Protein AF-A0A2N5SBE4-F1 (afdb_monomer)

Sequence (625 aa):
MDLDDKNGGGLEAMDVDGNSAMASTAGPAGKGDGSKAKDGKKKGKEKAIEKAPPKGKGIPVEDKYSKCVSALDICKGDITPSEKMLWSQNLALLTPGSTTRPTGKVALDVGAMMADMVGCVIQAYQGDQSYLKTLSDNDRLAPEYFPNGLLDAPHSEDFGNMLRTAPRLTQVSHPDMFWNHNNINFQPIHNASLICHTAVGMSQSWVSLLLGLSRTNSNLAYVPNGSLSLLLKYGISRINQALIDSIGQSSLAVKPKQLPSHPPSELKFCRDASEFLSFRINSLGPAVGGQGQRKETSTEGLHFLMKKIHQLLLALSLCYEAAWIARREKEIMERNSDLPTDQLTLLKANISKVNVYCSGTSGIKSAKWTVMKKEAFSSLVVFLLYGVAGWWTMFTNYRKMNYSDIYGMMTIAKMKAKAMLETEPGTDLESSHPLLSGAWSYLNSYIIKLILNTNYNSPSPDWENCLKSWTDDLSTTHVSRLLVADVLTELRTPGISMTPSGTPAPPVQPDTSTLDKTMTEVIKMIEDTLNPDIQKTTGEDKAAEEAQQKAIGGQKGHGDGEEDGGEDSNQEEGGDQEEVGEEEEDQEGVEWEEVDIRPQKPPKKVPRDVRRYLDLEARVDNSGS

Secondary structure (DSSP, 8-state):
---------------------------------------------------------PEEPPHHHHSPP-HHHHB-S---HHHHHHHHHHHHHHSTT-TT--TT-GGGSHHHHHHHHHHHHHHHTTTTHHHHHHHHT-GGG-GGG--HHHHHGGGBTTHHHHTTS-GGGTS-BSS-SSSSTTTB--HHHHHHHHHTTTEES--HHHHHHHHHT---SSSTTSS-TTHHHHHHHHHHHHHHHHHHHHHHHHHHHPPPPPPPSS-S-HHHHHHHHHHHHHHHHHHH-PPTT-TTB-S---S-SHHHHHHHHHHHHHHHHHHHHHHHHHHHHHHHHHHTTTS-HHHHHHHHHHHHHH-HHHH-STT--HHHHHHHHHHHHHHHHHHHHHHHHIIIIITTTTTT--HHHHHHHHHHHHHHHHHHHHSPTT-SSS-S-TTTSSTTHHHHHHHHHHHHTTTTTSSS--HHHHHHHHHHH--HHHHHHHHHHHHHHHHHSPPPBB-TTSSBPPPP--S-HHHHHHHHHHHHHHHHHH-THHHHHHHHHHHHHHHHHHHHTTS---------------------------------PPP------PPPPPPP---HHHHHHHHHHHHHHTT--

Foldseek 3Di:
DDDDDDDDDDDDDDDDDDDDDDDDDDDDDDDDDDDDDDDDDDDDDDDPPPPDPPDPPFDADPPVQLAAAFCVNKWDDDDDPVNVVLLVVLLLLQDPPRPPPDPQQLCNALLQSLLVLLVLLLVLLPPCVVVLVVLQVDLLLQLVLFDLLLLALLQFQLVLLLLLLFCLLQAAFPPFLQLFPNTTDLPVLVVCLVRVQRHDNGALLSLLNCRRFVADAQASLRHPDGPSSVLVSQLSLQLSLQLLVLLLLSLVPDDQDDDDPDDPDPVVVVVSVVVSVSSNDSSNYDDPDDPRGHPDHDPHYLVLVLVLLVLQVVSLVLSLLSNVLNVVLVVLCVVPVPDDPVVSVVVSVVSLCVGCNRPNDPPDDPVNRVLSNLSSLLSNLQCLQSNSSSSSRSCRCSVRHTSSNSSRSSNSSSSVSVSSVPDDPDPPDPDSDSNLSGLQNNVSSLSSVLVNQQVSVDPDGPVVSSVVCCVVVVDSNSSSSSSSVSSLVCSLPRGWHHHSNSDTRDRHDDPDPVSVVSSVVNSVSSVCSSCVVVVVVVVVVVVVVVVVVVVVVPDDDDDDDDDDDDDDDDDDDDDDDDDDDDDDDDDDDDDDDDDDDDDDDDDPDDDPVVVVVVVVVVVVVVPPD

Solvent-accessible surface area (backbone atoms only — not comparable to full-atom values): 36936 Å² total; per-residue (Å²): 137,88,82,86,85,90,88,85,87,81,89,87,87,84,89,82,89,87,86,84,89,82,91,87,88,86,87,84,90,81,91,88,85,88,88,84,88,82,92,80,95,73,93,71,86,82,71,83,76,77,75,73,76,82,78,72,84,53,47,73,42,60,76,76,45,43,38,48,43,32,31,90,76,31,48,60,62,96,71,50,72,67,52,56,51,52,53,53,51,50,42,54,44,40,34,90,87,43,87,78,53,70,83,93,46,53,58,79,34,68,41,23,68,38,31,68,44,52,42,50,35,57,56,42,59,61,79,48,55,71,60,35,50,65,44,57,70,63,69,77,50,40,63,90,66,56,55,71,69,66,51,40,42,64,56,33,52,62,39,70,53,54,59,43,52,21,43,24,58,42,24,42,37,41,77,38,80,48,69,27,77,79,42,31,48,34,66,64,47,35,59,47,62,78,41,58,82,49,42,39,66,60,16,50,35,45,51,21,53,43,49,29,22,49,32,80,45,35,52,72,60,38,47,73,91,46,73,66,30,51,44,45,51,52,17,54,38,26,50,48,29,22,45,48,49,17,38,26,49,35,42,73,67,61,73,80,79,86,76,68,97,68,75,94,45,76,68,51,58,54,48,58,47,50,53,53,49,48,54,47,50,42,28,64,50,79,76,91,84,52,90,73,48,51,90,75,78,46,94,48,25,44,69,49,54,56,49,42,53,54,25,26,57,52,27,50,55,37,14,52,51,23,39,50,49,29,50,51,56,48,54,49,51,67,78,43,68,87,54,58,70,70,58,56,50,51,55,51,54,53,54,45,60,74,38,51,80,67,46,37,60,88,95,48,54,62,71,60,39,53,51,50,53,50,51,10,43,45,38,32,40,37,35,71,62,50,23,65,24,18,61,45,30,38,47,73,55,58,90,71,44,45,63,23,19,42,52,19,42,36,44,37,26,33,52,42,21,48,53,56,66,70,52,73,94,81,58,99,50,103,48,79,49,71,54,50,54,45,37,37,31,32,49,35,27,43,53,50,49,62,55,57,66,38,41,72,81,45,99,75,47,57,63,67,58,33,53,50,50,52,64,73,68,65,41,70,48,60,56,19,35,32,49,43,35,20,53,53,53,24,62,63,57,52,56,44,20,21,19,37,69,56,42,76,30,61,68,58,51,83,96,44,80,64,56,55,49,57,48,52,53,49,38,48,52,53,50,59,49,69,41,62,70,65,54,50,55,58,49,52,51,51,54,50,51,56,48,48,53,58,60,66,74,68,71,87,79,91,81,90,83,82,89,76,92,81,90,81,87,82,86,84,80,89,82,91,76,84,89,82,87,84,90,80,87,90,83,83,85,83,83,79,83,82,78,83,88,70,89,76,78,82,82,77,80,80,60,76,69,61,59,59,51,56,62,46,54,61,53,57,68,72,67,74,127

InterPro domains:
  IPR053094 Zinc metalloprotease ZmpB [PTHR48193] (139-589)

Radius of gyration: 34.09 Å; Cα contacts (8 Å, |Δi|>4): 693; chains: 1; bounding box: 90×101×104 Å

Mean predicted aligned error: 15.95 Å

Nearest PDB structures (foldseek):
  2wit-assembly1_C  TM=1.126E-01  e=3.144E-01  Corynebacterium glutamicum
  4p19-assembly1_C  TM=1.506E-01  e=3.661E+00  Pyrococcus horikoshii OT3
  6dry-assembly1_A  TM=1.571E-01  e=8.182E+00  Homo sapiens

pLDDT: mean 72.47, std 23.92, range [24.58, 98.12]

Structure (mmCIF, N/CA/C/O backbone):
data_AF-A0A2N5SBE4-F1
#
_entry.id   AF-A0A2N5SBE4-F1
#
loop_
_atom_site.group_PDB
_atom_site.id
_atom_site.type_symbol
_atom_site.label_atom_id
_atom_site.label_alt_id
_atom_site.label_comp_id
_atom_site.label_asym_id
_atom_site.label_entity_id
_atom_site.label_seq_id
_atom_site.pdbx_PDB_ins_code
_atom_site.Cartn_x
_atom_site.Cartn_y
_atom_site.Cartn_z
_atom_site.occupancy
_atom_site.B_iso_or_equiv
_atom_site.auth_seq_id
_atom_site.auth_comp_id
_atom_site.auth_asym_id
_atom_site.auth_atom_id
_atom_site.pdbx_PDB_model_num
ATOM 1 N N . MET A 1 1 ? -22.219 11.942 -54.415 1.00 32.38 1 MET A N 1
ATOM 2 C CA . MET A 1 1 ? -23.070 13.060 -54.860 1.00 32.38 1 MET A CA 1
ATOM 3 C C . MET A 1 1 ? -22.431 14.292 -54.288 1.00 32.38 1 MET A C 1
ATOM 5 O O . MET A 1 1 ? -22.564 14.547 -53.099 1.00 32.38 1 MET A O 1
ATOM 9 N N . ASP A 1 2 ? -21.634 14.932 -55.122 1.00 32.66 2 ASP A N 1
ATOM 10 C CA . ASP A 1 2 ? -20.859 16.120 -54.796 1.00 32.66 2 ASP A CA 1
ATOM 11 C C . ASP A 1 2 ? -21.772 17.346 -54.753 1.00 32.66 2 ASP A C 1
ATOM 13 O O . ASP A 1 2 ? -22.833 17.334 -55.376 1.00 32.66 2 ASP A O 1
ATOM 17 N N . LEU A 1 3 ? -21.329 18.399 -54.066 1.00 32.78 3 LEU A N 1
ATOM 18 C CA . LEU A 1 3 ? -21.442 19.784 -54.529 1.00 32.78 3 LEU A CA 1
ATOM 19 C C . LEU A 1 3 ? -20.494 20.662 -53.692 1.00 32.78 3 LEU A C 1
ATOM 21 O O . LEU A 1 3 ? -20.751 20.927 -52.517 1.00 32.78 3 LEU A O 1
ATOM 25 N N . ASP A 1 4 ? -19.409 21.113 -54.318 1.00 37.12 4 ASP A N 1
ATOM 26 C CA . ASP A 1 4 ? -18.623 22.274 -53.887 1.00 37.12 4 ASP A CA 1
ATOM 27 C C . ASP A 1 4 ? -19.422 23.575 -54.150 1.00 37.12 4 ASP A C 1
ATOM 29 O O . ASP A 1 4 ? -20.210 23.610 -55.095 1.00 37.12 4 ASP A O 1
ATOM 33 N N . ASP A 1 5 ? -19.209 24.667 -53.394 1.00 35.44 5 ASP A N 1
ATOM 34 C CA . ASP A 1 5 ? -18.311 25.734 -53.883 1.00 35.44 5 ASP A CA 1
ATOM 35 C C . ASP A 1 5 ? -18.039 26.940 -52.942 1.00 35.44 5 ASP A C 1
ATOM 37 O O . ASP A 1 5 ? -18.895 27.454 -52.228 1.00 35.44 5 ASP A O 1
ATOM 41 N N . LYS A 1 6 ? -16.779 27.384 -53.041 1.00 36.41 6 LYS A N 1
ATOM 42 C CA . LYS A 1 6 ? -16.082 28.646 -52.690 1.00 36.41 6 LYS A CA 1
ATOM 43 C C . LYS A 1 6 ? -16.871 29.898 -52.233 1.00 36.41 6 LYS A C 1
ATOM 45 O O . LYS A 1 6 ? -17.757 30.379 -52.933 1.00 36.41 6 LYS A O 1
ATOM 50 N N . ASN A 1 7 ? -16.298 30.619 -51.252 1.00 31.83 7 ASN A N 1
ATOM 51 C CA . ASN A 1 7 ? -15.696 31.954 -51.493 1.00 31.83 7 ASN A CA 1
ATOM 52 C C . ASN A 1 7 ? -14.783 32.426 -50.335 1.00 31.83 7 ASN A C 1
ATOM 54 O O . ASN A 1 7 ? -14.898 31.924 -49.220 1.00 31.83 7 ASN A O 1
ATOM 58 N N . GLY A 1 8 ? -13.873 33.380 -50.589 1.00 27.67 8 GLY A N 1
ATOM 59 C CA . GLY A 1 8 ? -12.905 33.883 -49.596 1.00 27.67 8 GLY A CA 1
ATOM 60 C C . GLY A 1 8 ? -12.494 35.356 -49.774 1.00 27.67 8 GLY A C 1
ATOM 61 O O . GLY A 1 8 ? -13.013 36.043 -50.649 1.00 27.67 8 GLY A O 1
ATOM 62 N N . GLY A 1 9 ? -11.536 35.810 -48.950 1.00 25.98 9 GLY A N 1
ATOM 63 C CA . GLY A 1 9 ? -11.042 37.201 -48.856 1.00 25.98 9 GLY A CA 1
ATOM 64 C C . GLY A 1 9 ? -11.619 37.955 -47.640 1.00 25.98 9 GLY A C 1
ATOM 65 O O . GLY A 1 9 ? -12.775 37.748 -47.297 1.00 25.98 9 GLY A O 1
ATOM 66 N N . GLY A 1 10 ? -10.883 38.810 -46.919 1.00 26.28 10 GLY A N 1
ATOM 67 C CA . GLY A 1 10 ? -9.477 39.223 -47.038 1.00 26.28 10 GLY A CA 1
ATOM 68 C C . GLY A 1 10 ? -8.999 39.977 -45.778 1.00 26.28 10 GLY A C 1
ATOM 69 O O . GLY A 1 10 ? -9.786 40.221 -44.867 1.00 26.28 10 GLY A O 1
ATOM 70 N N . LEU A 1 11 ? -7.705 40.305 -45.716 1.00 33.28 11 LEU A N 1
ATOM 71 C CA . LEU A 1 11 ? -7.062 41.072 -44.633 1.00 33.28 11 LEU A CA 1
ATOM 72 C C . LEU A 1 11 ? -7.260 42.585 -44.817 1.00 33.28 11 LEU A C 1
ATOM 74 O O . LEU A 1 11 ? -7.171 43.042 -45.950 1.00 33.28 11 LEU A O 1
ATOM 78 N N . GLU A 1 12 ? -7.348 43.353 -43.723 1.00 30.12 12 GLU A N 1
ATOM 79 C CA . GLU A 1 12 ? -6.563 44.594 -43.567 1.00 30.12 12 GLU A CA 1
ATOM 80 C C . GLU A 1 12 ? -6.495 45.071 -42.102 1.00 30.12 12 GLU A C 1
ATOM 82 O O . GLU A 1 12 ? -7.278 44.641 -41.254 1.00 30.12 12 GLU A O 1
ATOM 87 N N . ALA A 1 13 ? -5.498 45.906 -41.801 1.00 30.08 13 ALA A N 1
ATOM 88 C CA . ALA A 1 13 ? -5.137 46.376 -40.459 1.00 30.08 13 ALA A CA 1
ATOM 89 C C . ALA A 1 13 ? -5.456 47.869 -40.269 1.00 30.08 13 ALA A C 1
ATOM 91 O O . ALA A 1 13 ? -5.663 48.575 -41.250 1.00 30.08 13 ALA A O 1
ATOM 92 N N . MET A 1 14 ? -5.403 48.369 -39.026 1.00 29.23 14 MET A N 1
ATOM 93 C CA . MET A 1 14 ? -5.132 49.790 -38.755 1.00 29.23 14 MET A CA 1
ATOM 94 C C . MET A 1 14 ? -4.612 50.018 -37.326 1.00 29.23 14 MET A C 1
ATOM 96 O O . MET A 1 14 ? -5.334 49.802 -36.353 1.00 29.23 14 MET A O 1
ATOM 100 N N . ASP A 1 15 ? -3.373 50.502 -37.224 1.00 29.16 15 ASP A N 1
ATOM 101 C CA . ASP A 1 15 ? -2.827 51.173 -36.039 1.00 29.16 15 ASP A CA 1
ATOM 102 C C . ASP A 1 15 ? -3.349 52.615 -35.951 1.00 29.16 15 ASP A C 1
ATOM 104 O O . ASP A 1 15 ? -3.438 53.284 -36.981 1.00 29.16 15 ASP A O 1
ATOM 108 N N . VAL A 1 16 ? -3.572 53.139 -34.736 1.00 32.69 16 VAL A N 1
ATOM 109 C CA . VAL A 1 16 ? -3.482 54.587 -34.444 1.00 32.69 16 VAL A CA 1
ATOM 110 C C . VAL A 1 16 ? -2.993 54.813 -33.002 1.00 32.69 16 VAL A C 1
ATOM 112 O O . VAL A 1 16 ? -3.689 54.481 -32.043 1.00 32.69 16 VAL A O 1
ATOM 115 N N . ASP A 1 17 ? -1.820 55.435 -32.856 1.00 27.62 17 ASP A N 1
ATOM 116 C CA . ASP A 1 17 ? -1.297 55.991 -31.596 1.00 27.62 17 ASP A CA 1
ATOM 117 C C . ASP A 1 17 ? -2.074 57.241 -31.128 1.00 27.62 17 ASP A C 1
ATOM 119 O O . ASP A 1 17 ? -2.544 58.039 -31.940 1.00 27.62 17 ASP A O 1
ATOM 123 N N . GLY A 1 18 ? -2.121 57.503 -29.814 1.00 26.19 18 GLY A N 1
ATOM 124 C CA . GLY A 1 18 ? -2.705 58.745 -29.280 1.00 26.19 18 GLY A CA 1
ATOM 125 C C . GLY A 1 18 ? -2.445 58.980 -27.788 1.00 26.19 18 GLY A C 1
ATOM 126 O O . GLY A 1 18 ? -3.094 58.384 -26.935 1.00 26.19 18 GLY A O 1
ATOM 127 N N . ASN A 1 19 ? -1.496 59.862 -27.464 1.00 26.94 19 ASN A N 1
ATOM 128 C CA . ASN A 1 19 ? -0.945 60.053 -26.114 1.00 26.94 19 ASN A CA 1
ATOM 129 C C . ASN A 1 19 ? -1.466 61.335 -25.399 1.00 26.94 19 ASN A C 1
ATOM 131 O O . ASN A 1 19 ? -1.972 62.246 -26.046 1.00 26.94 19 ASN A O 1
ATOM 135 N N . SER A 1 20 ? -1.182 61.448 -24.089 1.00 28.17 20 SER A N 1
ATOM 136 C CA . SER A 1 20 ? -1.037 62.691 -23.286 1.00 28.17 20 SER A CA 1
ATOM 137 C C . SER A 1 20 ? -2.228 63.324 -22.516 1.00 28.17 20 SER A C 1
ATOM 139 O O . SER A 1 20 ? -2.978 64.143 -23.032 1.00 28.17 20 SER A O 1
ATOM 141 N N . ALA A 1 21 ? -2.244 63.052 -21.199 1.00 28.52 21 ALA A N 1
ATOM 142 C CA . ALA A 1 21 ? -2.237 63.978 -20.036 1.00 28.52 21 ALA A CA 1
ATOM 143 C C . ALA A 1 21 ? -2.980 65.348 -20.014 1.00 28.52 21 ALA A C 1
ATOM 145 O O . ALA A 1 21 ? -2.713 66.208 -20.846 1.00 28.52 21 ALA A O 1
ATOM 146 N N . MET A 1 22 ? -3.679 65.651 -18.893 1.00 27.52 22 MET A N 1
ATOM 147 C CA . MET A 1 22 ? -3.240 66.627 -17.845 1.00 27.52 22 MET A CA 1
ATOM 148 C C . MET A 1 22 ? -4.305 66.975 -16.763 1.00 27.52 22 MET A C 1
ATOM 150 O O . MET A 1 22 ? -5.462 67.181 -17.099 1.00 27.52 22 MET A O 1
ATOM 154 N N . ALA A 1 23 ? -3.830 67.194 -15.516 1.00 29.00 23 ALA A N 1
ATOM 155 C CA . ALA A 1 23 ? -4.307 68.153 -14.478 1.00 29.00 23 ALA A CA 1
ATOM 156 C C . ALA A 1 23 ? -5.757 68.070 -13.900 1.00 29.00 23 ALA A C 1
ATOM 158 O O . ALA A 1 23 ? -6.651 67.523 -14.526 1.00 29.00 23 ALA A O 1
ATOM 159 N N . SER A 1 24 ? -6.140 68.670 -12.752 1.00 27.44 24 SER A N 1
ATOM 160 C CA . SER A 1 24 ? -5.513 69.030 -11.444 1.00 27.44 24 SER A CA 1
ATOM 161 C C . SER A 1 24 ? -6.566 69.748 -10.563 1.00 27.44 24 SER A C 1
ATOM 163 O O . SER A 1 24 ? -7.262 70.598 -11.105 1.00 27.44 24 SER A O 1
ATOM 165 N N . THR A 1 25 ? -6.604 69.558 -9.229 1.00 27.41 25 THR A N 1
ATOM 166 C CA . THR A 1 25 ? -7.059 70.580 -8.230 1.00 27.41 25 THR A CA 1
ATOM 167 C C . THR A 1 25 ? -6.684 70.211 -6.773 1.00 27.41 25 THR A C 1
ATOM 169 O O . THR A 1 25 ? -6.602 69.036 -6.429 1.00 27.41 25 THR A O 1
ATOM 172 N N . ALA A 1 26 ? -6.433 71.220 -5.917 1.00 29.84 26 ALA A N 1
ATOM 173 C CA . ALA A 1 26 ? -6.027 71.115 -4.491 1.00 29.84 26 ALA A CA 1
ATOM 174 C C . ALA A 1 26 ? -7.233 71.250 -3.516 1.00 29.84 26 ALA A C 1
ATOM 176 O O . ALA A 1 26 ? -8.282 71.712 -3.950 1.00 29.84 26 ALA A O 1
ATOM 177 N N . GLY A 1 27 ? -7.216 70.821 -2.237 1.00 24.58 27 GLY A N 1
ATOM 178 C CA . GLY A 1 27 ? -6.487 71.347 -1.043 1.00 24.58 27 GLY A CA 1
ATOM 179 C C . GLY A 1 27 ? -7.516 71.841 0.026 1.00 24.58 27 GLY A C 1
ATOM 180 O O . GLY A 1 27 ? -8.695 71.845 -0.329 1.00 24.58 27 GLY A O 1
ATOM 181 N N . PRO A 1 28 ? -7.190 72.310 1.269 1.00 45.00 28 PRO A N 1
ATOM 182 C CA . PRO A 1 28 ? -5.899 72.390 1.998 1.00 45.00 28 PRO A CA 1
ATOM 183 C C . PRO A 1 28 ? -5.918 72.086 3.552 1.00 45.00 28 PRO A C 1
ATOM 185 O O . PRO A 1 28 ? -6.973 71.913 4.147 1.00 45.00 28 PRO A O 1
ATOM 188 N N . ALA A 1 29 ? -4.733 72.182 4.206 1.00 28.62 29 ALA A N 1
ATOM 189 C CA . ALA A 1 29 ? -4.426 72.484 5.645 1.00 28.62 29 ALA A CA 1
ATOM 190 C C . ALA A 1 29 ? -4.828 71.507 6.803 1.00 28.62 29 ALA A C 1
ATOM 192 O O . ALA A 1 29 ? -5.894 70.915 6.776 1.00 28.62 29 ALA A O 1
ATOM 193 N N . GLY A 1 30 ? -4.063 71.338 7.910 1.00 25.56 30 GLY A N 1
ATOM 194 C CA . GLY A 1 30 ? -2.700 71.799 8.285 1.00 25.56 30 GLY A CA 1
ATOM 195 C C . GLY A 1 30 ? -2.327 71.575 9.788 1.00 25.56 30 GLY A C 1
ATOM 196 O O . GLY A 1 30 ? -3.234 71.482 10.608 1.00 25.56 30 GLY A O 1
ATOM 197 N N . LYS A 1 31 ? -1.013 71.586 10.142 1.00 27.44 31 LYS A N 1
ATOM 198 C CA . LYS A 1 31 ? -0.373 71.357 11.493 1.00 27.44 31 LYS A CA 1
ATOM 199 C C . LYS A 1 31 ? -0.583 69.929 12.070 1.00 27.44 31 LYS A C 1
ATOM 201 O O . LYS A 1 31 ? -1.636 69.360 11.849 1.00 27.44 31 LYS A O 1
ATOM 206 N N . GLY A 1 32 ? 0.289 69.248 12.826 1.00 25.28 32 GLY A N 1
ATOM 207 C CA . GLY A 1 32 ? 1.640 69.414 13.420 1.00 25.28 32 GLY A CA 1
ATOM 208 C C . GLY A 1 32 ? 1.820 68.263 14.460 1.00 25.28 32 GLY A C 1
ATOM 209 O O . GLY A 1 32 ? 0.829 67.605 14.764 1.00 25.28 32 GLY A O 1
ATOM 210 N N . ASP A 1 33 ? 2.959 67.913 15.073 1.00 26.27 33 ASP A N 1
ATOM 211 C CA . ASP A 1 33 ? 4.382 68.312 15.001 1.00 26.27 33 ASP A CA 1
ATOM 212 C C . ASP A 1 33 ? 5.229 67.240 15.780 1.00 26.27 33 ASP A C 1
ATOM 214 O O . ASP A 1 33 ? 4.633 66.377 16.428 1.00 26.27 33 ASP A O 1
ATOM 218 N N . GLY A 1 34 ? 6.577 67.285 15.793 1.00 26.02 34 GLY A N 1
ATOM 219 C CA . GLY A 1 34 ? 7.419 66.566 16.784 1.00 26.02 34 GLY A CA 1
ATOM 220 C C . GLY A 1 34 ? 8.441 65.519 16.282 1.00 26.02 34 GLY A C 1
ATOM 221 O O . GLY A 1 34 ? 8.122 64.357 16.044 1.00 26.02 34 GLY A O 1
ATOM 222 N N . SER A 1 35 ? 9.722 65.903 16.236 1.00 26.41 35 SER A N 1
ATOM 223 C CA . SER A 1 35 ? 10.869 65.067 15.822 1.00 26.41 35 SER A CA 1
ATOM 224 C C . SER A 1 35 ? 11.434 64.134 16.908 1.00 26.41 35 SER A C 1
ATOM 226 O O . SER A 1 35 ? 11.546 64.541 18.065 1.00 26.41 35 SER A O 1
ATOM 228 N N . LYS A 1 36 ? 12.029 62.995 16.500 1.00 28.09 36 LYS A N 1
ATOM 229 C CA . LYS A 1 36 ? 13.449 62.672 16.806 1.00 28.09 36 LYS A CA 1
ATOM 230 C C . LYS A 1 36 ? 13.984 61.448 16.051 1.00 28.09 36 LYS A C 1
ATOM 232 O O . LYS A 1 36 ? 13.473 60.344 16.191 1.00 28.09 36 LYS A O 1
ATOM 237 N N . ALA A 1 37 ? 15.082 61.650 15.325 1.00 26.84 37 ALA A N 1
ATOM 238 C CA . ALA A 1 37 ? 15.899 60.587 14.748 1.00 26.84 37 ALA A CA 1
ATOM 239 C C . ALA A 1 37 ? 17.005 60.133 15.719 1.00 26.84 37 ALA A C 1
ATOM 241 O O . ALA A 1 37 ? 17.460 60.912 16.562 1.00 26.84 37 ALA A O 1
ATOM 242 N N . LYS A 1 38 ? 17.501 58.907 15.528 1.00 27.98 38 LYS A N 1
ATOM 243 C CA . LYS A 1 38 ? 18.894 58.537 15.815 1.00 27.98 38 LYS A CA 1
ATOM 244 C C . LYS A 1 38 ? 19.389 57.555 14.756 1.00 27.98 38 LYS A C 1
ATOM 246 O O . LYS A 1 38 ? 18.850 56.460 14.628 1.00 27.98 38 LYS A O 1
ATOM 251 N N . ASP A 1 39 ? 20.421 57.963 14.028 1.00 27.00 39 ASP A N 1
ATOM 252 C CA . ASP A 1 39 ? 21.114 57.130 13.049 1.00 27.00 39 ASP A CA 1
ATOM 253 C C . ASP A 1 39 ? 21.866 55.959 13.696 1.00 27.00 39 ASP A C 1
ATOM 255 O O . ASP A 1 39 ? 22.452 56.081 14.772 1.00 27.00 39 ASP A O 1
ATOM 259 N N . GLY A 1 40 ? 21.899 54.832 12.981 1.00 26.81 40 GLY A N 1
ATOM 260 C CA . GLY A 1 40 ? 22.587 53.598 13.367 1.00 26.81 40 GLY A CA 1
ATOM 261 C C . GLY A 1 40 ? 23.113 52.859 12.137 1.00 26.81 40 GLY A C 1
ATOM 262 O O . GLY A 1 40 ? 22.635 51.787 11.781 1.00 26.81 40 GLY A O 1
ATOM 263 N N . LYS A 1 41 ? 24.067 53.474 11.434 1.00 27.55 41 LYS A N 1
ATOM 264 C CA . LYS A 1 41 ? 24.555 53.048 10.113 1.00 27.55 41 LYS A CA 1
ATOM 265 C C . LYS A 1 41 ? 25.363 51.738 10.184 1.00 27.55 41 LYS A C 1
ATOM 267 O O . LYS A 1 41 ? 26.546 51.766 10.510 1.00 27.55 41 LYS A O 1
ATOM 272 N N . LYS A 1 42 ? 24.773 50.603 9.787 1.00 28.66 42 LYS A N 1
ATOM 273 C CA . LYS A 1 42 ? 25.512 49.385 9.388 1.00 28.66 42 LYS A CA 1
ATOM 274 C C . LYS A 1 42 ? 25.166 49.002 7.948 1.00 28.66 42 LYS A C 1
ATOM 276 O O . LYS A 1 42 ? 24.003 48.817 7.613 1.00 28.66 42 LYS A O 1
ATOM 281 N N . LYS A 1 43 ? 26.196 48.903 7.100 1.00 31.56 43 LYS A N 1
ATOM 282 C CA . LYS A 1 43 ? 26.082 48.457 5.703 1.00 31.56 43 LYS A CA 1
ATOM 283 C C . LYS A 1 43 ? 25.656 46.984 5.671 1.00 31.56 43 LYS A C 1
ATOM 285 O O . LYS A 1 43 ? 26.392 46.142 6.176 1.00 31.56 43 LYS A O 1
ATOM 290 N N . GLY A 1 44 ? 24.527 46.680 5.038 1.00 27.17 44 GLY A N 1
ATOM 291 C CA . GLY A 1 44 ? 24.155 45.326 4.625 1.00 27.17 44 GLY A CA 1
ATOM 292 C C . GLY A 1 44 ? 24.101 45.257 3.101 1.00 27.17 44 GLY A C 1
ATOM 293 O O . GLY A 1 44 ? 23.566 46.170 2.478 1.00 27.17 44 GLY A O 1
ATOM 294 N N . LYS A 1 45 ? 24.666 44.204 2.495 1.00 28.28 45 LYS A N 1
ATOM 295 C CA . LYS A 1 45 ? 24.456 43.913 1.068 1.00 28.28 45 LYS A CA 1
ATOM 296 C C . LYS A 1 45 ? 22.975 43.583 0.864 1.00 28.28 45 LYS A C 1
ATOM 298 O O . LYS A 1 45 ? 22.493 42.611 1.445 1.00 28.28 45 LYS A O 1
ATOM 303 N N . GLU A 1 46 ? 22.276 44.340 0.025 1.00 24.80 46 GLU A N 1
ATOM 304 C CA . GLU A 1 46 ? 20.953 43.942 -0.453 1.00 24.80 46 GLU A CA 1
ATOM 305 C C . GLU A 1 46 ? 21.098 42.688 -1.324 1.00 24.80 46 GLU A C 1
ATOM 307 O O . GLU A 1 46 ? 21.510 42.756 -2.481 1.00 24.80 46 GLU A O 1
ATOM 312 N N . LYS A 1 47 ? 20.755 41.516 -0.775 1.00 29.45 47 LYS A N 1
ATOM 313 C CA . LYS A 1 47 ? 20.298 40.413 -1.622 1.00 29.45 47 LYS A CA 1
ATOM 314 C C . LYS A 1 47 ? 18.904 40.795 -2.103 1.00 29.45 47 LYS A C 1
ATOM 316 O O . LYS A 1 47 ? 18.005 40.958 -1.278 1.00 29.45 47 LYS A O 1
ATOM 321 N N . ALA A 1 48 ? 18.730 40.921 -3.415 1.00 27.84 48 ALA A N 1
ATOM 322 C CA . ALA A 1 48 ? 17.412 41.048 -4.012 1.00 27.84 48 ALA A CA 1
ATOM 323 C C . ALA A 1 48 ? 16.593 39.800 -3.649 1.00 27.84 48 ALA A C 1
ATOM 325 O O . ALA A 1 48 ? 16.808 38.719 -4.194 1.00 27.84 48 ALA A O 1
ATOM 326 N N . ILE A 1 49 ? 15.675 39.940 -2.690 1.00 30.59 49 ILE A N 1
ATOM 327 C CA . ILE A 1 49 ? 14.647 38.933 -2.450 1.00 30.59 49 ILE A CA 1
ATOM 328 C C . ILE A 1 49 ? 13.662 39.082 -3.600 1.00 30.59 49 ILE A C 1
ATOM 330 O O . ILE A 1 49 ? 12.765 39.928 -3.561 1.00 30.59 49 ILE A O 1
ATOM 334 N N . GLU A 1 50 ? 13.857 38.264 -4.629 1.00 27.91 50 GLU A N 1
ATOM 335 C CA . GLU A 1 50 ? 12.848 38.021 -5.646 1.00 27.91 50 GLU A CA 1
ATOM 336 C C . GLU A 1 50 ? 11.578 37.559 -4.924 1.00 27.91 50 GLU A C 1
ATOM 338 O O . GLU A 1 50 ? 11.507 36.470 -4.344 1.00 27.91 50 GLU A O 1
ATOM 343 N N . LYS A 1 51 ? 10.582 38.449 -4.853 1.00 30.16 51 LYS A N 1
ATOM 344 C CA . LYS A 1 51 ? 9.303 38.127 -4.229 1.00 30.16 51 LYS A CA 1
ATOM 345 C C . LYS A 1 51 ? 8.642 37.067 -5.092 1.00 30.16 51 LYS A C 1
ATOM 347 O O . LYS A 1 51 ? 8.125 37.390 -6.159 1.00 30.16 51 LYS A O 1
ATOM 352 N N . ALA A 1 52 ? 8.628 35.831 -4.593 1.00 31.95 52 ALA A N 1
ATOM 353 C CA . ALA A 1 52 ? 7.838 34.756 -5.171 1.00 31.95 52 ALA A CA 1
ATOM 354 C C . ALA A 1 52 ? 6.426 35.280 -5.501 1.00 31.95 52 ALA A C 1
ATOM 356 O O . ALA A 1 52 ? 5.838 35.983 -4.664 1.00 31.95 52 ALA A O 1
ATOM 357 N N . PRO A 1 53 ? 5.889 34.980 -6.699 1.00 30.23 53 PRO A N 1
ATOM 358 C CA . PRO A 1 53 ? 4.625 35.544 -7.145 1.00 30.23 53 PRO A CA 1
ATOM 359 C C . PRO A 1 53 ? 3.520 35.238 -6.127 1.00 30.23 53 PRO A C 1
ATOM 361 O O . PRO A 1 53 ? 3.545 34.179 -5.484 1.00 30.23 53 PRO A O 1
ATOM 364 N N . PRO A 1 54 ? 2.553 36.155 -5.937 1.00 31.97 54 PRO A N 1
ATOM 365 C CA . PRO A 1 54 ? 1.514 35.978 -4.938 1.00 31.97 54 PRO A CA 1
ATOM 366 C C . PRO A 1 54 ? 0.783 34.664 -5.202 1.00 31.97 54 PRO A C 1
ATOM 368 O O . PRO A 1 54 ? 0.193 34.477 -6.265 1.00 31.97 54 PRO A O 1
ATOM 371 N N . LYS A 1 55 ? 0.812 33.751 -4.221 1.00 42.94 55 LYS A N 1
ATOM 372 C CA . LYS A 1 55 ? 0.019 32.520 -4.267 1.00 42.94 55 LYS A CA 1
ATOM 373 C C . LYS A 1 55 ? -1.440 32.918 -4.455 1.00 42.94 55 LYS A C 1
ATOM 375 O O . LYS A 1 55 ? -2.057 33.430 -3.518 1.00 42.94 55 LYS A O 1
ATOM 380 N N . GLY A 1 56 ? -1.970 32.688 -5.656 1.00 41.94 56 GLY A N 1
ATOM 381 C CA . GLY A 1 56 ? -3.390 32.847 -5.929 1.00 41.94 56 GLY A CA 1
ATOM 382 C C . GLY A 1 56 ? -4.169 32.080 -4.868 1.00 41.94 56 GLY A C 1
ATOM 383 O O . GLY A 1 56 ? -3.858 30.920 -4.584 1.00 41.94 56 GLY A O 1
ATOM 384 N N . LYS A 1 57 ? -5.133 32.742 -4.223 1.00 49.69 57 LYS A N 1
ATOM 385 C CA . LYS A 1 57 ? -6.011 32.080 -3.257 1.00 49.69 57 LYS A CA 1
ATOM 386 C C . LYS A 1 57 ? -6.877 31.096 -4.040 1.00 49.69 57 LYS A C 1
ATOM 388 O O . LYS A 1 57 ? -7.869 31.503 -4.635 1.00 49.69 57 LYS A O 1
ATOM 393 N N . GLY A 1 58 ? -6.451 29.834 -4.082 1.00 57.34 58 GLY A N 1
ATOM 394 C CA . GLY A 1 58 ? -7.221 28.759 -4.697 1.00 57.34 58 GLY A CA 1
ATOM 395 C C . GLY A 1 58 ? -8.599 28.643 -4.050 1.00 57.34 58 GLY A C 1
ATOM 396 O O . GLY A 1 58 ? -8.808 29.074 -2.911 1.00 57.34 58 GLY A O 1
ATOM 397 N N . ILE A 1 59 ? -9.547 28.101 -4.804 1.00 62.62 59 ILE A N 1
ATOM 398 C CA . ILE A 1 59 ? -10.956 28.095 -4.419 1.00 62.62 59 ILE A CA 1
ATOM 399 C C . ILE A 1 59 ? -11.117 27.137 -3.225 1.00 62.62 59 ILE A C 1
ATOM 401 O O . ILE A 1 59 ? -10.620 26.009 -3.295 1.00 62.62 59 ILE A O 1
ATOM 405 N N . PRO A 1 60 ? -11.765 27.541 -2.115 1.00 67.88 60 PRO A N 1
ATOM 406 C CA . PRO A 1 60 ? -12.095 26.616 -1.038 1.00 67.88 60 PRO A CA 1
ATOM 407 C C . PRO A 1 60 ? -12.913 25.451 -1.593 1.00 67.88 60 PRO A C 1
ATOM 409 O O . PRO A 1 60 ? -13.896 25.665 -2.301 1.00 67.88 60 PRO A O 1
ATOM 412 N N . VAL A 1 61 ? -12.489 24.221 -1.310 1.00 76.56 61 VAL A N 1
ATOM 413 C CA . VAL A 1 61 ? -13.203 23.040 -1.798 1.00 76.56 61 VAL A CA 1
ATOM 414 C C . VAL A 1 61 ? -14.587 22.932 -1.143 1.00 76.56 61 VAL A C 1
ATOM 416 O O . VAL A 1 61 ? -14.749 23.313 0.016 1.00 76.56 61 VAL A O 1
ATOM 419 N N . GLU A 1 62 ? -15.577 22.384 -1.854 1.00 76.81 62 GLU A N 1
ATOM 420 C CA . GLU A 1 62 ? -16.886 22.080 -1.261 1.00 76.81 62 GLU A CA 1
ATOM 421 C C . GLU A 1 62 ? -16.747 21.193 -0.008 1.00 76.81 62 GLU A C 1
ATOM 423 O O . GLU A 1 62 ? -15.963 20.240 0.004 1.00 76.81 62 GLU A O 1
ATOM 428 N N . ASP A 1 63 ? -17.578 21.440 1.010 1.00 74.44 63 ASP A N 1
ATOM 429 C CA . ASP A 1 63 ? -17.556 20.778 2.329 1.00 74.44 63 ASP A CA 1
ATOM 430 C C . ASP A 1 63 ? -17.538 19.238 2.313 1.00 74.44 63 ASP A C 1
ATOM 432 O O . ASP A 1 63 ? -17.114 18.605 3.282 1.00 74.44 63 ASP A O 1
ATOM 436 N N . LYS A 1 64 ? -18.014 18.608 1.233 1.00 81.81 64 LYS A N 1
ATOM 437 C CA . LYS A 1 64 ? -17.989 17.145 1.066 1.00 81.81 64 LYS A CA 1
ATOM 438 C C . LYS A 1 64 ? -16.597 16.595 0.723 1.00 81.81 64 LYS A C 1
ATOM 440 O O . LYS A 1 64 ? -16.299 15.451 1.044 1.00 81.81 64 LYS A O 1
ATOM 445 N N . TYR A 1 65 ? -15.733 17.412 0.119 1.00 87.19 65 TYR A N 1
ATOM 446 C CA . TYR A 1 65 ? -14.371 17.030 -0.265 1.00 87.19 65 TYR A CA 1
ATOM 447 C C . TYR A 1 65 ? -13.297 17.514 0.725 1.00 87.19 65 TYR A C 1
ATOM 449 O O . TYR A 1 65 ? -12.166 17.027 0.692 1.00 87.19 65 TYR A O 1
ATOM 457 N N . SER A 1 66 ? -13.625 18.453 1.622 1.00 87.31 66 SER A N 1
ATOM 458 C CA . SER A 1 66 ? -12.776 18.783 2.781 1.00 87.31 66 SER A CA 1
ATOM 459 C C . SER A 1 66 ? -12.869 17.721 3.886 1.00 87.31 66 SER A C 1
ATOM 461 O O . SER A 1 66 ? -11.930 17.541 4.664 1.00 87.31 66 SER A O 1
ATOM 463 N N . LYS A 1 67 ? -13.972 16.963 3.913 1.00 90.25 67 LYS A N 1
ATOM 464 C CA . LYS A 1 67 ? -14.145 15.735 4.700 1.00 90.25 67 LYS A CA 1
ATOM 465 C C . LYS A 1 67 ? -13.468 14.545 4.014 1.00 90.25 67 LYS A C 1
ATOM 467 O O . LYS A 1 67 ? -13.175 14.573 2.820 1.00 90.25 67 LYS A O 1
ATOM 472 N N . CYS A 1 68 ? -13.163 13.509 4.786 1.00 92.88 68 CYS A N 1
ATOM 473 C CA . CYS A 1 68 ? -12.585 12.265 4.277 1.00 92.88 68 CYS A CA 1
ATOM 474 C C . CYS A 1 68 ? -13.573 11.492 3.392 1.00 92.88 68 CYS A C 1
ATOM 476 O O . CYS A 1 68 ? -14.765 11.487 3.691 1.00 92.88 68 CYS A O 1
ATOM 478 N N . VAL A 1 69 ? -13.070 10.797 2.368 1.00 95.44 69 VAL A N 1
ATOM 479 C CA . VAL A 1 69 ? -13.871 9.838 1.588 1.00 95.44 69 VAL A CA 1
ATOM 480 C C . VAL A 1 69 ? -13.988 8.506 2.329 1.00 95.44 69 VAL A C 1
ATOM 482 O O . VAL A 1 69 ? -13.032 8.034 2.950 1.00 95.44 69 VAL A O 1
ATOM 485 N N . SER A 1 70 ? -15.166 7.896 2.257 1.00 96.69 70 SER A N 1
ATOM 486 C CA . SER A 1 70 ? -15.498 6.616 2.875 1.00 96.69 70 SER A CA 1
ATOM 487 C C . SER A 1 70 ? -16.334 5.737 1.942 1.00 96.69 70 SER A C 1
ATOM 489 O O . SER A 1 70 ? -16.787 6.167 0.879 1.00 96.69 70 SER A O 1
ATOM 491 N N . ALA A 1 71 ? -16.599 4.496 2.354 1.00 97.38 71 ALA A N 1
ATOM 492 C CA . ALA A 1 71 ? -17.514 3.615 1.635 1.00 97.38 71 ALA A CA 1
ATOM 493 C C . ALA A 1 71 ? -18.938 4.189 1.527 1.00 97.38 71 ALA A C 1
ATOM 495 O O . ALA A 1 71 ? -19.634 3.892 0.562 1.00 97.38 71 ALA A O 1
ATOM 496 N N . LEU A 1 72 ? -19.355 5.042 2.471 1.00 96.06 72 LEU A N 1
ATOM 497 C CA . LEU A 1 72 ? -20.671 5.690 2.455 1.00 96.06 72 LEU A CA 1
ATOM 498 C C . LEU A 1 72 ? -20.825 6.691 1.297 1.00 96.06 72 LEU A C 1
ATOM 500 O O . LEU A 1 72 ? -21.949 6.977 0.893 1.00 96.06 72 LEU A O 1
ATOM 504 N N . ASP A 1 73 ? -19.711 7.210 0.773 1.00 94.75 73 ASP A N 1
ATOM 505 C CA . ASP A 1 73 ? -19.690 8.224 -0.283 1.00 94.75 73 ASP A CA 1
ATOM 506 C C . ASP A 1 73 ? -19.627 7.609 -1.690 1.00 94.75 73 ASP A C 1
ATOM 508 O O . ASP A 1 73 ? -20.192 8.167 -2.634 1.00 94.75 73 ASP A O 1
ATOM 512 N N . ILE A 1 74 ? -18.920 6.477 -1.844 1.00 96.38 74 ILE A N 1
ATOM 513 C CA . ILE A 1 74 ? -18.570 5.919 -3.165 1.00 96.38 74 ILE A CA 1
ATOM 514 C C . ILE A 1 74 ? -18.901 4.436 -3.385 1.00 96.38 74 ILE A C 1
ATOM 516 O O . ILE A 1 74 ? -18.851 4.005 -4.532 1.00 96.38 74 ILE A O 1
ATOM 520 N N . CYS A 1 75 ? -19.224 3.629 -2.368 1.00 96.75 75 CYS A N 1
ATOM 521 C CA . CYS A 1 75 ? -19.530 2.204 -2.580 1.00 96.75 75 CYS A CA 1
ATOM 522 C C . CYS A 1 75 ? -21.029 1.983 -2.842 1.00 96.75 75 CYS A C 1
ATOM 524 O O . CYS A 1 75 ? -21.879 2.602 -2.205 1.00 96.75 75 CYS A O 1
ATOM 526 N N . LYS A 1 76 ? -21.354 1.078 -3.772 1.00 90.44 76 LYS A N 1
ATOM 527 C CA . LYS A 1 76 ? -22.734 0.717 -4.151 1.00 90.44 76 LYS A CA 1
ATOM 528 C C . LYS A 1 76 ? -23.282 -0.524 -3.442 1.00 90.44 76 LYS A C 1
ATOM 530 O O . LYS A 1 76 ? -24.497 -0.687 -3.401 1.00 90.44 76 LYS A O 1
ATOM 535 N N . GLY A 1 77 ? -22.409 -1.390 -2.924 1.00 76.38 77 GLY A N 1
ATOM 536 C CA . GLY A 1 77 ? -22.802 -2.659 -2.305 1.00 76.38 77 GLY A CA 1
ATOM 537 C C . GLY A 1 77 ? -23.592 -2.505 -1.001 1.00 76.38 77 GLY A C 1
ATOM 538 O O . GLY A 1 77 ? -23.611 -1.439 -0.379 1.00 76.38 77 GLY A O 1
ATOM 539 N N . ASP A 1 78 ? -24.210 -3.602 -0.558 1.00 81.62 78 ASP A N 1
ATOM 540 C CA . ASP A 1 78 ? -25.047 -3.633 0.643 1.00 81.62 78 ASP A CA 1
ATOM 541 C C . ASP A 1 78 ? -24.237 -3.396 1.925 1.00 81.62 78 ASP A C 1
ATOM 543 O O . ASP A 1 78 ? -23.688 -4.324 2.526 1.00 81.62 78 ASP A O 1
ATOM 547 N N . ILE A 1 79 ? -24.188 -2.135 2.353 1.00 92.06 79 ILE A N 1
ATOM 548 C CA . ILE A 1 79 ? -23.772 -1.719 3.695 1.00 92.06 79 ILE A CA 1
ATOM 549 C C . ILE A 1 79 ? -25.028 -1.717 4.573 1.00 92.06 79 ILE A C 1
ATOM 551 O O . ILE A 1 79 ? -25.990 -0.990 4.285 1.00 92.06 79 ILE A O 1
ATOM 555 N N . THR A 1 80 ? -25.035 -2.508 5.647 1.00 92.88 80 THR A N 1
ATOM 556 C CA . THR A 1 80 ? -26.217 -2.637 6.515 1.00 92.88 80 THR A CA 1
ATOM 557 C C . THR A 1 80 ? -26.557 -1.311 7.217 1.00 92.88 80 THR A C 1
ATOM 559 O O . THR A 1 80 ? -25.665 -0.489 7.446 1.00 92.88 80 THR A O 1
ATOM 562 N N . PRO A 1 81 ? -27.822 -1.063 7.618 1.00 94.12 81 PRO A N 1
ATOM 563 C CA . PRO A 1 81 ? -28.184 0.150 8.362 1.00 94.12 81 PRO A CA 1
ATOM 564 C C . PRO A 1 81 ? -27.347 0.349 9.636 1.00 94.12 81 PRO A C 1
ATOM 566 O O . PRO A 1 81 ? -26.941 1.471 9.942 1.00 94.12 81 PRO A O 1
ATOM 569 N N . SER A 1 82 ? -27.029 -0.747 10.331 1.00 94.12 82 SER A N 1
ATOM 570 C CA . SER A 1 82 ? -26.172 -0.771 11.520 1.00 94.12 82 SER A CA 1
ATOM 571 C C . SER A 1 82 ? -24.739 -0.324 11.216 1.00 94.12 82 SER A C 1
ATOM 573 O O . SER A 1 82 ? -24.185 0.499 11.942 1.00 94.12 82 SER A O 1
ATOM 575 N N . GLU A 1 83 ? -24.145 -0.807 10.119 1.00 94.25 83 GLU A N 1
ATOM 576 C CA . GLU A 1 83 ? -22.820 -0.364 9.668 1.00 94.25 83 GLU A CA 1
ATOM 577 C C . GLU A 1 83 ? -22.829 1.097 9.219 1.00 94.25 83 GLU A C 1
ATOM 579 O O . GLU A 1 83 ? -21.955 1.855 9.632 1.00 94.25 83 GLU A O 1
ATOM 584 N N . LYS A 1 84 ? -23.843 1.533 8.454 1.00 95.06 84 LYS A N 1
ATOM 585 C CA . LYS A 1 84 ? -23.993 2.942 8.047 1.00 95.06 84 LYS A CA 1
ATOM 586 C C . LYS A 1 84 ? -24.020 3.870 9.262 1.00 95.06 84 LYS A C 1
ATOM 588 O O . LYS A 1 84 ? -23.332 4.892 9.269 1.00 95.06 84 LYS A O 1
ATOM 593 N N . MET A 1 85 ? -24.769 3.498 10.301 1.00 95.81 85 MET A N 1
ATOM 594 C CA . MET A 1 85 ? -24.841 4.238 11.562 1.00 95.81 85 MET A CA 1
ATOM 595 C C . MET A 1 85 ? -23.493 4.252 12.297 1.00 95.81 85 MET A C 1
ATOM 597 O O . MET A 1 85 ? -23.003 5.328 12.643 1.00 95.81 85 MET A O 1
ATOM 601 N N . LEU A 1 86 ? -22.867 3.085 12.487 1.00 95.19 86 LEU A N 1
ATOM 602 C CA . LEU A 1 86 ? -21.586 2.943 13.186 1.00 95.19 86 LEU A CA 1
ATOM 603 C C . LEU A 1 86 ? -20.452 3.711 12.490 1.00 95.19 86 LEU A C 1
ATOM 605 O O . LEU A 1 86 ? -19.711 4.450 13.137 1.00 95.19 86 LEU A O 1
ATOM 609 N N . TRP A 1 87 ? -20.325 3.576 11.168 1.00 95.88 87 TRP A N 1
ATOM 610 C CA . TRP A 1 87 ? -19.269 4.239 10.402 1.00 95.88 87 TRP A CA 1
ATOM 611 C C . TRP A 1 87 ? -19.461 5.755 10.401 1.00 95.88 87 TRP A C 1
ATOM 613 O O . TRP A 1 87 ? -18.495 6.480 10.624 1.00 95.88 87 TRP A O 1
ATOM 623 N N . SER A 1 88 ? -20.699 6.242 10.258 1.00 94.75 88 SER A N 1
ATOM 624 C CA . SER A 1 88 ? -21.007 7.679 10.348 1.00 94.75 88 SER A CA 1
ATOM 625 C C . SER A 1 88 ? -20.633 8.266 11.715 1.00 94.75 88 SER A C 1
ATOM 627 O O . SER A 1 88 ? -20.045 9.345 11.787 1.00 94.75 88 SER A O 1
ATOM 629 N N . GLN A 1 89 ? -20.927 7.547 12.806 1.00 93.38 89 GLN A N 1
ATOM 630 C CA . GLN A 1 89 ? -20.556 7.961 14.164 1.00 93.38 89 GLN A CA 1
ATOM 631 C C . GLN A 1 89 ? -19.035 7.989 14.359 1.00 93.38 89 GLN A C 1
ATOM 633 O O . GLN A 1 89 ? -18.497 8.981 14.851 1.00 93.38 89 GLN A O 1
ATOM 638 N N . ASN A 1 90 ? -18.329 6.945 13.920 1.00 94.12 90 ASN A N 1
ATOM 639 C CA . ASN A 1 90 ? -16.871 6.865 14.028 1.00 94.12 90 ASN A CA 1
ATOM 640 C C . ASN A 1 90 ? -16.173 7.949 13.189 1.00 94.12 90 ASN A C 1
ATOM 642 O O . ASN A 1 90 ? -15.255 8.606 13.678 1.00 94.12 90 ASN A O 1
ATOM 646 N N . LEU A 1 91 ? -16.648 8.224 11.970 1.00 93.31 91 LEU A N 1
ATOM 647 C CA . LEU A 1 91 ? -16.147 9.323 11.136 1.00 93.31 91 LEU A CA 1
ATOM 648 C C . LEU A 1 91 ? -16.336 10.689 11.820 1.00 93.31 91 LEU A C 1
ATOM 650 O O . LEU A 1 91 ? -15.401 11.493 11.855 1.00 93.31 91 LEU A O 1
ATOM 654 N N . ALA A 1 92 ? -17.498 10.940 12.433 1.00 90.75 92 ALA A N 1
ATOM 655 C CA . ALA A 1 92 ? -17.760 12.172 13.183 1.00 90.75 92 ALA A CA 1
ATOM 656 C C . ALA A 1 92 ? -16.885 12.312 14.450 1.00 90.75 92 ALA A C 1
ATOM 658 O O . ALA A 1 92 ? -16.432 13.412 14.774 1.00 90.75 92 ALA A O 1
ATOM 659 N N . LEU A 1 93 ? -16.594 11.208 15.147 1.00 90.94 93 LEU A N 1
ATOM 660 C CA . LEU A 1 93 ? -15.688 11.174 16.306 1.00 90.94 93 LEU A CA 1
ATOM 661 C C . LEU A 1 93 ? -14.219 11.420 15.923 1.00 90.94 93 LEU A C 1
ATOM 663 O O . LEU A 1 93 ? -13.486 12.077 16.663 1.00 90.94 93 LEU A O 1
ATOM 667 N N . LEU A 1 94 ? -13.781 10.896 14.774 1.00 91.31 94 LEU A N 1
ATOM 668 C CA . LEU A 1 94 ? -12.393 10.983 14.303 1.00 91.31 94 LEU A CA 1
ATOM 669 C C . LEU A 1 94 ? -12.091 12.249 13.480 1.00 91.31 94 LEU A C 1
ATOM 671 O O . LEU A 1 94 ? -10.926 12.503 13.160 1.00 91.31 94 LEU A O 1
ATOM 675 N N . THR A 1 95 ? -13.112 13.041 13.139 1.00 88.81 95 THR A N 1
ATOM 676 C CA . THR A 1 95 ? -12.966 14.304 12.400 1.00 88.81 95 THR A CA 1
ATOM 677 C C . THR A 1 95 ? -12.170 15.333 13.226 1.00 88.81 95 THR A C 1
ATOM 679 O O . THR A 1 95 ? -12.466 15.534 14.409 1.00 88.81 95 THR A O 1
ATOM 682 N N . PRO A 1 96 ? -11.162 16.019 12.645 1.00 83.62 96 PRO A N 1
ATOM 683 C CA . PRO A 1 96 ? -10.408 17.062 13.341 1.00 83.62 96 PRO A CA 1
ATOM 684 C C . PRO A 1 96 ? -11.311 18.161 13.920 1.00 83.62 96 PRO A C 1
ATOM 686 O O . PRO A 1 96 ? -12.200 18.665 13.242 1.00 83.62 96 PRO A O 1
ATOM 689 N N . GLY A 1 97 ? -11.069 18.544 15.177 1.00 78.44 97 GLY A N 1
ATOM 690 C CA . GLY A 1 97 ? -11.873 19.551 15.885 1.00 78.44 97 GLY A CA 1
ATOM 691 C C . GLY A 1 97 ? -13.163 19.024 16.529 1.00 78.44 97 GLY A C 1
ATOM 692 O O . GLY A 1 97 ? -13.874 19.804 17.157 1.00 78.44 97 GLY A O 1
ATOM 693 N N . SER A 1 98 ? -13.459 17.723 16.426 1.00 74.94 98 SER A N 1
ATOM 694 C CA . SER A 1 98 ? -14.620 17.112 17.082 1.00 74.94 98 SER A CA 1
ATOM 695 C C . SER A 1 98 ? -14.550 17.229 18.612 1.00 74.94 98 SER A C 1
ATOM 697 O O . SER A 1 98 ? -13.603 16.760 19.247 1.00 74.94 98 SER A O 1
ATOM 699 N N . THR A 1 99 ? -15.573 17.841 19.215 1.00 63.03 99 THR A N 1
ATOM 700 C CA . THR A 1 99 ? -15.706 18.024 20.673 1.00 63.03 99 THR A CA 1
ATOM 701 C C . THR A 1 99 ? -16.202 16.773 21.397 1.00 63.03 99 THR A C 1
ATOM 703 O O . THR A 1 99 ? -16.167 16.722 22.624 1.00 63.03 99 THR A O 1
ATOM 706 N N . THR A 1 100 ? -16.665 15.758 20.663 1.00 59.25 100 THR A N 1
ATOM 707 C CA . THR A 1 100 ? -17.288 14.553 21.226 1.00 59.25 100 THR A CA 1
ATOM 708 C C . THR A 1 100 ? -16.303 13.420 21.502 1.00 59.25 100 THR A C 1
ATOM 710 O O . THR A 1 100 ? -16.709 12.415 22.080 1.00 59.25 100 THR A O 1
ATOM 713 N N . ARG A 1 101 ? -15.021 13.558 21.124 1.00 60.31 101 ARG A N 1
ATOM 714 C CA . ARG A 1 101 ? -14.002 12.506 21.270 1.00 60.31 101 ARG A CA 1
ATOM 715 C C . ARG A 1 101 ? -13.671 12.238 22.750 1.00 60.31 101 ARG A C 1
ATOM 717 O O . ARG A 1 101 ? -13.000 13.067 23.368 1.00 60.31 101 ARG A O 1
ATOM 724 N N . PRO A 1 102 ? -14.049 11.081 23.331 1.00 56.28 102 PRO A N 1
ATOM 725 C CA . PRO A 1 102 ? -13.788 10.814 24.741 1.00 56.28 102 PRO A CA 1
ATOM 726 C C . PRO A 1 102 ? -12.320 10.438 24.934 1.00 56.28 102 PRO A C 1
ATOM 728 O O . PRO A 1 102 ? -11.838 9.453 24.374 1.00 56.28 102 PRO A O 1
ATOM 731 N N . THR A 1 103 ? -11.597 11.218 25.729 1.00 60.28 103 THR A N 1
ATOM 732 C CA . THR A 1 103 ? -10.192 10.950 26.041 1.00 60.28 103 THR A CA 1
ATOM 733 C C . THR A 1 103 ? -10.048 9.682 26.887 1.00 60.28 103 THR A C 1
ATOM 735 O O . THR A 1 103 ? -10.785 9.467 27.847 1.00 60.28 103 THR A O 1
ATOM 738 N N . GLY A 1 104 ? -9.079 8.831 26.535 1.00 64.62 104 GLY A N 1
ATOM 739 C CA . GLY A 1 104 ? -8.695 7.669 27.347 1.00 64.62 104 GLY A CA 1
ATOM 740 C C . GLY A 1 104 ? -9.597 6.430 27.255 1.00 64.62 104 GLY A C 1
ATOM 741 O O . GLY A 1 104 ? -9.517 5.594 28.147 1.00 64.62 104 GLY A O 1
ATOM 742 N N . LYS A 1 105 ? -10.434 6.285 26.216 1.00 77.62 105 LYS A N 1
ATOM 743 C CA . LYS A 1 105 ? -11.162 5.033 25.919 1.00 77.62 105 LYS A CA 1
ATOM 744 C C . LYS A 1 105 ? -10.592 4.373 24.663 1.00 77.62 105 LYS A C 1
ATOM 746 O O . LYS A 1 105 ? -10.832 4.872 23.566 1.00 77.62 105 LYS A O 1
ATOM 751 N N . VAL A 1 106 ? -9.895 3.243 24.800 1.00 78.81 106 VAL A N 1
ATOM 752 C CA . VAL A 1 106 ? -9.208 2.593 23.661 1.00 78.81 106 VAL A CA 1
ATOM 753 C C . VAL A 1 106 ? -10.198 2.066 22.621 1.00 78.81 106 VAL A C 1
ATOM 755 O O . VAL A 1 106 ? -9.943 2.171 21.425 1.00 78.81 106 VAL A O 1
ATOM 758 N N . ALA A 1 107 ? -11.381 1.622 23.057 1.00 79.56 107 ALA A N 1
ATOM 759 C CA . ALA A 1 107 ? -12.488 1.235 22.176 1.00 79.56 107 ALA A CA 1
ATOM 760 C C . ALA A 1 107 ? -12.958 2.344 21.205 1.00 79.56 107 ALA A C 1
ATOM 762 O O . ALA A 1 107 ? -13.662 2.049 20.243 1.00 79.56 107 ALA A O 1
ATOM 763 N N . LEU A 1 108 ? -12.597 3.611 21.456 1.00 84.94 108 LEU A N 1
ATOM 764 C CA . LEU A 1 108 ? -12.947 4.766 20.622 1.00 84.94 108 LEU A CA 1
ATOM 765 C C . LEU A 1 108 ? -11.741 5.368 19.879 1.00 84.94 108 LEU A C 1
ATOM 767 O O . LEU A 1 108 ? -11.855 6.441 19.283 1.00 84.94 108 LEU A O 1
ATOM 771 N N . ASP A 1 109 ? -10.592 4.691 19.897 1.00 90.25 109 ASP A N 1
ATOM 772 C CA . ASP A 1 109 ? -9.470 5.014 19.023 1.00 90.25 109 ASP A CA 1
ATOM 773 C C . ASP A 1 109 ? -9.506 4.178 17.735 1.00 90.25 109 ASP A C 1
ATOM 775 O O . ASP A 1 109 ? -9.981 3.041 17.697 1.00 90.25 109 ASP A O 1
ATOM 779 N N . VAL A 1 110 ? -8.922 4.739 16.671 1.00 92.56 110 VAL A N 1
ATOM 780 C CA . VAL A 1 110 ? -8.945 4.174 15.311 1.00 92.56 110 VAL A CA 1
ATOM 781 C C . VAL A 1 110 ? -8.473 2.714 15.237 1.00 92.56 110 VAL A C 1
ATOM 783 O O . VAL A 1 110 ? -8.983 1.955 14.425 1.00 92.56 110 VAL A O 1
ATOM 786 N N . GLY A 1 111 ? -7.524 2.307 16.090 1.00 93.81 111 GLY A N 1
ATOM 787 C CA . GLY A 1 111 ? -6.959 0.953 16.067 1.00 93.81 111 GLY A CA 1
ATOM 788 C C . GLY A 1 111 ? -7.996 -0.108 16.434 1.00 93.81 111 GLY A C 1
ATOM 789 O O . GLY A 1 111 ? -8.149 -1.086 15.712 1.00 93.81 111 GLY A O 1
ATOM 790 N N . ALA A 1 112 ? -8.761 0.128 17.505 1.00 93.94 112 ALA A N 1
ATOM 791 C CA . ALA A 1 112 ? -9.848 -0.759 17.908 1.00 93.94 112 ALA A CA 1
ATOM 792 C C . ALA A 1 112 ? -11.028 -0.667 16.928 1.00 93.94 112 ALA A C 1
ATOM 794 O O . ALA A 1 112 ? -11.560 -1.690 16.514 1.00 93.94 112 ALA A O 1
ATOM 795 N N . MET A 1 113 ? -11.389 0.549 16.492 1.00 95.44 113 MET A N 1
ATOM 796 C CA . MET A 1 113 ? -12.488 0.769 15.539 1.00 95.44 113 MET A CA 1
ATOM 797 C C . MET A 1 113 ? -12.280 0.081 14.175 1.00 95.44 113 MET A C 1
ATOM 799 O O . MET A 1 113 ? -13.257 -0.177 13.471 1.00 95.44 113 MET A O 1
ATOM 803 N N . MET A 1 114 ? -11.030 -0.169 13.769 1.00 96.06 114 MET A N 1
ATOM 804 C CA . MET A 1 114 ? -10.694 -0.817 12.496 1.00 96.06 114 MET A CA 1
ATOM 805 C C . MET A 1 114 ? -10.389 -2.314 12.606 1.00 96.06 114 MET A C 1
ATOM 807 O O . MET A 1 114 ? -10.357 -2.965 11.566 1.00 96.06 114 MET A O 1
ATOM 811 N N . ALA A 1 115 ? -10.159 -2.865 13.801 1.00 96.19 115 ALA A N 1
ATOM 812 C CA . ALA A 1 115 ? -9.624 -4.221 13.963 1.00 96.19 115 ALA A CA 1
ATOM 813 C C . ALA A 1 115 ? -10.472 -5.302 13.266 1.00 96.19 115 ALA A C 1
ATOM 815 O O . ALA A 1 115 ? -9.944 -6.083 12.477 1.00 96.19 115 ALA A O 1
ATOM 816 N N . ASP A 1 116 ? -11.796 -5.273 13.444 1.00 95.44 116 ASP A N 1
ATOM 817 C CA . ASP A 1 116 ? -12.715 -6.201 12.768 1.00 95.44 116 ASP A CA 1
ATOM 818 C C . ASP A 1 116 ? -12.692 -6.027 11.239 1.00 95.44 116 ASP A C 1
ATOM 820 O O . ASP A 1 116 ? -12.782 -6.998 10.488 1.00 95.44 116 ASP A O 1
ATOM 824 N N . MET A 1 117 ? -12.537 -4.789 10.751 1.00 97.44 117 MET A N 1
ATOM 825 C CA . MET A 1 117 ? -12.430 -4.513 9.313 1.00 97.44 117 MET A CA 1
ATOM 826 C C . MET A 1 117 ? -11.113 -5.044 8.742 1.00 97.44 117 MET A C 1
ATOM 828 O O . MET A 1 117 ? -11.111 -5.579 7.638 1.00 97.44 117 MET A O 1
ATOM 832 N N . VAL A 1 118 ? -10.010 -4.932 9.489 1.00 97.50 118 VAL A N 1
ATOM 833 C CA . VAL A 1 118 ? -8.715 -5.530 9.130 1.00 97.50 118 VAL A CA 1
ATOM 834 C C . VAL A 1 118 ? -8.851 -7.052 9.074 1.00 97.50 118 VAL A C 1
ATOM 836 O O . VAL A 1 118 ? -8.442 -7.651 8.084 1.00 97.50 118 VAL A O 1
ATOM 839 N N . GLY A 1 119 ? -9.519 -7.663 10.057 1.00 96.06 119 GLY A N 1
ATOM 840 C CA . GLY A 1 119 ? -9.801 -9.099 10.061 1.00 96.06 119 GLY A CA 1
ATOM 841 C C . GLY A 1 119 ? -10.608 -9.575 8.848 1.00 96.06 119 GLY A C 1
ATOM 842 O O . GLY A 1 119 ? -10.249 -10.581 8.235 1.00 96.06 119 GLY A O 1
ATOM 843 N N . CYS A 1 120 ? -11.627 -8.811 8.428 1.00 94.94 120 CYS A N 1
ATOM 844 C CA . CYS A 1 120 ? -12.388 -9.079 7.198 1.00 94.94 120 CYS A CA 1
ATOM 845 C C . CYS A 1 120 ? -11.497 -9.053 5.942 1.00 94.94 120 CYS A C 1
ATOM 847 O O . CYS A 1 120 ? -11.640 -9.906 5.070 1.00 94.94 120 CYS A O 1
ATOM 849 N N . VAL A 1 121 ? -10.567 -8.094 5.840 1.00 94.62 121 VAL A N 1
ATOM 850 C CA . VAL A 1 121 ? -9.643 -8.019 4.694 1.00 94.62 121 VAL A CA 1
ATOM 851 C C . VAL A 1 121 ? -8.659 -9.188 4.696 1.00 94.62 121 VAL A C 1
ATOM 853 O O . VAL A 1 121 ? -8.450 -9.810 3.660 1.00 94.62 121 VAL A O 1
ATOM 856 N N . ILE A 1 122 ? -8.112 -9.547 5.860 1.00 94.06 122 ILE A N 1
ATOM 857 C CA . ILE A 1 122 ? -7.198 -10.691 5.995 1.00 94.06 122 ILE A CA 1
ATOM 858 C C . ILE A 1 122 ? -7.905 -12.011 5.661 1.00 94.06 122 ILE A C 1
ATOM 860 O O . ILE A 1 122 ? -7.295 -12.886 5.053 1.00 94.06 122 ILE A O 1
ATOM 864 N N . GLN A 1 123 ? -9.192 -12.148 5.994 1.00 92.31 123 GLN A N 1
ATOM 865 C CA . GLN A 1 123 ? -10.001 -13.302 5.593 1.00 92.31 123 GLN A CA 1
ATOM 866 C C . GLN A 1 123 ? -10.138 -13.397 4.065 1.00 92.31 123 GLN A C 1
ATOM 868 O O . GLN A 1 123 ? -9.974 -14.481 3.512 1.00 92.31 123 GLN A O 1
ATOM 873 N N . ALA A 1 124 ? -10.371 -12.277 3.374 1.00 89.81 124 ALA A N 1
ATOM 874 C CA . ALA A 1 124 ? -10.466 -12.253 1.912 1.00 89.81 124 ALA A CA 1
ATOM 875 C C . ALA A 1 124 ? -9.162 -12.680 1.208 1.00 89.81 124 ALA A C 1
ATOM 877 O O . ALA A 1 124 ? -9.212 -13.213 0.107 1.00 89.81 124 ALA A O 1
ATOM 878 N N . TYR A 1 125 ? -8.004 -12.508 1.853 1.00 89.19 125 TYR A N 1
ATOM 879 C CA . TYR A 1 125 ? -6.703 -12.936 1.320 1.00 89.19 125 TYR A CA 1
ATOM 880 C C . TYR A 1 125 ? -6.453 -14.453 1.432 1.00 89.19 125 TYR A C 1
ATOM 882 O O . TYR A 1 125 ? -5.488 -14.961 0.865 1.00 89.19 125 TYR A O 1
ATOM 890 N N . GLN A 1 126 ? -7.287 -15.203 2.165 1.00 83.88 126 GLN A N 1
ATOM 891 C CA . GLN A 1 126 ? -7.079 -16.642 2.381 1.00 83.88 126 GLN A CA 1
ATOM 892 C C . GLN A 1 126 ? -7.392 -17.503 1.146 1.00 83.88 126 GLN A C 1
ATOM 894 O O . GLN A 1 126 ? -6.904 -18.630 1.074 1.00 83.88 126 GLN A O 1
ATOM 899 N N . GLY A 1 127 ? -8.172 -16.993 0.183 1.00 72.69 127 GLY A N 1
ATOM 900 C CA . GLY A 1 127 ? -8.572 -17.740 -1.017 1.00 72.69 127 GLY A CA 1
ATOM 901 C C . GLY A 1 127 ? -7.412 -18.081 -1.960 1.00 72.69 127 GLY A C 1
ATOM 902 O O . GLY A 1 127 ? -7.385 -19.167 -2.533 1.00 72.69 127 GLY A O 1
ATOM 903 N N . ASP A 1 128 ? -6.414 -17.199 -2.065 1.00 70.75 128 ASP A N 1
ATOM 904 C CA . ASP A 1 128 ? -5.385 -17.253 -3.114 1.00 70.75 128 ASP A CA 1
ATOM 905 C C . ASP A 1 128 ? -4.056 -17.900 -2.670 1.00 70.75 128 ASP A C 1
ATOM 907 O O . ASP A 1 128 ? -3.037 -17.760 -3.342 1.00 70.75 128 ASP A O 1
ATOM 911 N N . GLN A 1 129 ? -4.026 -18.621 -1.542 1.00 75.44 129 GLN A N 1
ATOM 912 C CA . GLN A 1 129 ? -2.801 -19.178 -0.927 1.00 75.44 129 GLN A CA 1
ATOM 913 C C . GLN A 1 129 ? -1.900 -19.985 -1.883 1.00 75.44 129 GLN A C 1
ATOM 915 O O . GLN A 1 129 ? -0.672 -19.900 -1.805 1.00 75.44 129 GLN A O 1
ATOM 920 N N . SER A 1 130 ? -2.483 -20.760 -2.801 1.00 74.69 130 SER A N 1
ATOM 921 C CA . SER A 1 130 ? -1.732 -21.502 -3.823 1.00 74.69 130 SER A CA 1
ATOM 922 C C . SER A 1 130 ? -1.040 -20.567 -4.819 1.00 74.69 130 SER A C 1
ATOM 924 O O . SER A 1 130 ? 0.149 -20.729 -5.089 1.00 74.69 130 SER A O 1
ATOM 926 N N . TYR A 1 131 ? -1.761 -19.563 -5.318 1.00 76.06 131 TYR A N 1
ATOM 927 C CA . TYR A 1 131 ? -1.267 -18.579 -6.278 1.00 76.06 131 TYR A CA 1
ATOM 928 C C . TYR A 1 131 ? -0.222 -17.640 -5.649 1.00 76.06 131 TYR A C 1
ATOM 930 O O . TYR A 1 131 ? 0.869 -17.468 -6.199 1.00 76.06 131 TYR A O 1
ATOM 938 N N . LEU A 1 132 ? -0.484 -17.151 -4.430 1.00 78.75 132 LEU A N 1
ATOM 939 C CA . LEU A 1 132 ? 0.456 -16.375 -3.611 1.00 78.75 132 LEU A CA 1
ATOM 940 C C . LEU A 1 132 ? 1.812 -17.083 -3.466 1.00 78.75 132 LEU A C 1
ATOM 942 O O . LEU A 1 132 ? 2.858 -16.444 -3.585 1.00 78.75 132 LEU A O 1
ATOM 946 N N . LYS A 1 133 ? 1.804 -18.407 -3.254 1.00 76.06 133 LYS A N 1
ATOM 947 C CA . LYS A 1 133 ? 3.030 -19.210 -3.183 1.00 76.06 133 LYS A CA 1
ATOM 948 C C . LYS A 1 133 ? 3.763 -19.277 -4.526 1.00 76.06 133 LYS A C 1
ATOM 950 O O . LYS A 1 133 ? 4.980 -19.145 -4.546 1.00 76.06 133 LYS A O 1
ATOM 955 N N . THR A 1 134 ? 3.053 -19.448 -5.646 1.00 76.62 134 THR A N 1
ATOM 956 C CA . THR A 1 134 ? 3.706 -19.484 -6.971 1.00 76.62 134 THR A CA 1
ATOM 957 C C . THR A 1 134 ? 4.402 -18.172 -7.330 1.00 76.62 134 THR A C 1
ATOM 959 O O . THR A 1 134 ? 5.446 -18.202 -7.978 1.00 76.62 134 THR A O 1
ATOM 962 N N . LEU A 1 135 ? 3.875 -17.033 -6.867 1.00 72.00 135 LEU A N 1
ATOM 963 C CA . LEU A 1 135 ? 4.506 -15.729 -7.059 1.00 72.00 135 LEU A CA 1
ATOM 964 C C . LEU A 1 135 ? 5.657 -15.482 -6.069 1.00 72.00 135 LEU A C 1
ATOM 966 O O . LEU A 1 135 ? 6.689 -14.961 -6.481 1.00 72.00 135 LEU A O 1
ATOM 970 N N . SER A 1 136 ? 5.546 -15.884 -4.794 1.00 64.75 136 SER A N 1
ATOM 971 C CA . SER A 1 136 ? 6.601 -15.604 -3.798 1.00 64.75 136 SER A CA 1
ATOM 972 C C . SER A 1 136 ? 7.947 -16.286 -4.067 1.00 64.75 136 SER A C 1
ATOM 974 O O . SER A 1 136 ? 8.958 -15.871 -3.504 1.00 64.75 136 SER A O 1
ATOM 976 N N . ASP A 1 137 ? 7.958 -17.323 -4.903 1.00 63.44 137 ASP A N 1
ATOM 977 C CA . ASP A 1 137 ? 9.092 -18.235 -5.072 1.00 63.44 137 ASP A CA 1
ATOM 978 C C . ASP A 1 137 ? 9.865 -17.980 -6.400 1.00 63.44 137 ASP A C 1
ATOM 980 O O . ASP A 1 137 ? 10.699 -18.790 -6.806 1.00 63.44 137 ASP A O 1
ATOM 984 N N . ASN A 1 138 ? 9.589 -16.876 -7.117 1.00 56.94 138 ASN A N 1
ATOM 985 C CA . ASN A 1 138 ? 10.059 -16.662 -8.495 1.00 56.94 138 ASN A CA 1
ATOM 986 C C . ASN A 1 138 ? 11.380 -15.859 -8.616 1.00 56.94 138 ASN A C 1
ATOM 988 O O . ASN A 1 138 ? 11.375 -14.658 -8.878 1.00 56.94 138 ASN A O 1
ATOM 992 N N . ASP A 1 139 ? 12.531 -16.536 -8.526 1.00 57.31 139 ASP A N 1
ATOM 993 C CA . ASP A 1 139 ? 13.880 -15.948 -8.716 1.00 57.31 139 ASP A CA 1
ATOM 994 C C . ASP A 1 139 ? 14.232 -15.569 -10.187 1.00 57.31 139 ASP A C 1
ATOM 996 O O . ASP A 1 139 ? 15.354 -15.143 -10.470 1.00 57.31 139 ASP A O 1
ATOM 1000 N N . ARG A 1 140 ? 13.313 -15.707 -11.159 1.00 57.66 140 ARG A N 1
ATOM 1001 C CA . ARG A 1 140 ? 13.615 -15.589 -12.610 1.00 57.66 140 ARG A CA 1
ATOM 1002 C C . ARG A 1 140 ? 14.011 -14.192 -13.115 1.00 57.66 140 ARG A C 1
ATOM 1004 O O . ARG A 1 140 ? 14.506 -14.089 -14.231 1.00 57.66 140 ARG A O 1
ATOM 1011 N N . LEU A 1 141 ? 13.809 -13.138 -12.323 1.00 64.88 141 LEU A N 1
ATOM 1012 C CA . LEU A 1 141 ? 14.244 -11.761 -12.621 1.00 64.88 141 LEU A CA 1
ATOM 1013 C C . LEU A 1 141 ? 15.261 -11.247 -11.587 1.00 64.88 141 LEU A C 1
ATOM 1015 O O . LEU A 1 141 ? 15.256 -10.076 -11.208 1.00 64.88 141 LEU A O 1
ATOM 1019 N N . ALA A 1 142 ? 16.141 -12.125 -11.104 1.00 74.31 142 ALA A N 1
ATOM 1020 C CA . ALA A 1 142 ? 17.248 -11.718 -10.248 1.00 74.31 142 ALA A CA 1
ATOM 1021 C C . ALA A 1 142 ? 18.327 -10.947 -11.053 1.00 74.31 142 ALA A C 1
ATOM 1023 O O . ALA A 1 142 ? 18.746 -11.429 -12.109 1.00 74.31 142 ALA A O 1
ATOM 1024 N N . PRO A 1 143 ? 18.845 -9.805 -10.548 1.00 76.06 143 PRO A N 1
ATOM 1025 C CA . PRO A 1 143 ? 19.860 -9.003 -11.244 1.00 76.06 143 PRO A CA 1
ATOM 1026 C C . PRO A 1 143 ? 21.147 -9.737 -11.638 1.00 76.06 143 PRO A C 1
ATOM 1028 O O . PRO A 1 143 ? 21.833 -9.303 -12.554 1.00 76.06 143 PRO A O 1
ATOM 1031 N N . GLU A 1 144 ? 21.461 -10.868 -11.002 1.00 76.44 144 GLU A N 1
ATOM 1032 C CA . GLU A 1 144 ? 22.582 -11.753 -11.358 1.00 76.44 144 GLU A CA 1
ATOM 1033 C C . GLU A 1 144 ? 22.548 -12.327 -12.787 1.00 76.44 144 GLU A C 1
ATOM 1035 O O . GLU A 1 144 ? 23.569 -12.832 -13.254 1.00 76.44 144 GLU A O 1
ATOM 1040 N N . TYR A 1 145 ? 21.412 -12.226 -13.487 1.00 78.31 145 TYR A N 1
ATOM 1041 C CA . TYR A 1 145 ? 21.257 -12.641 -14.886 1.00 78.31 145 TYR A CA 1
ATOM 1042 C C . TYR A 1 145 ? 21.230 -11.470 -15.881 1.00 78.31 145 TYR A C 1
ATOM 1044 O O . TYR A 1 145 ? 21.091 -11.699 -17.081 1.00 78.31 145 TYR A O 1
ATOM 1052 N N . PHE A 1 146 ? 21.324 -10.219 -15.417 1.00 84.12 146 PHE A N 1
ATOM 1053 C CA . PHE A 1 146 ? 21.090 -9.053 -16.272 1.00 84.12 146 PHE A CA 1
ATOM 1054 C C . PHE A 1 146 ? 22.343 -8.663 -17.070 1.00 84.12 146 PHE A C 1
ATOM 1056 O O . PHE A 1 146 ? 23.446 -8.639 -16.516 1.00 84.12 146 PHE A O 1
ATOM 1063 N N . PRO A 1 147 ? 22.202 -8.282 -18.355 1.00 84.38 147 PRO A N 1
ATOM 1064 C CA . PRO A 1 147 ? 23.292 -7.664 -19.098 1.00 84.38 147 PRO A CA 1
ATOM 1065 C C . PRO A 1 147 ? 23.621 -6.278 -18.524 1.00 84.38 147 PRO A C 1
ATOM 1067 O O . PRO A 1 147 ? 22.744 -5.579 -18.017 1.00 84.38 147 PRO A O 1
ATOM 1070 N N . ASN A 1 148 ? 24.873 -5.834 -18.681 1.00 82.38 148 ASN A N 1
ATOM 1071 C CA . ASN A 1 148 ? 25.349 -4.537 -18.171 1.00 82.38 148 ASN A CA 1
ATOM 1072 C C . ASN A 1 148 ? 24.459 -3.345 -18.574 1.00 82.38 148 ASN A C 1
ATOM 1074 O O . ASN A 1 148 ? 24.226 -2.464 -17.753 1.00 82.38 148 ASN A O 1
ATOM 1078 N N . GLY A 1 149 ? 23.907 -3.338 -19.794 1.00 84.19 149 GLY A N 1
ATOM 1079 C CA . GLY A 1 149 ? 22.993 -2.280 -20.243 1.00 84.19 149 GLY A CA 1
ATOM 1080 C C . GLY A 1 149 ? 21.665 -2.230 -19.474 1.00 84.19 149 GLY A C 1
ATOM 1081 O O . GLY A 1 149 ? 21.115 -1.152 -19.286 1.00 84.19 149 GLY A O 1
ATOM 1082 N N . LEU A 1 150 ? 21.165 -3.367 -18.977 1.00 85.44 150 LEU A N 1
ATOM 1083 C CA . LEU A 1 150 ? 19.947 -3.425 -18.158 1.00 85.44 150 LEU A CA 1
ATOM 1084 C C . LEU A 1 150 ? 20.218 -3.036 -16.695 1.00 85.44 150 LEU A C 1
ATOM 1086 O O . LEU A 1 150 ? 19.324 -2.520 -16.029 1.00 85.44 150 LEU A O 1
ATOM 1090 N N . LEU A 1 151 ? 21.448 -3.251 -16.213 1.00 85.44 151 LEU A N 1
ATOM 1091 C CA . LEU A 1 151 ? 21.907 -2.777 -14.903 1.00 85.44 151 LEU A CA 1
ATOM 1092 C C . LEU A 1 151 ? 22.079 -1.249 -14.882 1.00 85.44 151 LEU A C 1
ATOM 1094 O O . LEU A 1 151 ? 21.662 -0.612 -13.921 1.00 85.44 151 LEU A O 1
ATOM 1098 N N . ASP A 1 152 ? 22.637 -0.664 -15.948 1.00 84.06 152 ASP A N 1
ATOM 1099 C CA . ASP A 1 152 ? 22.878 0.785 -16.055 1.00 84.06 152 ASP A CA 1
ATOM 1100 C C . ASP A 1 152 ? 21.618 1.593 -16.425 1.00 84.06 152 ASP A C 1
ATOM 1102 O O . ASP A 1 152 ? 21.451 2.725 -15.968 1.00 84.06 152 ASP A O 1
ATOM 1106 N N . ALA A 1 153 ? 20.677 1.018 -17.190 1.00 86.62 153 ALA A N 1
ATOM 1107 C CA . ALA A 1 153 ? 19.504 1.738 -17.704 1.00 86.62 153 ALA A CA 1
ATOM 1108 C C . ALA A 1 153 ? 18.750 2.614 -16.668 1.00 86.62 153 ALA A C 1
ATOM 1110 O O . ALA A 1 153 ? 18.457 3.766 -17.007 1.00 86.62 153 ALA A O 1
ATOM 1111 N N . PRO A 1 154 ? 18.481 2.176 -15.416 1.00 88.25 154 PRO A N 1
ATOM 1112 C CA . PRO A 1 154 ? 17.803 2.991 -14.397 1.00 88.25 154 PRO A CA 1
ATOM 1113 C C . PRO A 1 154 ? 18.506 4.303 -14.010 1.00 88.25 154 PRO A C 1
ATOM 1115 O O . PRO A 1 154 ? 17.849 5.231 -13.524 1.00 88.25 154 PRO A O 1
ATOM 1118 N N . HIS A 1 155 ? 19.819 4.401 -14.237 1.00 83.75 155 HIS A N 1
ATOM 1119 C CA . HIS A 1 155 ? 20.633 5.584 -13.942 1.00 83.75 155 HIS A CA 1
ATOM 1120 C C . HIS A 1 155 ? 20.481 6.696 -15.000 1.00 83.75 155 HIS A C 1
ATOM 1122 O O . HIS A 1 155 ? 20.728 7.872 -14.707 1.00 83.75 155 HIS A O 1
ATOM 1128 N N . SER A 1 156 ? 20.006 6.353 -16.203 1.00 81.56 156 SER A N 1
ATOM 1129 C CA . SER A 1 156 ? 19.765 7.307 -17.293 1.00 81.56 156 SER A CA 1
ATOM 1130 C C . SER A 1 156 ? 18.606 8.280 -17.009 1.00 81.56 156 SER A C 1
ATOM 1132 O O . SER A 1 156 ? 17.658 7.981 -16.276 1.00 81.56 156 SER A O 1
ATOM 1134 N N . GLU A 1 157 ? 18.653 9.470 -17.621 1.00 75.94 157 GLU A N 1
ATOM 1135 C CA . GLU A 1 157 ? 17.569 10.462 -17.515 1.00 75.94 157 GLU A CA 1
ATOM 1136 C C . GLU A 1 157 ? 16.256 9.956 -18.158 1.00 75.94 157 GLU A C 1
ATOM 1138 O O . GLU A 1 157 ? 15.177 10.137 -17.584 1.00 75.94 157 GLU A O 1
ATOM 1143 N N . ASP A 1 158 ? 16.345 9.244 -19.288 1.00 82.00 158 ASP A N 1
ATOM 1144 C CA . ASP A 1 158 ? 15.188 8.740 -20.043 1.00 82.00 158 ASP A CA 1
ATOM 1145 C C . ASP A 1 158 ? 14.440 7.594 -19.348 1.00 82.00 158 ASP A C 1
ATOM 1147 O O . ASP A 1 158 ? 13.218 7.488 -19.491 1.00 82.00 158 ASP A O 1
ATOM 1151 N N . PHE A 1 159 ? 15.103 6.779 -18.520 1.00 84.44 159 PHE A N 1
ATOM 1152 C CA . PHE A 1 159 ? 14.426 5.702 -17.786 1.00 84.44 159 PHE A CA 1
ATOM 1153 C C . PHE A 1 159 ? 13.348 6.235 -16.822 1.00 84.44 159 PHE A C 1
ATOM 1155 O O . PHE A 1 159 ? 12.294 5.625 -16.631 1.00 84.44 159 PHE A O 1
ATOM 1162 N N . GLY A 1 160 ? 13.541 7.445 -16.285 1.00 82.31 160 GLY A N 1
ATOM 1163 C CA . GLY A 1 160 ? 12.523 8.145 -15.495 1.00 82.31 160 GLY A CA 1
ATOM 1164 C C . GLY A 1 160 ? 11.266 8.544 -16.287 1.00 82.31 160 GLY A C 1
ATOM 1165 O O . GLY A 1 160 ? 10.217 8.783 -15.680 1.00 82.31 160 GLY A O 1
ATOM 1166 N N . ASN A 1 161 ? 11.355 8.609 -17.620 1.00 84.56 161 ASN A N 1
ATOM 1167 C CA . ASN A 1 161 ? 10.221 8.78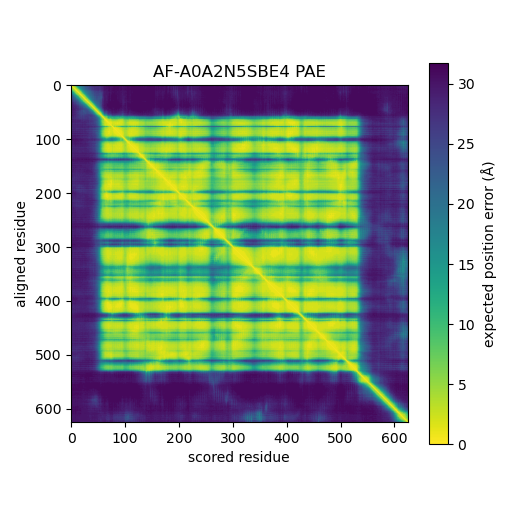7 -18.529 1.00 84.56 161 ASN A CA 1
ATOM 1168 C C . ASN A 1 161 ? 9.642 7.434 -18.973 1.00 84.56 161 ASN A C 1
ATOM 1170 O O . ASN A 1 161 ? 8.421 7.297 -19.003 1.00 84.56 161 ASN A O 1
ATOM 1174 N N . MET A 1 162 ? 10.485 6.420 -19.201 1.00 88.12 162 MET A N 1
ATOM 1175 C CA . MET A 1 162 ? 10.065 5.034 -19.462 1.00 88.12 162 MET A CA 1
ATOM 1176 C C . MET A 1 162 ? 9.177 4.478 -18.335 1.00 88.12 162 MET A C 1
ATOM 1178 O O . MET A 1 162 ? 8.114 3.933 -18.602 1.00 88.12 162 MET A O 1
ATOM 1182 N N . LEU A 1 163 ? 9.504 4.721 -17.060 1.00 90.94 163 LEU A N 1
ATOM 1183 C CA . LEU A 1 163 ? 8.628 4.352 -15.931 1.00 90.94 163 LEU A CA 1
ATOM 1184 C C . LEU A 1 163 ? 7.218 4.969 -16.001 1.00 90.94 163 LEU A C 1
ATOM 1186 O O . LEU A 1 163 ? 6.299 4.482 -15.342 1.00 90.94 163 LEU A O 1
ATOM 1190 N N . ARG A 1 164 ? 7.018 6.034 -16.787 1.00 89.88 164 ARG A N 1
ATOM 1191 C CA . ARG A 1 164 ? 5.707 6.667 -16.982 1.00 89.88 164 ARG A CA 1
ATOM 1192 C C . ARG A 1 164 ? 4.898 6.068 -18.121 1.00 89.88 164 ARG A C 1
ATOM 1194 O O . ARG A 1 164 ? 3.742 6.441 -18.279 1.00 89.88 164 ARG A O 1
ATOM 1201 N N . THR A 1 165 ? 5.457 5.152 -18.908 1.00 90.00 165 THR A N 1
ATOM 1202 C CA . THR A 1 165 ? 4.665 4.360 -19.859 1.00 90.00 165 THR A CA 1
ATOM 1203 C C . THR A 1 165 ? 3.973 3.178 -19.175 1.00 90.00 165 THR A C 1
ATOM 1205 O O . THR A 1 165 ? 3.057 2.602 -19.752 1.00 90.00 165 THR A O 1
ATOM 1208 N N . ALA A 1 166 ? 4.352 2.881 -17.924 1.00 92.19 166 ALA A N 1
ATOM 1209 C CA . ALA A 1 166 ? 3.840 1.829 -17.048 1.00 92.19 166 ALA A CA 1
ATOM 1210 C C . ALA A 1 166 ? 2.945 2.394 -15.914 1.00 92.19 166 ALA A C 1
ATOM 1212 O O . ALA A 1 166 ? 3.349 2.446 -14.746 1.00 92.19 166 ALA A O 1
ATOM 1213 N N . PRO A 1 167 ? 1.707 2.849 -16.201 1.00 92.06 167 PRO A N 1
ATOM 1214 C CA . PRO A 1 167 ? 0.913 3.613 -15.240 1.00 92.06 167 PRO A CA 1
ATOM 1215 C C . PRO A 1 167 ? 0.497 2.815 -13.998 1.00 92.06 167 PRO A C 1
ATOM 1217 O O . PRO A 1 167 ? 0.416 3.398 -12.910 1.00 92.06 167 PRO A O 1
ATOM 1220 N N . ARG A 1 168 ? 0.304 1.490 -14.112 1.00 92.50 168 ARG A N 1
ATOM 1221 C CA . ARG A 1 168 ? -0.077 0.607 -12.990 1.00 92.50 168 ARG A CA 1
ATOM 1222 C C . ARG A 1 168 ? 0.977 0.539 -11.876 1.00 92.50 168 ARG A C 1
ATOM 1224 O O . ARG A 1 168 ? 0.630 0.204 -10.747 1.00 92.50 168 ARG A O 1
ATOM 1231 N N . LEU A 1 169 ? 2.226 0.955 -12.126 1.00 94.00 169 LEU A N 1
ATOM 1232 C CA . LEU A 1 169 ? 3.224 1.149 -11.062 1.00 94.00 169 LEU A CA 1
ATOM 1233 C C . LEU A 1 169 ? 2.764 2.168 -10.002 1.00 94.00 169 LEU A C 1
ATOM 1235 O O . LEU A 1 169 ? 3.212 2.127 -8.857 1.00 94.00 169 LEU A O 1
ATOM 1239 N N . THR A 1 170 ? 1.862 3.082 -10.376 1.00 91.50 170 THR A N 1
ATOM 1240 C CA . THR A 1 170 ? 1.475 4.263 -9.586 1.00 91.50 170 THR A CA 1
ATOM 1241 C C . THR A 1 170 ? -0.032 4.502 -9.479 1.00 91.50 170 THR A C 1
ATOM 1243 O O . THR A 1 170 ? -0.442 5.487 -8.860 1.00 91.50 170 THR A O 1
ATOM 1246 N N . GLN A 1 171 ? -0.852 3.645 -10.090 1.00 91.75 171 GLN A N 1
ATOM 1247 C CA . GLN A 1 171 ? -2.295 3.829 -10.273 1.00 91.75 171 GLN A CA 1
ATOM 1248 C C . GLN A 1 171 ? -3.049 2.504 -10.161 1.00 91.75 171 GLN A C 1
ATOM 1250 O O . GLN A 1 171 ? -2.455 1.433 -10.246 1.00 91.75 171 GLN A O 1
ATOM 1255 N N . VAL A 1 172 ? -4.370 2.583 -10.001 1.00 92.19 172 VAL A N 1
ATOM 1256 C CA . VAL A 1 172 ? -5.253 1.412 -10.017 1.00 92.19 172 VAL A CA 1
ATOM 1257 C C . VAL A 1 172 ? -5.300 0.816 -11.430 1.00 92.19 172 VAL A C 1
ATOM 1259 O O . VAL A 1 172 ? -5.482 1.545 -12.412 1.00 92.19 172 VAL A O 1
ATOM 1262 N N . SER A 1 173 ? -5.137 -0.506 -11.520 1.00 90.56 173 SER A N 1
ATOM 1263 C CA . SER A 1 173 ? -5.262 -1.296 -12.750 1.00 90.56 173 SER A CA 1
ATOM 1264 C C . SER A 1 173 ? -6.650 -1.177 -13.382 1.00 90.56 173 SER A C 1
ATOM 1266 O O . SER A 1 173 ? -7.647 -0.994 -12.690 1.00 90.56 173 SER A O 1
ATOM 1268 N N . HIS A 1 174 ? -6.737 -1.373 -14.695 1.00 88.62 174 HIS A N 1
ATOM 1269 C CA . HIS A 1 174 ? -7.983 -1.717 -15.368 1.00 88.62 174 HIS A CA 1
ATOM 1270 C C . HIS A 1 174 ? -7.774 -2.980 -16.228 1.00 88.62 174 HIS A C 1
ATOM 1272 O O . HIS A 1 174 ? -6.828 -3.000 -17.018 1.00 88.62 174 HIS A O 1
ATOM 1278 N N . PRO A 1 175 ? -8.643 -4.007 -16.131 1.00 87.19 175 PRO A N 1
ATOM 1279 C CA . PRO A 1 175 ? -9.783 -4.126 -15.214 1.00 87.19 175 PRO A CA 1
ATOM 1280 C C . PRO A 1 175 ? -9.362 -4.314 -13.741 1.00 87.19 175 PRO A C 1
ATOM 1282 O O . PRO A 1 175 ? -8.217 -4.647 -13.446 1.00 87.19 175 PRO A O 1
ATOM 1285 N N . ASP A 1 176 ? -10.306 -4.106 -12.820 1.00 87.44 176 ASP A N 1
ATOM 1286 C CA . ASP A 1 176 ? -10.171 -4.403 -11.387 1.00 87.44 176 ASP A CA 1
ATOM 1287 C C . ASP A 1 176 ? -11.526 -4.899 -10.842 1.00 87.44 176 ASP A C 1
ATOM 1289 O O . ASP A 1 176 ? -12.596 -4.369 -11.172 1.00 87.44 176 ASP A O 1
ATOM 1293 N N . MET A 1 177 ? -11.488 -5.951 -10.024 1.00 84.94 177 MET A N 1
ATOM 1294 C CA . MET A 1 177 ? -12.678 -6.637 -9.509 1.00 84.94 177 MET A CA 1
ATOM 1295 C C . MET A 1 177 ? -13.469 -5.811 -8.478 1.00 84.94 177 MET A C 1
ATOM 1297 O O . MET A 1 177 ? -14.676 -5.998 -8.322 1.00 84.94 177 MET A O 1
ATOM 1301 N N . PHE A 1 178 ? -12.832 -4.851 -7.807 1.00 90.88 178 PHE A N 1
ATOM 1302 C CA . PHE A 1 178 ? -13.495 -3.916 -6.902 1.00 90.88 178 PHE A CA 1
ATOM 1303 C C . PHE A 1 178 ? -13.698 -2.534 -7.524 1.00 90.88 178 PHE A C 1
ATOM 1305 O O . PHE A 1 178 ? -14.778 -1.963 -7.399 1.00 90.88 178 PHE A O 1
ATOM 1312 N N . TRP A 1 179 ? -12.702 -1.990 -8.220 1.00 91.69 179 TRP A N 1
ATOM 1313 C CA . TRP A 1 179 ? -12.792 -0.669 -8.844 1.00 91.69 179 TRP A CA 1
ATOM 1314 C C . TRP A 1 179 ? -13.552 -0.731 -10.179 1.00 91.69 179 TRP A C 1
ATOM 1316 O O . TRP A 1 179 ? -13.021 -0.482 -11.252 1.00 91.69 179 TRP A O 1
ATOM 1326 N N . ASN A 1 180 ? -14.841 -1.059 -10.126 1.00 91.38 180 ASN A N 1
ATOM 1327 C CA . ASN A 1 180 ? -15.710 -1.102 -11.301 1.00 91.38 180 ASN A CA 1
ATOM 1328 C C . ASN A 1 180 ? -17.116 -0.574 -10.999 1.00 91.38 180 ASN A C 1
ATOM 1330 O O . ASN A 1 180 ? -17.483 -0.300 -9.858 1.00 91.38 180 ASN A O 1
ATOM 1334 N N . HIS A 1 181 ? -17.908 -0.410 -12.056 1.00 93.44 181 HIS A N 1
ATOM 1335 C CA . HIS A 1 181 ? -19.216 0.233 -11.998 1.00 93.44 181 HIS A CA 1
ATOM 1336 C C . HIS A 1 181 ? -20.271 -0.527 -11.179 1.00 93.44 181 HIS A C 1
ATOM 1338 O O . HIS A 1 181 ? -21.276 0.088 -10.818 1.00 93.44 181 HIS A O 1
ATOM 1344 N N . ASN A 1 182 ? -20.062 -1.805 -10.853 1.00 91.44 182 ASN A N 1
ATOM 1345 C CA . ASN A 1 182 ? -20.976 -2.569 -9.999 1.00 91.44 182 ASN A CA 1
ATOM 1346 C C . ASN A 1 182 ? -20.753 -2.206 -8.526 1.00 91.44 182 ASN A C 1
ATOM 1348 O O . ASN A 1 182 ? -21.704 -1.931 -7.798 1.00 91.44 182 ASN A O 1
ATOM 1352 N N . ASN A 1 183 ? -19.486 -2.117 -8.120 1.00 93.31 183 ASN A N 1
ATOM 1353 C CA . ASN A 1 183 ? -19.075 -1.893 -6.735 1.00 93.31 183 ASN A CA 1
ATOM 1354 C C . ASN A 1 183 ? -18.924 -0.406 -6.369 1.00 93.31 183 ASN A C 1
ATOM 1356 O O . ASN A 1 183 ? -19.172 -0.029 -5.221 1.00 93.31 183 ASN A O 1
ATOM 1360 N N . ILE A 1 184 ? -18.568 0.450 -7.334 1.00 96.12 184 ILE A N 1
ATOM 1361 C CA . ILE A 1 184 ? -18.232 1.864 -7.123 1.00 96.12 184 ILE A CA 1
ATOM 1362 C C . ILE A 1 184 ? -19.176 2.804 -7.887 1.00 96.12 184 ILE A C 1
ATOM 1364 O O . ILE A 1 184 ? -19.543 2.609 -9.049 1.00 96.12 184 ILE A O 1
ATOM 1368 N N . ASN A 1 185 ? -19.560 3.883 -7.211 1.00 96.38 185 ASN A N 1
ATOM 1369 C CA . ASN A 1 185 ? -20.117 5.088 -7.796 1.00 96.38 185 ASN A CA 1
ATOM 1370 C C . ASN A 1 185 ? -18.970 6.047 -8.141 1.00 96.38 185 ASN A C 1
ATOM 1372 O O . ASN A 1 185 ? -18.433 6.720 -7.265 1.00 96.38 185 ASN A O 1
ATOM 1376 N N . PHE A 1 186 ? -18.606 6.119 -9.421 1.00 96.44 186 PHE A N 1
ATOM 1377 C CA . PHE A 1 186 ? -17.543 7.009 -9.893 1.00 96.44 186 PHE A CA 1
ATOM 1378 C C . PHE A 1 186 ? -17.973 8.479 -10.013 1.00 96.44 186 PHE A C 1
ATOM 1380 O O . PHE A 1 186 ? -17.110 9.345 -10.111 1.00 96.44 186 PHE A O 1
ATOM 1387 N N . GLN A 1 187 ? -19.269 8.816 -9.944 1.00 95.62 187 GLN A N 1
ATOM 1388 C CA . GLN A 1 187 ? -19.720 10.203 -10.133 1.00 95.62 187 GLN A CA 1
ATOM 1389 C C . GLN A 1 187 ? -19.101 11.201 -9.127 1.00 95.62 187 GLN A C 1
ATOM 1391 O O . GLN A 1 187 ? -18.656 12.264 -9.566 1.00 95.62 187 GLN A O 1
ATOM 1396 N N . PRO A 1 188 ? -19.003 10.913 -7.809 1.00 94.56 188 PRO A N 1
ATOM 1397 C CA . PRO A 1 188 ? -18.308 11.787 -6.862 1.00 94.56 188 PRO A CA 1
ATOM 1398 C C . PRO A 1 188 ? -16.803 11.901 -7.145 1.00 94.56 188 PRO A C 1
ATOM 1400 O O . PRO A 1 188 ? -16.232 12.969 -6.948 1.00 94.56 188 PRO A O 1
ATOM 1403 N N . ILE A 1 189 ? -16.174 10.828 -7.641 1.00 95.50 189 ILE A N 1
ATOM 1404 C CA . ILE A 1 189 ? -14.738 10.765 -7.957 1.00 95.50 189 ILE A CA 1
ATOM 1405 C C . ILE A 1 189 ? -14.431 11.627 -9.185 1.00 95.50 189 ILE A C 1
ATOM 1407 O O . ILE A 1 189 ? -13.574 12.509 -9.129 1.00 95.50 189 ILE A O 1
ATOM 1411 N N . HIS A 1 190 ? -15.199 11.448 -10.260 1.00 93.75 190 HIS A N 1
ATOM 1412 C CA . HIS A 1 190 ? -15.156 12.300 -11.442 1.00 93.75 190 HIS A CA 1
ATOM 1413 C C . HIS A 1 190 ? -15.375 13.772 -11.067 1.00 93.75 190 HIS A C 1
ATOM 1415 O O . HIS A 1 190 ? -14.541 14.618 -11.388 1.00 93.75 190 HIS A O 1
ATOM 1421 N N . ASN A 1 191 ? -16.423 14.086 -10.298 1.00 91.81 191 ASN A N 1
ATOM 1422 C CA . ASN A 1 191 ? -16.693 15.458 -9.865 1.00 91.81 191 ASN A CA 1
ATOM 1423 C C . ASN A 1 191 ? -15.558 16.057 -9.006 1.00 91.81 191 ASN A C 1
ATOM 1425 O O . ASN A 1 191 ? -15.278 17.248 -9.125 1.00 91.81 191 ASN A O 1
ATOM 1429 N N . ALA A 1 192 ? -14.886 15.258 -8.169 1.00 91.31 192 ALA A N 1
ATOM 1430 C CA . ALA A 1 192 ? -13.713 15.694 -7.409 1.00 91.31 192 ALA A CA 1
ATOM 1431 C C . ALA A 1 192 ? -12.498 15.970 -8.319 1.00 91.31 192 ALA A C 1
ATOM 1433 O O . ALA A 1 192 ? -11.778 16.945 -8.097 1.00 91.31 192 ALA A O 1
ATOM 1434 N N . SER A 1 193 ? -12.295 15.157 -9.365 1.00 90.38 193 SER A N 1
ATOM 1435 C CA . SER A 1 193 ? -11.197 15.319 -10.335 1.00 90.38 193 SER A CA 1
ATOM 1436 C C . SER A 1 193 ? -11.282 16.625 -11.135 1.00 90.38 193 SER A C 1
ATOM 1438 O O . SER A 1 193 ? -10.264 17.271 -11.367 1.00 90.38 193 SER A O 1
ATOM 1440 N N . LEU A 1 194 ? -12.494 17.089 -11.463 1.00 87.44 194 LEU A N 1
ATOM 1441 C CA . LEU A 1 194 ? -12.696 18.351 -12.189 1.00 87.44 194 LEU A CA 1
ATOM 1442 C C . LEU A 1 194 ? -12.246 19.592 -11.397 1.00 87.44 194 LEU A C 1
ATOM 1444 O O . LEU A 1 194 ? -11.915 20.613 -11.996 1.00 87.44 194 LEU A O 1
ATOM 1448 N N . ILE A 1 195 ? -12.222 19.517 -10.060 1.00 85.44 195 ILE A N 1
ATOM 1449 C CA . ILE A 1 195 ? -11.889 20.652 -9.183 1.00 85.44 195 ILE A CA 1
ATOM 1450 C C . ILE A 1 195 ? -10.552 20.495 -8.446 1.00 85.44 195 ILE A C 1
ATOM 1452 O O . ILE A 1 195 ? -10.047 21.469 -7.890 1.00 85.44 195 ILE A O 1
ATOM 1456 N N . CYS A 1 196 ? -9.936 19.307 -8.423 1.00 81.81 196 CYS A N 1
ATOM 1457 C CA . CYS A 1 196 ? -8.752 19.047 -7.590 1.00 81.81 196 CYS A CA 1
ATOM 1458 C C . CYS A 1 196 ? -7.521 19.894 -7.953 1.00 81.81 196 CYS A C 1
ATOM 1460 O O . CYS A 1 196 ? -6.634 20.077 -7.123 1.00 81.81 196 CYS A O 1
ATOM 1462 N N . HIS A 1 197 ? -7.470 20.430 -9.174 1.00 73.19 197 HIS A N 1
ATOM 1463 C CA . HIS A 1 197 ? -6.396 21.306 -9.646 1.00 73.19 197 HIS A CA 1
ATOM 1464 C C . HIS A 1 197 ? -6.505 22.754 -9.132 1.00 73.19 197 HIS A C 1
ATOM 1466 O O . HIS A 1 197 ? -5.503 23.467 -9.119 1.00 73.19 197 HIS A O 1
ATOM 1472 N N . THR A 1 198 ? -7.691 23.192 -8.694 1.00 69.88 198 THR A N 1
ATOM 1473 C CA . THR A 1 198 ? -7.963 24.565 -8.216 1.00 69.88 198 THR A CA 1
ATOM 1474 C C . THR A 1 198 ? -8.380 24.625 -6.743 1.00 69.88 198 THR A C 1
ATOM 1476 O O . THR A 1 198 ? -8.302 25.689 -6.121 1.00 69.88 198 THR A O 1
ATOM 1479 N N . ALA A 1 199 ? -8.799 23.487 -6.185 1.00 64.00 199 ALA A N 1
ATOM 1480 C CA . ALA A 1 199 ? -9.307 23.330 -4.832 1.00 64.00 199 ALA A CA 1
ATOM 1481 C C . ALA A 1 199 ? -8.223 23.404 -3.742 1.00 64.00 199 ALA A C 1
ATOM 1483 O O . ALA A 1 199 ? -7.218 22.692 -3.773 1.00 64.00 199 ALA A O 1
ATOM 1484 N N . VAL A 1 200 ? -8.486 24.186 -2.693 1.00 78.19 200 VAL A N 1
ATOM 1485 C CA . VAL A 1 200 ? -7.696 24.209 -1.452 1.00 78.19 200 VAL A CA 1
ATOM 1486 C C . VAL A 1 200 ? -8.492 23.553 -0.325 1.00 78.19 200 VAL A C 1
ATOM 1488 O O . VAL A 1 200 ? -9.681 23.813 -0.157 1.00 78.19 200 VAL A O 1
ATOM 1491 N N . GLY A 1 201 ? -7.820 22.725 0.480 1.00 83.25 201 GLY A N 1
ATOM 1492 C CA . GLY A 1 201 ? -8.410 22.100 1.671 1.00 83.25 201 GLY A CA 1
ATOM 1493 C C . GLY A 1 201 ? -9.042 20.722 1.455 1.00 83.25 201 GLY A C 1
ATOM 1494 O O . GLY A 1 201 ? -9.673 20.216 2.375 1.00 83.25 201 GLY A O 1
ATOM 1495 N N . MET A 1 202 ? -8.854 20.099 0.285 1.00 88.81 202 MET A N 1
ATOM 1496 C CA . MET A 1 202 ? -9.268 18.712 0.041 1.00 88.81 202 MET A CA 1
ATOM 1497 C C . MET A 1 202 ? -8.608 17.746 1.043 1.00 88.81 202 MET A C 1
ATOM 1499 O O . MET A 1 202 ? -7.411 17.860 1.343 1.00 88.81 202 MET A O 1
ATOM 1503 N N . SER A 1 203 ? -9.391 16.802 1.569 1.00 90.69 203 SER A N 1
ATOM 1504 C CA . SER A 1 203 ? -8.906 15.799 2.521 1.00 90.69 203 SER A CA 1
ATOM 1505 C C . SER A 1 203 ? -7.874 14.873 1.878 1.00 90.69 203 SER A C 1
ATOM 1507 O O . SER A 1 203 ? -7.812 14.719 0.656 1.00 90.69 203 SER A O 1
ATOM 1509 N N . GLN A 1 204 ? -7.008 14.267 2.693 1.00 90.69 204 GLN A N 1
ATOM 1510 C CA . GLN A 1 204 ? -5.919 13.469 2.128 1.00 90.69 204 GLN A CA 1
ATOM 1511 C C . GLN A 1 204 ? -6.406 12.142 1.564 1.00 90.69 204 GLN A C 1
ATOM 1513 O O . GLN A 1 204 ? -5.829 11.681 0.593 1.00 90.69 204 GLN A O 1
ATOM 1518 N N . SER A 1 205 ? -7.493 11.579 2.089 1.00 93.56 205 SER A N 1
ATOM 1519 C CA . SER A 1 205 ? -8.139 10.401 1.501 1.00 93.56 205 SER A CA 1
ATOM 1520 C C . SER A 1 205 ? -8.703 10.678 0.095 1.00 93.56 205 SER A C 1
ATOM 1522 O O . SER A 1 205 ? -8.499 9.855 -0.796 1.00 93.56 205 SER A O 1
ATOM 1524 N N . TRP A 1 206 ? -9.307 11.852 -0.160 1.00 93.69 206 TRP A N 1
ATOM 1525 C CA . TRP A 1 206 ? -9.694 12.259 -1.525 1.00 93.69 206 TRP A CA 1
ATOM 1526 C C . TRP A 1 206 ? -8.478 12.452 -2.441 1.00 93.69 206 TRP A C 1
ATOM 1528 O O . TRP A 1 206 ? -8.489 11.968 -3.570 1.00 93.69 206 TRP A O 1
ATOM 1538 N N . VAL A 1 207 ? -7.408 13.102 -1.963 1.00 92.12 207 VAL A N 1
ATOM 1539 C CA . VAL A 1 207 ? -6.163 13.261 -2.743 1.00 92.12 207 VAL A CA 1
ATOM 1540 C C . VAL A 1 207 ? -5.535 11.900 -3.076 1.00 92.12 207 VAL A C 1
ATOM 1542 O O . VAL A 1 207 ? -5.129 11.687 -4.215 1.00 92.12 207 VAL A O 1
ATOM 1545 N N . SER A 1 208 ? -5.497 10.963 -2.123 1.00 92.69 208 SER A N 1
ATOM 1546 C CA . SER A 1 208 ? -5.023 9.590 -2.331 1.00 92.69 208 SER A CA 1
ATOM 1547 C C . SER A 1 208 ? -5.835 8.864 -3.407 1.00 92.69 208 SER A C 1
ATOM 1549 O O . SER A 1 208 ? -5.249 8.314 -4.336 1.00 92.69 208 SER A O 1
ATOM 1551 N N . LEU A 1 209 ? -7.169 8.911 -3.320 1.00 94.31 209 LEU A N 1
ATOM 1552 C CA . LEU A 1 209 ? -8.072 8.297 -4.298 1.00 94.31 209 LEU A CA 1
ATOM 1553 C C . LEU A 1 209 ? -7.883 8.879 -5.705 1.00 94.31 209 LEU A C 1
ATOM 1555 O O . LEU A 1 209 ? -7.758 8.135 -6.677 1.00 94.31 209 LEU A O 1
ATOM 1559 N N . LEU A 1 210 ? -7.808 10.208 -5.816 1.00 92.75 210 LEU A N 1
ATOM 1560 C CA . LEU A 1 210 ? -7.603 10.877 -7.098 1.00 92.75 210 LEU A CA 1
ATOM 1561 C C . LEU A 1 210 ? -6.229 10.585 -7.700 1.00 92.75 210 LEU A C 1
ATOM 1563 O O . LEU A 1 210 ? -6.140 10.432 -8.910 1.00 92.75 210 LEU A O 1
ATOM 1567 N N . LEU A 1 211 ? -5.167 10.453 -6.899 1.00 91.62 211 LEU A N 1
ATOM 1568 C CA . LEU A 1 211 ? -3.854 10.049 -7.414 1.00 91.62 211 LEU A CA 1
ATOM 1569 C C . LEU A 1 211 ? -3.896 8.634 -8.009 1.00 91.62 211 LEU A C 1
ATOM 1571 O O . LEU A 1 211 ? -3.352 8.435 -9.095 1.00 91.62 211 LEU A O 1
ATOM 1575 N N . GLY A 1 212 ? -4.612 7.698 -7.377 1.00 91.75 212 GLY A N 1
ATOM 1576 C CA . GLY A 1 212 ? -4.806 6.339 -7.895 1.00 91.75 212 GLY A CA 1
ATOM 1577 C C . GLY A 1 212 ? -5.638 6.243 -9.180 1.00 91.75 212 GLY A C 1
ATOM 1578 O O . GLY A 1 212 ? -5.436 5.309 -9.951 1.00 91.75 212 GLY A O 1
ATOM 1579 N N . LEU A 1 213 ? -6.522 7.214 -9.435 1.00 92.31 213 LEU A N 1
ATOM 1580 C CA . LEU A 1 213 ? -7.461 7.248 -10.568 1.00 92.31 213 LEU A CA 1
ATOM 1581 C C . LEU A 1 213 ? -7.251 8.481 -11.469 1.00 92.31 213 LEU A C 1
ATOM 1583 O O . LEU A 1 213 ? -8.200 9.006 -12.041 1.00 92.31 213 LEU A O 1
ATOM 1587 N N . SER A 1 214 ? -6.029 9.014 -11.553 1.00 85.19 214 SER A N 1
ATOM 1588 C CA . SER A 1 214 ? -5.804 10.372 -12.081 1.00 85.19 214 SER A CA 1
ATOM 1589 C C . SER A 1 214 ? -5.778 10.495 -13.609 1.00 85.19 214 SER A C 1
ATOM 1591 O O . SER A 1 214 ? -5.894 11.611 -14.111 1.00 85.19 214 SER A O 1
ATOM 1593 N N . ARG A 1 215 ? -5.610 9.412 -14.382 1.00 89.50 215 ARG A N 1
ATOM 1594 C CA . ARG A 1 215 ? -5.369 9.539 -15.833 1.00 89.50 215 ARG A CA 1
ATOM 1595 C C . ARG A 1 215 ? -6.627 9.878 -16.631 1.00 89.50 215 ARG A C 1
ATOM 1597 O O . ARG A 1 215 ? -7.656 9.221 -16.521 1.00 89.50 215 ARG A O 1
ATOM 1604 N N . THR A 1 216 ? -6.498 10.872 -17.508 1.00 82.12 216 THR A N 1
ATOM 1605 C CA . THR A 1 216 ? -7.562 11.322 -18.427 1.00 82.12 216 THR A CA 1
ATOM 1606 C C . THR A 1 216 ? -7.101 11.448 -19.883 1.00 82.12 216 THR A C 1
ATOM 1608 O O . THR A 1 216 ? -7.904 11.757 -20.756 1.00 82.12 216 THR A O 1
ATOM 1611 N N . ASN A 1 217 ? -5.810 11.239 -20.159 1.00 83.69 217 ASN A N 1
ATOM 1612 C CA . ASN A 1 217 ? -5.164 11.516 -21.444 1.00 83.69 217 ASN A CA 1
ATOM 1613 C C . ASN A 1 217 ? -3.888 10.662 -21.626 1.00 83.69 217 ASN A C 1
ATOM 1615 O O . ASN A 1 217 ? -3.421 10.010 -20.685 1.00 83.69 217 ASN A O 1
ATOM 1619 N N . SER A 1 218 ? -3.323 10.671 -22.835 1.00 86.75 218 SER A N 1
ATOM 1620 C CA . SER A 1 218 ? -2.153 9.863 -23.224 1.00 86.75 218 SER A CA 1
ATOM 1621 C C . SER A 1 218 ? -0.790 10.428 -22.797 1.00 86.75 218 SER A C 1
ATOM 1623 O O . SER A 1 218 ? 0.223 9.785 -23.047 1.00 86.75 218 SER A O 1
ATOM 1625 N N . ASN A 1 219 ? -0.727 11.606 -22.166 1.00 85.94 219 ASN A N 1
ATOM 1626 C CA . ASN A 1 219 ? 0.540 12.289 -21.893 1.00 85.94 219 ASN A CA 1
ATOM 1627 C C . ASN A 1 219 ? 1.300 11.688 -20.689 1.00 85.94 219 ASN A C 1
ATOM 1629 O O . ASN A 1 219 ? 0.697 11.296 -19.686 1.00 85.94 219 ASN A O 1
ATOM 1633 N N . LEU A 1 220 ? 2.638 11.714 -20.754 1.00 83.81 220 LEU A N 1
ATOM 1634 C CA . LEU A 1 220 ? 3.579 11.271 -19.708 1.00 83.81 220 LEU A CA 1
ATOM 1635 C C . LEU A 1 220 ? 3.437 12.001 -18.350 1.00 83.81 220 LEU A C 1
ATOM 1637 O O . LEU A 1 220 ? 3.993 11.561 -17.341 1.00 83.81 220 LEU A O 1
ATOM 1641 N N . ALA A 1 221 ? 2.734 13.135 -18.282 1.00 82.06 221 ALA A N 1
ATOM 1642 C CA . ALA A 1 221 ? 2.411 13.825 -17.030 1.00 82.06 221 ALA A CA 1
ATOM 1643 C C . ALA A 1 221 ? 1.151 13.280 -16.326 1.00 82.06 221 ALA A C 1
ATOM 1645 O O . ALA A 1 221 ? 0.912 13.633 -15.169 1.00 82.06 221 ALA A O 1
ATOM 1646 N N . TYR A 1 222 ? 0.354 12.444 -17.010 1.00 85.44 222 TYR A N 1
ATOM 1647 C CA . TYR A 1 222 ? -0.965 11.897 -16.631 1.00 85.44 222 TYR A CA 1
ATOM 1648 C C . TYR A 1 222 ? -2.088 12.926 -16.430 1.00 85.44 222 TYR A C 1
ATOM 1650 O O . TYR A 1 222 ? -3.229 12.678 -16.825 1.00 85.44 222 TYR A O 1
ATOM 1658 N N . VAL A 1 223 ? -1.776 14.073 -15.830 1.00 82.25 223 VAL A N 1
ATOM 1659 C CA . VAL A 1 223 ? -2.694 15.165 -15.492 1.00 82.25 223 VAL A CA 1
ATOM 1660 C C . VAL A 1 223 ? -2.066 16.527 -15.799 1.00 82.25 223 VAL A C 1
ATOM 1662 O O . VAL A 1 223 ? -0.839 16.633 -15.855 1.00 82.25 223 VAL A O 1
ATOM 1665 N N . PRO A 1 224 ? -2.877 17.594 -15.941 1.00 80.50 224 PRO A N 1
ATOM 1666 C CA . PRO A 1 224 ? -2.372 18.957 -16.057 1.00 80.50 224 PRO A CA 1
ATOM 1667 C C . PRO A 1 224 ? -1.430 19.352 -14.911 1.00 80.50 224 PRO A C 1
ATOM 1669 O O . PRO A 1 224 ? -1.567 18.893 -13.771 1.00 80.50 224 PRO A O 1
ATOM 1672 N N . ASN A 1 225 ? -0.498 20.257 -15.217 1.00 76.38 225 ASN A N 1
ATOM 1673 C CA . ASN A 1 225 ? 0.493 20.753 -14.265 1.00 76.38 225 ASN A CA 1
ATOM 1674 C C . ASN A 1 225 ? -0.157 21.322 -12.994 1.00 76.38 225 ASN A C 1
ATOM 1676 O O . ASN A 1 225 ? -1.001 22.214 -13.052 1.00 76.38 225 ASN A O 1
ATOM 1680 N N . GLY A 1 226 ? 0.264 20.822 -11.832 1.00 77.69 226 GLY A N 1
ATOM 1681 C CA . GLY A 1 226 ? -0.251 21.254 -10.537 1.00 77.69 226 GLY A CA 1
ATOM 1682 C C . GLY A 1 226 ? 0.255 20.373 -9.398 1.00 77.69 226 GLY A C 1
ATOM 1683 O O . GLY A 1 226 ? 1.226 19.632 -9.543 1.00 77.69 226 GLY A O 1
ATOM 1684 N N . SER A 1 227 ? -0.411 20.423 -8.242 1.00 80.31 227 SER A N 1
ATOM 1685 C CA . SER A 1 227 ? 0.016 19.622 -7.087 1.00 80.31 227 SER A CA 1
ATOM 1686 C C . SER A 1 227 ? -0.060 18.113 -7.341 1.00 80.31 227 SER A C 1
ATOM 1688 O O . SER A 1 227 ? 0.832 17.403 -6.894 1.00 80.31 227 SER A O 1
ATOM 1690 N N . LEU A 1 228 ? -1.059 17.613 -8.081 1.00 82.19 228 LEU A N 1
ATOM 1691 C CA . LEU A 1 228 ? -1.158 16.177 -8.376 1.00 82.19 228 LEU A CA 1
ATOM 1692 C C . LEU A 1 228 ? -0.028 15.694 -9.304 1.00 82.19 228 LEU A C 1
ATOM 1694 O O . LEU A 1 228 ? 0.591 14.680 -8.990 1.00 82.19 228 LEU A O 1
ATOM 1698 N N . SER A 1 229 ? 0.309 16.426 -10.378 1.00 84.69 229 SER A N 1
ATOM 1699 C CA . SER A 1 229 ? 1.414 16.030 -11.272 1.00 84.69 229 SER A CA 1
ATOM 1700 C C . SER A 1 229 ? 2.763 16.010 -10.543 1.00 84.69 229 SER A C 1
ATOM 1702 O O . SER A 1 229 ? 3.570 15.105 -10.753 1.00 84.69 229 SER A O 1
ATOM 1704 N N . LEU A 1 230 ? 2.986 16.949 -9.616 1.00 85.19 230 LEU A N 1
ATOM 1705 C CA . LEU A 1 230 ? 4.182 16.974 -8.773 1.00 85.19 230 LEU A CA 1
ATOM 1706 C C . LEU A 1 230 ? 4.262 15.754 -7.836 1.00 85.19 230 LEU A C 1
ATOM 1708 O O . LEU A 1 230 ? 5.325 15.154 -7.692 1.00 85.19 230 LEU A O 1
ATOM 1712 N N . LEU A 1 231 ? 3.140 15.360 -7.226 1.00 86.88 231 LEU A N 1
ATOM 1713 C CA . LEU A 1 231 ? 3.071 14.183 -6.353 1.00 86.88 231 LEU A CA 1
ATOM 1714 C C . LEU A 1 231 ? 3.289 12.869 -7.121 1.00 86.88 231 LEU A C 1
ATOM 1716 O O . LEU A 1 231 ? 3.979 11.983 -6.617 1.00 86.88 231 LEU A O 1
ATOM 1720 N N . LEU A 1 232 ? 2.776 12.769 -8.352 1.00 87.19 232 LEU A N 1
ATOM 1721 C CA . LEU A 1 232 ? 3.063 11.657 -9.264 1.00 87.19 232 LEU A CA 1
ATOM 1722 C C . LEU A 1 232 ? 4.555 11.615 -9.635 1.00 87.19 232 LEU A C 1
ATOM 1724 O O . LEU A 1 232 ? 5.183 10.567 -9.486 1.00 87.19 232 LEU A O 1
ATOM 1728 N N . LYS A 1 233 ? 5.152 12.757 -10.017 1.00 87.12 233 LYS A N 1
ATOM 1729 C CA . LYS A 1 233 ? 6.594 12.871 -10.315 1.00 87.12 233 LYS A CA 1
ATOM 1730 C C . LYS A 1 233 ? 7.456 12.400 -9.137 1.00 87.12 233 LYS A C 1
ATOM 1732 O O . LYS A 1 233 ? 8.416 11.664 -9.346 1.00 87.12 233 LYS A O 1
ATOM 1737 N N . TYR A 1 234 ? 7.108 12.772 -7.902 1.00 87.62 234 TYR A N 1
ATOM 1738 C CA . TYR A 1 234 ? 7.814 12.290 -6.709 1.00 87.62 234 TYR A CA 1
ATOM 1739 C C . TYR A 1 234 ? 7.651 10.781 -6.483 1.00 87.62 234 TYR A C 1
ATOM 1741 O O . TYR A 1 234 ? 8.625 10.129 -6.116 1.00 87.62 234 TYR A O 1
ATOM 1749 N N . GLY A 1 235 ? 6.469 10.209 -6.731 1.00 89.62 235 GLY A N 1
ATOM 1750 C CA . GLY A 1 235 ? 6.259 8.759 -6.652 1.00 89.62 235 GLY A CA 1
ATOM 1751 C C . GLY A 1 235 ? 7.119 7.985 -7.654 1.00 89.62 235 GLY A C 1
ATOM 1752 O O . GLY A 1 235 ? 7.849 7.084 -7.253 1.00 89.62 235 GLY A O 1
ATOM 1753 N N . ILE A 1 236 ? 7.112 8.398 -8.926 1.00 90.62 236 ILE A N 1
ATOM 1754 C CA . ILE A 1 236 ? 7.944 7.814 -9.996 1.00 90.62 236 ILE A CA 1
ATOM 1755 C C . ILE A 1 236 ? 9.438 7.962 -9.672 1.00 90.62 236 ILE A C 1
ATOM 1757 O O . ILE A 1 236 ? 10.202 7.008 -9.796 1.00 90.62 236 ILE A O 1
ATOM 1761 N N . SER A 1 237 ? 9.853 9.137 -9.184 1.00 89.44 237 SER A N 1
ATOM 1762 C CA . SER A 1 237 ? 11.232 9.393 -8.751 1.00 89.44 237 SER A CA 1
ATOM 1763 C C . SER A 1 237 ? 11.694 8.421 -7.660 1.00 89.44 237 SER A C 1
ATOM 1765 O O . SER A 1 237 ? 12.829 7.937 -7.710 1.00 89.44 237 SER A O 1
ATOM 1767 N N . ARG A 1 238 ? 10.798 8.117 -6.709 1.00 91.19 238 ARG A N 1
ATOM 1768 C CA . ARG A 1 238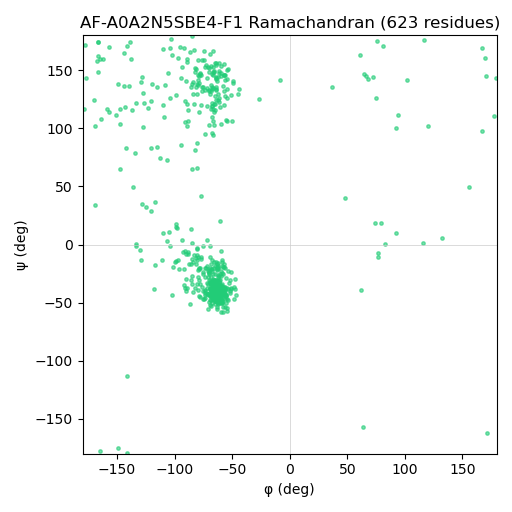 ? 11.032 7.178 -5.608 1.00 91.19 238 ARG A CA 1
ATOM 1769 C C . ARG A 1 238 ? 11.060 5.720 -6.078 1.00 91.19 238 ARG A C 1
ATOM 1771 O O . ARG A 1 238 ? 11.884 4.964 -5.580 1.00 91.19 238 ARG A O 1
ATOM 1778 N N . ILE A 1 239 ? 10.216 5.344 -7.045 1.00 94.00 239 ILE A N 1
ATOM 1779 C CA . ILE A 1 239 ? 10.250 4.016 -7.685 1.00 94.00 239 ILE A CA 1
ATOM 1780 C C . ILE A 1 239 ? 11.586 3.810 -8.401 1.00 94.00 239 ILE A C 1
ATOM 1782 O O . ILE A 1 239 ? 12.226 2.790 -8.171 1.00 94.00 239 ILE A O 1
ATOM 1786 N N . ASN A 1 240 ? 12.048 4.784 -9.199 1.00 92.50 240 ASN A N 1
ATOM 1787 C CA . ASN A 1 240 ? 13.330 4.644 -9.895 1.00 92.50 240 ASN A CA 1
ATOM 1788 C C . ASN A 1 240 ? 14.499 4.505 -8.908 1.00 92.50 240 ASN A C 1
ATOM 1790 O O . ASN A 1 240 ? 15.351 3.639 -9.070 1.00 92.50 240 ASN A O 1
ATOM 1794 N N . GLN A 1 241 ? 14.507 5.305 -7.834 1.00 91.88 241 GLN A N 1
ATOM 1795 C CA . GLN A 1 241 ? 15.519 5.149 -6.789 1.00 91.88 241 GLN A CA 1
ATOM 1796 C C . GLN A 1 241 ? 15.434 3.774 -6.118 1.00 91.88 241 GLN A C 1
ATOM 1798 O O . GLN A 1 241 ? 16.453 3.128 -5.917 1.00 91.88 241 GLN A O 1
ATOM 1803 N N . ALA A 1 242 ? 14.229 3.296 -5.800 1.00 93.81 242 ALA A N 1
ATOM 1804 C CA . ALA A 1 242 ? 14.057 1.981 -5.201 1.00 93.81 242 ALA A CA 1
ATOM 1805 C C . ALA A 1 242 ? 14.506 0.843 -6.131 1.00 93.81 242 ALA A C 1
ATOM 1807 O O . ALA A 1 242 ? 14.991 -0.165 -5.625 1.00 93.81 242 ALA A O 1
ATOM 1808 N N . LEU A 1 243 ? 14.398 1.005 -7.456 1.00 93.25 243 LEU A N 1
ATOM 1809 C CA . LEU A 1 243 ? 14.945 0.067 -8.439 1.00 93.25 243 LEU A CA 1
ATOM 1810 C C . LEU A 1 243 ? 16.479 0.066 -8.427 1.00 93.25 243 LEU A C 1
ATOM 1812 O O . LEU A 1 243 ? 17.064 -1.004 -8.282 1.00 93.25 243 LEU A O 1
ATOM 1816 N N . ILE A 1 244 ? 17.112 1.243 -8.493 1.00 90.88 244 ILE A N 1
ATOM 1817 C CA . ILE A 1 244 ? 18.575 1.408 -8.385 1.00 90.88 244 ILE A CA 1
ATOM 1818 C C . ILE A 1 244 ? 19.095 0.763 -7.092 1.00 90.88 244 ILE A C 1
ATOM 1820 O O . ILE A 1 244 ? 19.940 -0.132 -7.131 1.00 90.88 244 ILE A O 1
ATOM 1824 N N . ASP A 1 245 ? 18.526 1.151 -5.946 1.00 91.88 245 ASP A N 1
ATOM 1825 C CA . ASP A 1 245 ? 18.881 0.608 -4.631 1.00 91.88 245 ASP A CA 1
ATOM 1826 C C . ASP A 1 245 ? 18.728 -0.928 -4.590 1.00 91.88 245 ASP A C 1
ATOM 1828 O O . ASP A 1 245 ? 19.523 -1.620 -3.954 1.00 91.88 245 ASP A O 1
ATOM 1832 N N . SER A 1 246 ? 17.706 -1.471 -5.267 1.00 92.12 246 SER A N 1
ATOM 1833 C CA . SER A 1 246 ? 17.409 -2.910 -5.305 1.00 92.12 246 SER A CA 1
ATOM 1834 C C . SER A 1 246 ? 18.349 -3.696 -6.216 1.00 92.12 246 SER A C 1
ATOM 1836 O O . SER A 1 246 ? 18.713 -4.823 -5.873 1.00 92.12 246 SER A O 1
ATOM 1838 N N . ILE A 1 247 ? 18.773 -3.126 -7.347 1.00 90.56 247 ILE A N 1
ATOM 1839 C CA . ILE A 1 247 ? 19.802 -3.715 -8.216 1.00 90.56 247 ILE A CA 1
ATOM 1840 C C . ILE A 1 247 ? 21.132 -3.754 -7.462 1.00 90.56 247 ILE A C 1
ATOM 1842 O O . ILE A 1 247 ? 21.719 -4.831 -7.329 1.00 90.56 247 ILE A O 1
ATOM 1846 N N . GLY A 1 248 ? 21.532 -2.636 -6.847 1.00 89.25 248 GLY A N 1
ATOM 1847 C CA . GLY A 1 248 ? 22.710 -2.559 -5.984 1.00 89.25 248 GLY A CA 1
ATOM 1848 C C . GLY A 1 248 ? 22.670 -3.603 -4.864 1.00 89.25 248 GLY A C 1
ATOM 1849 O O . GLY A 1 248 ? 23.536 -4.476 -4.803 1.00 89.25 248 GLY A O 1
ATOM 1850 N N . GLN A 1 249 ? 21.624 -3.598 -4.032 1.00 89.06 249 GLN A N 1
ATOM 1851 C CA . GLN A 1 249 ? 21.460 -4.541 -2.918 1.00 89.06 249 GLN A CA 1
ATOM 1852 C C . GLN A 1 249 ? 21.439 -6.013 -3.364 1.00 89.06 249 GLN A C 1
ATOM 1854 O O . GLN A 1 249 ? 22.027 -6.867 -2.695 1.00 89.06 249 GLN A O 1
ATOM 1859 N N . SER A 1 250 ? 20.777 -6.327 -4.480 1.00 84.88 250 SER A N 1
ATOM 1860 C CA . SER A 1 250 ? 20.727 -7.697 -5.005 1.00 84.88 250 SER A CA 1
ATOM 1861 C C . SER A 1 250 ? 22.092 -8.132 -5.527 1.00 84.88 250 SER A C 1
ATOM 1863 O O . SER A 1 250 ? 22.549 -9.217 -5.175 1.00 84.88 250 SER A O 1
ATOM 1865 N N . SER A 1 251 ? 22.782 -7.269 -6.284 1.00 84.44 251 SER A N 1
ATOM 1866 C CA . SER A 1 251 ? 24.135 -7.536 -6.780 1.00 84.44 251 SER A CA 1
ATOM 1867 C C . SER A 1 251 ? 25.102 -7.823 -5.630 1.00 84.44 251 SER A C 1
ATOM 1869 O O . SER A 1 251 ? 25.886 -8.769 -5.708 1.00 84.44 251 SER A O 1
ATOM 1871 N N . LEU A 1 252 ? 24.984 -7.090 -4.511 1.00 85.38 252 LEU A N 1
ATOM 1872 C CA . LEU A 1 252 ? 25.823 -7.270 -3.326 1.00 85.38 252 LEU A CA 1
ATOM 1873 C C . LEU A 1 252 ? 25.684 -8.661 -2.687 1.00 85.38 252 LEU A C 1
ATOM 1875 O O . LEU A 1 252 ? 26.655 -9.151 -2.101 1.00 85.38 252 LEU A O 1
ATOM 1879 N N . ALA A 1 253 ? 24.538 -9.328 -2.855 1.00 84.38 253 ALA A N 1
ATOM 1880 C CA . ALA A 1 253 ? 24.294 -10.685 -2.365 1.00 84.38 253 ALA A CA 1
ATOM 1881 C C . ALA A 1 253 ? 24.807 -11.803 -3.300 1.00 84.38 253 ALA A C 1
ATOM 1883 O O . ALA A 1 253 ? 24.928 -12.951 -2.862 1.00 84.38 253 ALA A O 1
ATOM 1884 N N . VAL A 1 254 ? 25.137 -11.495 -4.561 1.00 82.31 254 VAL A N 1
ATOM 1885 C CA . VAL A 1 254 ? 25.581 -12.486 -5.558 1.00 82.31 254 VAL A CA 1
ATOM 1886 C C . VAL A 1 254 ? 26.944 -13.052 -5.176 1.00 82.31 254 VAL A C 1
ATOM 1888 O O . VAL A 1 254 ? 27.930 -12.315 -5.092 1.00 82.31 254 VAL A O 1
ATOM 1891 N N . LYS A 1 255 ? 27.023 -14.367 -4.960 1.00 80.62 255 LYS A N 1
ATOM 1892 C CA . LYS A 1 255 ? 28.289 -15.061 -4.687 1.00 80.62 255 LYS A CA 1
ATOM 1893 C C . LYS A 1 255 ? 29.056 -15.304 -5.996 1.00 80.62 255 LYS A C 1
ATOM 1895 O O . LYS A 1 255 ? 28.416 -15.560 -7.016 1.00 80.62 255 LYS A O 1
ATOM 1900 N N . PRO A 1 256 ? 30.401 -15.266 -5.991 1.00 74.12 256 PRO A N 1
ATOM 1901 C CA . PRO A 1 256 ? 31.182 -15.649 -7.164 1.00 74.12 256 PRO A CA 1
ATOM 1902 C C . PRO A 1 256 ? 30.889 -17.105 -7.560 1.00 74.12 256 PRO A C 1
ATOM 1904 O O . PRO A 1 256 ? 30.614 -17.951 -6.702 1.00 74.12 256 PRO A O 1
ATOM 1907 N N . LYS A 1 257 ? 30.958 -17.397 -8.866 1.00 71.50 257 LYS A N 1
ATOM 1908 C CA . LYS A 1 257 ? 30.803 -18.757 -9.408 1.00 71.50 257 LYS A CA 1
ATOM 1909 C C . LYS A 1 257 ? 31.826 -19.692 -8.745 1.00 71.50 257 LYS A C 1
ATOM 1911 O O . LYS A 1 257 ? 32.967 -19.294 -8.512 1.00 71.50 257 LYS A O 1
ATOM 1916 N N . GLN A 1 258 ? 31.434 -20.933 -8.443 1.00 69.44 258 GLN A N 1
ATOM 1917 C CA . GLN A 1 258 ? 32.370 -21.913 -7.883 1.00 69.44 258 GLN A CA 1
ATOM 1918 C C . GLN A 1 258 ? 33.501 -22.185 -8.881 1.00 69.44 258 GLN A C 1
ATOM 1920 O O . GLN A 1 258 ? 33.253 -22.547 -10.032 1.00 69.44 258 GLN A O 1
ATOM 1925 N N . LEU A 1 259 ? 34.741 -22.001 -8.428 1.00 65.50 259 LEU A N 1
ATOM 1926 C CA . LEU A 1 259 ? 35.929 -22.225 -9.242 1.00 65.50 259 LEU A CA 1
ATOM 1927 C C . LEU A 1 259 ? 36.099 -23.735 -9.502 1.00 65.50 259 LEU A C 1
ATOM 1929 O O . LEU A 1 259 ? 36.014 -24.519 -8.553 1.00 65.50 259 LEU A O 1
ATOM 1933 N N . PRO A 1 260 ? 36.347 -24.171 -10.752 1.00 65.75 260 PRO A N 1
ATOM 1934 C CA . PRO A 1 260 ? 36.659 -25.568 -11.036 1.00 65.75 260 PRO A CA 1
ATOM 1935 C C . PRO A 1 260 ? 37.951 -25.995 -10.327 1.00 65.75 260 PRO A C 1
ATOM 1937 O O . PRO A 1 260 ? 38.908 -25.226 -10.243 1.00 65.75 260 PRO A O 1
ATOM 1940 N N . SER A 1 261 ? 38.002 -27.248 -9.866 1.00 65.44 261 SER A N 1
ATOM 1941 C CA . SER A 1 261 ? 39.142 -27.813 -9.122 1.00 65.44 261 SER A CA 1
ATOM 1942 C C . SER A 1 261 ? 40.457 -27.855 -9.911 1.00 65.44 261 SER A C 1
ATOM 1944 O O . SER A 1 261 ? 41.527 -27.954 -9.313 1.00 65.44 261 SER A O 1
ATOM 1946 N N . HIS A 1 262 ? 40.383 -27.763 -11.241 1.00 65.12 262 HIS A N 1
ATOM 1947 C CA . HIS A 1 262 ? 41.529 -27.646 -12.136 1.00 65.12 262 HIS A CA 1
ATOM 1948 C C . HIS A 1 262 ? 41.346 -26.421 -13.052 1.00 65.12 262 HIS A C 1
ATOM 1950 O O . HIS A 1 262 ? 40.342 -26.355 -13.771 1.00 65.12 262 HIS A O 1
ATOM 1956 N N . PRO A 1 263 ? 42.276 -25.445 -13.044 1.00 59.09 263 PRO A N 1
ATOM 1957 C CA . PRO A 1 263 ? 42.182 -24.256 -13.889 1.00 59.09 263 PRO A CA 1
ATOM 1958 C C . PRO A 1 263 ? 42.413 -24.604 -15.369 1.00 59.09 263 PRO A C 1
ATOM 1960 O O . PRO A 1 263 ? 43.409 -25.258 -15.675 1.00 59.09 263 PRO A O 1
ATOM 1963 N N . PRO A 1 264 ? 41.579 -24.120 -16.310 1.00 66.12 264 PRO A N 1
ATOM 1964 C CA . PRO A 1 264 ? 41.880 -24.214 -17.742 1.00 66.12 264 PRO A CA 1
ATOM 1965 C C . PRO A 1 264 ? 43.068 -23.330 -18.161 1.00 66.12 264 PRO A C 1
ATOM 1967 O O . PRO A 1 264 ? 43.803 -23.679 -19.079 1.00 66.12 264 PRO A O 1
ATOM 1970 N N . SER A 1 265 ? 43.245 -22.181 -17.499 1.00 75.38 265 SER A N 1
ATOM 1971 C CA . SER A 1 265 ? 44.423 -21.308 -17.580 1.00 75.38 265 SER A CA 1
ATOM 1972 C C . SER A 1 265 ? 44.389 -20.271 -16.449 1.00 75.38 265 SER A C 1
ATOM 1974 O O . SER A 1 265 ? 43.318 -19.951 -15.931 1.00 75.38 265 SER A O 1
ATOM 1976 N N . GLU A 1 266 ? 45.545 -19.711 -16.087 1.00 69.44 266 GLU A N 1
ATOM 1977 C CA . GLU A 1 266 ? 45.668 -18.649 -15.072 1.00 69.44 266 GLU A CA 1
ATOM 1978 C C . GLU A 1 266 ? 44.866 -17.389 -15.450 1.00 69.44 266 GLU A C 1
ATOM 1980 O O . GLU A 1 266 ? 44.102 -16.851 -14.647 1.00 69.44 266 GLU A O 1
ATOM 1985 N N . LEU A 1 267 ? 44.937 -16.987 -16.724 1.00 82.88 267 LEU A N 1
ATOM 1986 C CA . LEU A 1 267 ? 44.184 -15.849 -17.260 1.00 82.88 267 LEU A CA 1
ATOM 1987 C C . LEU A 1 267 ? 42.662 -16.040 -17.209 1.00 82.88 267 LEU A C 1
ATOM 1989 O O . LEU A 1 267 ? 41.942 -15.043 -17.233 1.00 82.88 267 LEU A O 1
ATOM 1993 N N . LYS A 1 268 ? 42.147 -17.279 -17.129 1.00 80.44 268 LYS A N 1
ATOM 1994 C CA . LYS A 1 268 ? 40.702 -17.495 -16.994 1.00 80.44 268 LYS A CA 1
ATOM 1995 C C . LYS A 1 268 ? 40.186 -16.932 -15.670 1.00 80.44 268 LYS A C 1
ATOM 1997 O O . LYS A 1 268 ? 39.212 -16.195 -15.684 1.00 80.44 268 LYS A O 1
ATOM 2002 N N . PHE A 1 269 ? 40.855 -17.211 -14.553 1.00 78.44 269 PHE A N 1
ATOM 2003 C CA . PHE A 1 269 ? 40.412 -16.711 -13.247 1.00 78.44 269 PHE A CA 1
ATOM 2004 C C . PHE A 1 269 ? 40.521 -15.191 -13.130 1.00 78.44 269 PHE A C 1
ATOM 2006 O O . PHE A 1 269 ? 39.666 -14.572 -12.504 1.00 78.44 269 PHE A O 1
ATOM 2013 N N . CYS A 1 270 ? 41.523 -14.585 -13.775 1.00 83.38 270 CYS A N 1
ATOM 2014 C CA . CYS A 1 270 ? 41.608 -13.131 -13.897 1.00 83.38 270 CYS A CA 1
ATOM 2015 C C . CYS A 1 270 ? 40.366 -12.567 -14.615 1.00 83.38 270 CYS A C 1
ATOM 2017 O O . CYS A 1 270 ? 39.711 -11.674 -14.087 1.00 83.38 270 CYS A O 1
ATOM 2019 N N . ARG A 1 271 ? 39.969 -13.159 -15.753 1.00 85.31 271 ARG A N 1
ATOM 2020 C CA . ARG A 1 271 ? 38.760 -12.768 -16.503 1.00 85.31 271 ARG A CA 1
ATOM 2021 C C . ARG A 1 271 ? 37.471 -13.004 -15.715 1.00 85.31 271 ARG A C 1
ATOM 2023 O O . ARG A 1 271 ? 36.681 -12.076 -15.596 1.00 85.31 271 ARG A O 1
ATOM 2030 N N . ASP A 1 272 ? 37.296 -14.186 -15.117 1.00 83.00 272 ASP A N 1
ATOM 2031 C CA . ASP A 1 272 ? 36.133 -14.519 -14.279 1.00 83.00 272 ASP A CA 1
ATOM 2032 C C . ASP A 1 272 ? 35.989 -13.510 -13.108 1.00 83.00 272 ASP A C 1
ATOM 2034 O O . ASP A 1 272 ? 34.880 -13.100 -12.756 1.00 83.00 272 ASP A O 1
ATOM 2038 N N . ALA A 1 273 ? 37.111 -13.063 -12.523 1.00 85.31 273 ALA A N 1
ATOM 2039 C CA . ALA A 1 273 ? 37.135 -12.028 -11.489 1.00 85.31 273 ALA A CA 1
ATOM 2040 C C . ALA A 1 273 ? 36.833 -10.623 -12.042 1.00 85.31 273 ALA A C 1
ATOM 2042 O O . ALA A 1 273 ? 36.064 -9.888 -11.422 1.00 85.31 273 ALA A O 1
ATOM 2043 N N . SER A 1 274 ? 37.382 -10.246 -13.202 1.00 87.31 274 SER A N 1
ATOM 2044 C CA . SER A 1 274 ? 37.068 -8.977 -13.873 1.00 87.31 274 SER A CA 1
ATOM 2045 C C . SER A 1 274 ? 35.593 -8.877 -14.271 1.00 87.31 274 SER A C 1
ATOM 2047 O O . SER A 1 274 ? 34.992 -7.827 -14.065 1.00 87.31 274 SER A O 1
ATOM 2049 N N . GLU A 1 275 ? 34.986 -9.955 -14.776 1.00 85.88 275 GLU A N 1
ATOM 2050 C CA . GLU A 1 275 ? 33.548 -10.025 -15.071 1.00 85.88 275 GLU A CA 1
ATOM 2051 C C . GLU A 1 275 ? 32.712 -9.829 -13.800 1.00 85.88 275 GLU A C 1
ATOM 2053 O O . GLU A 1 275 ? 31.808 -8.994 -13.776 1.00 85.88 275 GLU A O 1
ATOM 2058 N N . PHE A 1 276 ? 33.045 -10.540 -12.716 1.00 84.88 276 PHE A N 1
ATOM 2059 C CA . PHE A 1 276 ? 32.354 -10.400 -11.432 1.00 84.88 276 PHE A CA 1
ATOM 2060 C C . PHE A 1 276 ? 32.474 -8.981 -10.853 1.00 84.88 276 PHE A C 1
ATOM 2062 O O . PHE A 1 276 ? 31.483 -8.418 -10.387 1.00 84.88 276 PHE A O 1
ATOM 2069 N N . LEU A 1 277 ? 33.664 -8.377 -10.901 1.00 87.69 277 LEU A N 1
ATOM 2070 C CA . LEU A 1 277 ? 33.882 -7.008 -10.429 1.00 87.69 277 LEU A CA 1
ATOM 2071 C C . LEU A 1 277 ? 33.187 -5.976 -11.327 1.00 87.69 277 LEU A C 1
ATOM 2073 O O . LEU A 1 277 ? 32.572 -5.053 -10.800 1.00 87.69 277 LEU A O 1
ATOM 2077 N N . SER A 1 278 ? 33.204 -6.152 -12.651 1.00 85.06 278 SER A N 1
ATOM 2078 C CA . SER A 1 278 ? 32.477 -5.290 -13.594 1.00 85.06 278 SER A CA 1
ATOM 2079 C C . SER A 1 278 ? 30.969 -5.329 -13.338 1.00 85.06 278 SER A C 1
ATOM 2081 O O . SER A 1 278 ? 30.353 -4.275 -13.200 1.00 85.06 278 SER A O 1
ATOM 2083 N N . PHE A 1 279 ? 30.393 -6.522 -13.155 1.00 85.50 279 PHE A N 1
ATOM 2084 C CA . PHE A 1 279 ? 28.995 -6.698 -12.755 1.00 85.50 279 PHE A CA 1
ATOM 2085 C C . PHE A 1 279 ? 28.661 -5.927 -11.467 1.00 85.50 279 PHE A C 1
ATOM 2087 O O . PHE A 1 279 ? 27.657 -5.213 -11.415 1.00 85.50 279 PHE A O 1
ATOM 2094 N N . ARG A 1 280 ? 29.514 -6.026 -10.433 1.00 84.50 280 ARG A N 1
ATOM 2095 C CA . ARG A 1 280 ? 29.333 -5.292 -9.168 1.00 84.50 280 ARG A CA 1
ATOM 2096 C C . ARG A 1 280 ? 29.418 -3.778 -9.356 1.00 84.50 280 ARG A C 1
ATOM 2098 O O . ARG A 1 280 ? 28.574 -3.075 -8.816 1.00 84.50 280 ARG A O 1
ATOM 2105 N N . ILE A 1 281 ? 30.404 -3.286 -10.105 1.00 85.38 281 ILE A N 1
ATOM 2106 C CA . ILE A 1 281 ? 30.599 -1.851 -10.359 1.00 85.38 281 ILE A CA 1
ATOM 2107 C C . ILE A 1 281 ? 29.392 -1.278 -11.112 1.00 85.38 281 ILE A C 1
ATOM 2109 O O . ILE A 1 281 ? 28.800 -0.307 -10.652 1.00 85.38 281 ILE A O 1
ATOM 2113 N N . ASN A 1 282 ? 28.960 -1.927 -12.197 1.00 84.38 282 ASN A N 1
ATOM 2114 C CA . ASN A 1 282 ? 27.811 -1.477 -12.986 1.00 84.38 282 ASN A CA 1
ATOM 2115 C C . ASN A 1 282 ? 26.506 -1.505 -12.173 1.00 84.38 282 ASN A C 1
ATOM 2117 O O . ASN A 1 282 ? 25.712 -0.579 -12.262 1.00 84.38 282 ASN A O 1
ATOM 2121 N N . SER A 1 283 ? 26.308 -2.522 -11.325 1.00 82.75 283 SER A N 1
ATOM 2122 C CA . SER A 1 283 ? 25.116 -2.632 -10.464 1.00 82.75 283 SER A CA 1
ATOM 2123 C C . SER A 1 283 ? 25.037 -1.582 -9.348 1.00 82.75 283 SER A C 1
ATOM 2125 O O . SER A 1 283 ? 23.963 -1.369 -8.789 1.00 82.75 283 SER A O 1
ATOM 2127 N N . LEU A 1 284 ? 26.164 -0.973 -8.967 1.00 82.75 284 LEU A N 1
ATOM 2128 C CA . LEU A 1 284 ? 26.205 0.144 -8.014 1.00 82.75 284 LEU A CA 1
ATOM 2129 C C . LEU A 1 284 ? 25.981 1.499 -8.706 1.00 82.75 284 LEU A C 1
ATOM 2131 O O . LEU A 1 284 ? 25.642 2.477 -8.039 1.00 82.75 284 LEU A O 1
ATOM 2135 N N . GLY A 1 285 ? 26.137 1.535 -10.030 1.00 77.50 285 GLY A N 1
ATOM 2136 C CA . GLY A 1 285 ? 26.004 2.724 -10.854 1.00 77.50 285 GLY A CA 1
ATOM 2137 C C . GLY A 1 285 ? 27.191 3.692 -10.771 1.00 77.50 285 GLY A C 1
ATOM 2138 O O . GLY A 1 285 ? 28.131 3.508 -9.991 1.00 77.50 285 GLY A O 1
ATOM 2139 N N . PRO A 1 286 ? 27.163 4.750 -11.595 1.00 73.25 286 PRO A N 1
ATOM 2140 C CA . PRO A 1 286 ? 28.214 5.756 -11.644 1.00 73.25 286 PRO A CA 1
ATOM 2141 C C . PRO A 1 286 ? 28.184 6.708 -10.440 1.00 73.25 286 PRO A C 1
ATOM 2143 O O . PRO A 1 286 ? 27.152 6.936 -9.804 1.00 73.25 286 PRO A O 1
ATOM 2146 N N . ALA A 1 287 ? 29.330 7.341 -10.175 1.00 66.31 287 ALA A N 1
ATOM 2147 C CA . ALA A 1 287 ? 29.422 8.436 -9.217 1.00 66.31 287 ALA A CA 1
ATOM 2148 C C . ALA A 1 287 ? 28.545 9.635 -9.639 1.00 66.31 287 ALA A C 1
ATOM 2150 O O . ALA A 1 287 ? 28.356 9.922 -10.824 1.00 66.31 287 ALA A O 1
ATOM 2151 N N . VAL A 1 288 ? 28.010 10.352 -8.648 1.00 62.38 288 VAL A N 1
ATOM 2152 C CA . VAL A 1 288 ? 27.059 11.455 -8.857 1.00 62.38 288 VAL A CA 1
ATOM 2153 C C . VAL A 1 288 ? 27.703 12.597 -9.655 1.00 62.38 288 VAL A C 1
ATOM 2155 O O . VAL A 1 288 ? 28.746 13.109 -9.263 1.00 62.38 288 VAL A O 1
ATOM 2158 N N . GLY A 1 289 ? 27.037 13.054 -10.725 1.00 57.44 289 GLY A N 1
ATOM 2159 C CA . GLY A 1 289 ? 27.369 14.312 -11.418 1.00 57.44 289 GLY A CA 1
ATOM 2160 C C . GLY A 1 289 ? 27.845 14.210 -12.874 1.00 57.44 289 GLY A C 1
ATOM 2161 O O . GLY A 1 289 ? 28.135 15.245 -13.472 1.00 57.44 289 GLY A O 1
ATOM 2162 N N . GLY A 1 290 ? 27.911 13.014 -13.469 1.00 60.47 290 GLY A N 1
ATOM 2163 C CA . GLY A 1 290 ? 28.301 12.843 -14.879 1.00 60.47 290 GLY A CA 1
ATOM 2164 C C . GLY A 1 290 ? 27.336 13.479 -15.899 1.00 60.47 290 GLY A C 1
ATOM 2165 O O . GLY A 1 290 ? 26.144 13.653 -15.639 1.00 60.47 290 GLY A O 1
ATOM 2166 N N . GLN A 1 291 ? 27.825 13.794 -17.105 1.00 57.03 291 GLN A N 1
ATOM 2167 C CA . GLN A 1 291 ? 26.945 14.153 -18.228 1.00 57.03 291 GLN A CA 1
ATOM 2168 C C . GLN A 1 291 ? 26.052 12.962 -18.619 1.00 57.03 291 GLN A C 1
ATOM 2170 O O . GLN A 1 291 ? 26.483 11.814 -18.568 1.00 57.03 291 GLN A O 1
ATOM 2175 N N . GLY A 1 292 ? 24.793 13.232 -18.979 1.00 59.28 292 GLY A N 1
ATOM 2176 C CA . GLY A 1 292 ? 23.783 12.200 -19.271 1.00 59.28 292 GLY A CA 1
ATOM 2177 C C . GLY A 1 292 ? 23.180 11.510 -18.036 1.00 59.28 292 GLY A C 1
ATOM 2178 O O . GLY A 1 292 ? 22.207 10.771 -18.170 1.00 59.28 292 GLY A O 1
ATOM 2179 N N . GLN A 1 293 ? 23.706 11.777 -16.835 1.00 62.22 293 GLN A N 1
ATOM 2180 C CA . GLN A 1 293 ? 23.177 11.235 -15.585 1.00 62.22 293 GLN A CA 1
ATOM 2181 C C . GLN A 1 293 ? 21.976 12.028 -15.067 1.00 62.22 293 GLN A C 1
ATOM 2183 O O . GLN A 1 293 ? 21.847 13.243 -15.254 1.00 62.22 293 GLN A O 1
ATOM 2188 N N . ARG A 1 294 ? 21.098 11.324 -14.352 1.00 65.81 294 ARG A N 1
ATOM 2189 C CA . ARG A 1 294 ? 19.870 11.872 -13.774 1.00 65.81 294 ARG A CA 1
ATOM 2190 C C . ARG A 1 294 ? 20.144 13.007 -12.768 1.00 65.81 294 ARG A C 1
ATOM 2192 O O . ARG A 1 294 ? 20.699 12.785 -11.698 1.00 65.81 294 ARG A O 1
ATOM 2199 N N . LYS A 1 295 ? 19.639 14.214 -13.058 1.00 56.28 295 LYS A N 1
ATOM 2200 C CA . LYS A 1 295 ? 19.797 15.422 -12.210 1.00 56.28 295 LYS A CA 1
ATOM 2201 C C . LYS A 1 295 ? 18.975 15.433 -10.913 1.00 56.28 295 LYS A C 1
ATOM 2203 O O . LYS A 1 295 ? 19.272 16.206 -10.009 1.00 56.28 295 LYS A O 1
ATOM 2208 N N . GLU A 1 296 ? 17.919 14.626 -10.828 1.00 54.81 296 GLU A N 1
ATOM 2209 C CA . GLU A 1 296 ? 17.007 14.570 -9.677 1.00 54.81 296 GLU A CA 1
ATOM 2210 C C . GLU A 1 296 ? 16.979 13.160 -9.069 1.00 54.81 296 GLU A C 1
ATOM 2212 O O . GLU A 1 296 ? 16.078 12.377 -9.376 1.00 54.81 296 GLU A O 1
ATOM 2217 N N . THR A 1 297 ? 17.929 12.813 -8.201 1.00 58.44 297 THR A N 1
ATOM 2218 C CA . THR A 1 297 ? 17.833 11.593 -7.383 1.00 58.44 297 THR A CA 1
ATOM 2219 C C . THR A 1 297 ? 16.891 11.813 -6.197 1.00 58.44 297 THR A C 1
ATOM 2221 O O . THR A 1 297 ? 16.868 12.873 -5.569 1.00 58.44 297 THR A O 1
ATOM 2224 N N . SER A 1 298 ? 16.068 10.809 -5.890 1.00 64.81 298 SER A N 1
ATOM 2225 C CA . SER A 1 298 ? 15.343 10.784 -4.617 1.00 64.81 298 SER A CA 1
ATOM 2226 C C . SER A 1 298 ? 16.302 10.260 -3.554 1.00 64.81 298 SER A C 1
ATOM 2228 O O . SER A 1 298 ? 16.968 9.263 -3.788 1.00 64.81 298 SER A O 1
ATOM 2230 N N . THR A 1 299 ? 16.360 10.870 -2.372 1.00 64.38 299 THR A N 1
ATOM 2231 C CA . THR A 1 299 ? 17.102 10.285 -1.236 1.00 64.38 299 THR A CA 1
ATOM 2232 C C . THR A 1 299 ? 16.308 9.189 -0.5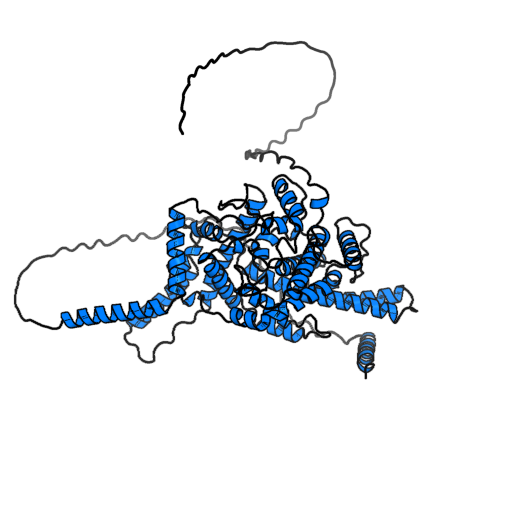17 1.00 64.38 299 THR A C 1
ATOM 2234 O O . THR A 1 299 ? 16.835 8.487 0.340 1.00 64.38 299 THR A O 1
ATOM 2237 N N . GLU A 1 300 ? 15.029 9.024 -0.866 1.00 76.31 300 GLU A N 1
ATOM 2238 C CA . GLU A 1 300 ? 14.195 7.899 -0.453 1.00 76.31 300 GLU A CA 1
ATOM 2239 C C . GLU A 1 300 ? 14.045 6.917 -1.627 1.00 76.31 300 GLU A C 1
ATOM 2241 O O . GLU A 1 300 ? 13.588 7.313 -2.699 1.00 76.31 300 GLU A O 1
ATOM 2246 N N . GLY A 1 301 ? 14.366 5.641 -1.417 1.00 86.50 301 GLY A N 1
ATOM 2247 C CA . GLY A 1 301 ? 14.162 4.560 -2.388 1.00 86.50 301 GLY A CA 1
ATOM 2248 C C . GLY A 1 301 ? 13.718 3.275 -1.691 1.00 86.50 301 GLY A C 1
ATOM 2249 O O . GLY A 1 301 ? 12.646 3.231 -1.081 1.00 86.50 301 GLY A O 1
ATOM 2250 N N . LEU A 1 302 ? 14.551 2.239 -1.708 1.00 91.38 302 LEU A N 1
ATOM 2251 C CA . LEU A 1 302 ? 14.270 0.937 -1.091 1.00 91.38 302 LEU A CA 1
ATOM 2252 C C . LEU A 1 302 ? 14.058 1.042 0.428 1.00 91.38 302 LEU A C 1
ATOM 2254 O O . LEU A 1 302 ? 13.166 0.393 0.979 1.00 91.38 302 LEU A O 1
ATOM 2258 N N . HIS A 1 303 ? 14.789 1.933 1.110 1.00 90.62 303 HIS A N 1
ATOM 2259 C CA . HIS A 1 303 ? 14.575 2.208 2.538 1.00 90.62 303 HIS A CA 1
ATOM 2260 C C . HIS A 1 303 ? 13.134 2.659 2.842 1.00 90.62 303 HIS A C 1
ATOM 2262 O O . HIS A 1 303 ? 12.564 2.279 3.869 1.00 90.62 303 HIS A O 1
ATOM 2268 N N . PHE A 1 304 ? 12.510 3.435 1.947 1.00 92.56 304 PHE A N 1
ATOM 2269 C CA . PHE A 1 304 ? 11.114 3.837 2.111 1.00 92.56 304 PHE A CA 1
ATOM 2270 C C . PHE A 1 304 ? 10.185 2.623 2.034 1.00 92.56 304 PHE A C 1
ATOM 2272 O O . PHE A 1 304 ? 9.338 2.479 2.914 1.00 92.56 304 PHE A O 1
ATOM 2279 N N . LEU A 1 305 ? 10.367 1.733 1.051 1.00 95.06 305 LEU A N 1
ATOM 2280 C CA . LEU A 1 305 ? 9.559 0.516 0.922 1.00 95.06 305 LEU A CA 1
ATOM 2281 C C . LEU A 1 305 ? 9.699 -0.382 2.158 1.00 95.06 305 LEU A C 1
ATOM 2283 O O . LEU A 1 305 ? 8.691 -0.743 2.766 1.00 95.06 305 LEU A O 1
ATOM 2287 N N . MET A 1 306 ? 10.931 -0.654 2.601 1.00 94.81 306 MET A N 1
ATOM 2288 C CA . MET A 1 306 ? 11.172 -1.428 3.825 1.00 94.81 306 MET A CA 1
ATOM 2289 C C . MET A 1 306 ? 10.473 -0.789 5.031 1.00 94.81 306 MET A C 1
ATOM 2291 O O . MET A 1 306 ? 9.789 -1.481 5.789 1.00 94.81 306 MET A O 1
ATOM 2295 N N . LYS A 1 307 ? 10.549 0.542 5.184 1.00 94.12 307 LYS A N 1
ATOM 2296 C CA . LYS A 1 307 ? 9.823 1.269 6.236 1.00 94.12 307 LYS A CA 1
ATOM 2297 C C . LYS A 1 307 ? 8.299 1.108 6.112 1.00 94.12 307 LYS A C 1
ATOM 2299 O O . LYS A 1 307 ? 7.637 1.011 7.144 1.00 94.12 307 LYS A O 1
ATOM 2304 N N . LYS A 1 308 ? 7.722 1.068 4.903 1.00 95.50 308 LYS A N 1
ATOM 2305 C CA . LYS A 1 308 ? 6.273 0.864 4.690 1.00 95.50 308 LYS A CA 1
ATOM 2306 C C . LYS A 1 308 ? 5.805 -0.524 5.120 1.00 95.50 308 LYS A C 1
ATOM 2308 O O . LYS A 1 308 ? 4.777 -0.607 5.797 1.00 95.50 308 LYS A O 1
ATOM 2313 N N . ILE A 1 309 ? 6.579 -1.565 4.806 1.00 96.44 309 ILE A N 1
ATOM 2314 C CA . ILE A 1 309 ? 6.303 -2.950 5.221 1.00 96.44 309 ILE A CA 1
ATOM 2315 C C . ILE A 1 309 ? 6.327 -3.046 6.755 1.00 96.44 309 ILE A C 1
ATOM 2317 O O . ILE A 1 309 ? 5.334 -3.443 7.359 1.00 96.44 309 ILE A O 1
ATOM 2321 N N . HIS A 1 310 ? 7.386 -2.560 7.412 1.00 96.06 310 HIS A N 1
ATOM 2322 C CA . HIS A 1 310 ? 7.459 -2.533 8.881 1.00 96.06 310 HIS A CA 1
ATOM 2323 C C . HIS A 1 310 ? 6.319 -1.719 9.519 1.00 96.06 310 HIS A C 1
ATOM 2325 O O . HIS A 1 310 ? 5.768 -2.108 10.548 1.00 96.06 310 HIS A O 1
ATOM 2331 N N . GLN A 1 311 ? 5.929 -0.596 8.907 1.00 96.31 311 GLN A N 1
ATOM 2332 C CA . GLN A 1 311 ? 4.798 0.215 9.366 1.00 96.31 311 GLN A CA 1
ATOM 2333 C C . GLN A 1 311 ? 3.450 -0.496 9.221 1.00 96.31 311 GLN A C 1
ATOM 2335 O O . GLN A 1 311 ? 2.580 -0.298 10.065 1.00 96.31 311 GLN A O 1
ATOM 2340 N N . LEU A 1 312 ? 3.281 -1.335 8.199 1.00 97.50 312 LEU A N 1
ATOM 2341 C CA . LEU A 1 312 ? 2.111 -2.192 8.042 1.00 97.50 312 LEU A CA 1
ATOM 2342 C C . LEU A 1 312 ? 2.076 -3.286 9.120 1.00 97.50 312 LEU A C 1
ATOM 2344 O O . LEU A 1 312 ? 1.054 -3.436 9.785 1.00 97.50 312 LEU A O 1
ATOM 2348 N N . LEU A 1 313 ? 3.185 -3.995 9.352 1.00 96.19 313 LEU A N 1
ATOM 2349 C CA . LEU A 1 313 ? 3.259 -5.058 10.367 1.00 96.19 313 LEU A CA 1
ATOM 2350 C C . LEU A 1 313 ? 3.024 -4.507 11.787 1.00 96.19 313 LEU A C 1
ATOM 2352 O O . LEU A 1 313 ? 2.257 -5.080 12.562 1.00 96.19 313 LEU A O 1
ATOM 2356 N N . LEU A 1 314 ? 3.581 -3.329 12.091 1.00 95.69 314 LEU A N 1
ATOM 2357 C CA . LEU A 1 314 ? 3.300 -2.588 13.324 1.00 95.69 314 LEU A CA 1
ATOM 2358 C C . LEU A 1 314 ? 1.819 -2.186 13.441 1.00 95.69 314 LEU A C 1
ATOM 2360 O O . LEU A 1 314 ? 1.249 -2.214 14.526 1.00 95.69 314 LEU A O 1
ATOM 2364 N N . ALA A 1 315 ? 1.167 -1.798 12.345 1.00 96.81 315 ALA A N 1
ATOM 2365 C CA . ALA A 1 315 ? -0.248 -1.438 12.375 1.00 96.81 315 ALA A CA 1
ATOM 2366 C C . ALA A 1 315 ? -1.157 -2.639 12.676 1.00 96.81 315 ALA A C 1
ATOM 2368 O O . ALA A 1 315 ? -2.173 -2.463 13.350 1.00 96.81 315 ALA A O 1
ATOM 2369 N N . LEU A 1 316 ? -0.794 -3.840 12.209 1.00 96.44 316 LEU A N 1
ATOM 2370 C CA . LEU A 1 316 ? -1.516 -5.076 12.521 1.00 96.44 316 LEU A CA 1
ATOM 2371 C C . LEU A 1 316 ? -1.455 -5.384 14.017 1.00 96.44 316 LEU A C 1
ATOM 2373 O O . LEU A 1 316 ? -2.506 -5.496 14.651 1.00 96.44 316 LEU A O 1
ATOM 2377 N N . SER A 1 317 ? -0.253 -5.444 14.603 1.00 95.19 317 SER A N 1
ATOM 2378 C CA . SER A 1 317 ? -0.108 -5.716 16.040 1.00 95.19 317 SER A CA 1
ATOM 2379 C C . SER A 1 317 ? -0.812 -4.655 16.891 1.00 95.19 317 SER A C 1
ATOM 2381 O O . SER A 1 317 ? -1.525 -5.001 17.830 1.00 95.19 317 SER A O 1
ATOM 2383 N N . LEU A 1 318 ? -0.743 -3.375 16.503 1.00 95.38 318 LEU A N 1
ATOM 2384 C CA . LEU A 1 318 ? -1.454 -2.292 17.189 1.00 95.38 318 LEU A CA 1
ATOM 2385 C C . LEU A 1 318 ? -2.983 -2.346 17.039 1.00 95.38 318 LEU A C 1
ATOM 2387 O O . LEU A 1 318 ? -3.678 -1.945 17.971 1.00 95.38 318 LEU A O 1
ATOM 2391 N N . CYS A 1 319 ? -3.534 -2.804 15.907 1.00 95.62 319 CYS A N 1
ATOM 2392 C CA . CYS A 1 319 ? -4.983 -3.024 15.789 1.00 95.62 319 CYS A CA 1
ATOM 2393 C C . CYS A 1 319 ? -5.431 -4.176 16.698 1.00 95.62 319 CYS A C 1
ATOM 2395 O O . CYS A 1 319 ? -6.432 -4.045 17.401 1.00 95.62 319 CYS A O 1
ATOM 2397 N N . TYR A 1 320 ? -4.671 -5.278 16.721 1.00 93.94 320 TYR A N 1
ATOM 2398 C CA . TYR A 1 320 ? -4.968 -6.424 17.582 1.00 93.94 320 TYR A CA 1
ATOM 2399 C C . TYR A 1 320 ? -4.888 -6.058 19.072 1.00 93.94 320 TYR A C 1
ATOM 2401 O O . TYR A 1 320 ? -5.829 -6.314 19.823 1.00 93.94 320 TYR A O 1
ATOM 2409 N N . GLU A 1 321 ? -3.806 -5.395 19.495 1.00 93.12 321 GLU A N 1
ATOM 2410 C CA . GLU A 1 321 ? -3.612 -4.937 20.874 1.00 93.12 321 GLU A CA 1
ATOM 2411 C C . GLU A 1 321 ? -4.724 -3.960 21.291 1.00 93.12 321 GLU A C 1
ATOM 2413 O O . GLU A 1 321 ? -5.321 -4.124 22.353 1.00 93.12 321 GLU A O 1
ATOM 2418 N N . ALA A 1 322 ? -5.102 -3.004 20.432 1.00 93.06 322 ALA A N 1
ATOM 2419 C CA . ALA A 1 322 ? -6.210 -2.087 20.708 1.00 93.06 322 ALA A CA 1
ATOM 2420 C C . ALA A 1 322 ? -7.554 -2.809 20.900 1.00 93.06 322 ALA A C 1
ATOM 2422 O O . ALA A 1 322 ? -8.297 -2.487 21.828 1.00 93.06 322 ALA A O 1
ATOM 2423 N N . ALA A 1 323 ? -7.866 -3.797 20.056 1.00 92.19 323 ALA A N 1
ATOM 2424 C CA . ALA A 1 323 ? -9.084 -4.597 20.177 1.00 92.19 323 ALA A CA 1
ATOM 2425 C C . ALA A 1 323 ? -9.064 -5.528 21.399 1.00 92.19 323 ALA A C 1
ATOM 2427 O O . ALA A 1 323 ? -10.103 -5.770 22.017 1.00 92.19 323 ALA A O 1
ATOM 2428 N N . TRP A 1 324 ? -7.894 -6.044 21.783 1.00 90.81 324 TRP A N 1
ATOM 2429 C CA . TRP A 1 324 ? -7.720 -6.793 23.026 1.00 90.81 324 TRP A CA 1
ATOM 2430 C C . TRP A 1 324 ? -7.954 -5.901 24.254 1.00 90.81 324 TRP A C 1
ATOM 2432 O O . TRP A 1 324 ? -8.774 -6.250 25.103 1.00 90.81 324 TRP A O 1
ATOM 2442 N N . ILE A 1 325 ? -7.346 -4.707 24.306 1.00 89.56 325 ILE A N 1
ATOM 2443 C CA . ILE A 1 325 ? -7.575 -3.738 25.391 1.00 89.56 325 ILE A CA 1
ATOM 2444 C C . ILE A 1 325 ? -9.055 -3.347 25.452 1.00 89.56 325 ILE A C 1
ATOM 2446 O O . ILE A 1 325 ? -9.641 -3.380 26.528 1.00 89.56 325 ILE A O 1
ATOM 2450 N N . ALA A 1 326 ? -9.686 -3.029 24.318 1.00 89.25 326 ALA A N 1
ATOM 2451 C CA . ALA A 1 326 ? -11.095 -2.638 24.264 1.00 89.25 326 ALA A CA 1
ATOM 2452 C C . ALA A 1 326 ? -12.037 -3.732 24.808 1.00 89.25 326 ALA A C 1
ATOM 2454 O O . ALA A 1 326 ? -12.949 -3.430 25.583 1.00 89.25 326 ALA A O 1
ATOM 2455 N N . ARG A 1 327 ? -11.789 -5.006 24.461 1.00 89.19 327 ARG A N 1
ATOM 2456 C CA . ARG A 1 327 ? -12.499 -6.157 25.049 1.00 89.19 327 ARG A CA 1
ATOM 2457 C C . ARG A 1 327 ? -12.254 -6.247 26.556 1.00 89.19 327 ARG A C 1
ATOM 2459 O O . ARG A 1 327 ? -13.208 -6.348 27.323 1.00 89.19 327 ARG A O 1
ATOM 2466 N N . ARG A 1 328 ? -11.000 -6.121 26.995 1.00 86.75 328 ARG A N 1
ATOM 2467 C CA . ARG A 1 328 ? -10.627 -6.238 28.410 1.00 86.75 328 ARG A CA 1
ATOM 2468 C C . ARG A 1 328 ? -11.185 -5.104 29.279 1.00 86.75 328 ARG A C 1
ATOM 2470 O O . ARG A 1 328 ? -11.645 -5.356 30.390 1.00 86.75 328 ARG A O 1
ATOM 2477 N N . GLU A 1 329 ? -11.214 -3.870 28.771 1.00 86.19 329 GLU A N 1
ATOM 2478 C CA . GLU A 1 329 ? -11.862 -2.721 29.421 1.00 86.19 329 GLU A CA 1
ATOM 2479 C C . GLU A 1 329 ? -13.364 -2.955 29.628 1.00 86.19 329 GLU A C 1
ATOM 2481 O O . GLU A 1 329 ? -13.901 -2.558 30.667 1.00 86.19 329 GLU A O 1
ATOM 2486 N N . LYS A 1 330 ? -14.034 -3.595 28.658 1.00 86.25 330 LYS A N 1
ATOM 2487 C CA . LYS A 1 330 ? -15.453 -3.962 28.734 1.00 86.25 330 LYS A CA 1
ATOM 2488 C C . LYS A 1 330 ? -15.689 -5.065 29.771 1.00 86.25 330 LYS A C 1
ATOM 2490 O O . LYS A 1 330 ? -16.480 -4.851 30.684 1.00 86.25 330 LYS A O 1
ATOM 2495 N N . GLU A 1 331 ? -14.951 -6.175 29.700 1.00 86.94 331 GLU A N 1
ATOM 2496 C CA . GLU A 1 331 ? -15.037 -7.273 30.680 1.00 86.94 331 GLU A CA 1
ATOM 2497 C C . GLU A 1 331 ? -14.845 -6.786 32.121 1.00 86.94 331 GLU A C 1
ATOM 2499 O O . GLU A 1 331 ? -15.502 -7.262 33.044 1.00 86.94 331 GLU A O 1
ATOM 2504 N N . ILE A 1 332 ? -13.941 -5.826 32.329 1.00 83.94 332 ILE A N 1
ATOM 2505 C CA . ILE A 1 332 ? -13.695 -5.230 33.642 1.00 83.94 332 ILE A CA 1
ATOM 2506 C C . ILE A 1 332 ? -14.890 -4.418 34.124 1.00 83.94 332 ILE A C 1
ATOM 2508 O O . ILE A 1 332 ? -15.239 -4.532 35.296 1.00 83.94 332 ILE A O 1
ATOM 2512 N N . MET A 1 333 ? -15.531 -3.634 33.255 1.00 82.19 333 MET A N 1
ATOM 2513 C CA . MET A 1 333 ? -16.759 -2.921 33.620 1.00 82.19 333 MET A CA 1
ATOM 2514 C C . MET A 1 333 ? -17.907 -3.882 33.943 1.00 82.19 333 MET A C 1
ATOM 2516 O O . MET A 1 333 ? -18.667 -3.614 34.865 1.00 82.19 333 MET A O 1
ATOM 2520 N N . GLU A 1 334 ? -18.016 -4.995 33.217 1.00 86.56 334 GLU A N 1
ATOM 2521 C CA . GLU A 1 334 ? -19.073 -5.993 33.410 1.00 86.56 334 GLU A CA 1
ATOM 2522 C C . GLU A 1 334 ? -18.862 -6.829 34.682 1.00 86.56 334 GLU A C 1
ATOM 2524 O O . GLU A 1 334 ? -19.802 -7.030 35.442 1.00 86.56 334 GLU A O 1
ATOM 2529 N N . ARG A 1 335 ? -17.630 -7.276 34.963 1.00 84.94 335 ARG A N 1
ATOM 2530 C CA . ARG A 1 335 ? -17.307 -8.088 36.156 1.00 84.94 335 ARG A CA 1
ATOM 2531 C C . ARG A 1 335 ? -17.136 -7.278 37.444 1.00 84.94 335 ARG A C 1
ATOM 2533 O O . ARG A 1 335 ? -17.067 -7.870 38.515 1.00 84.94 335 ARG A O 1
ATOM 2540 N N . ASN A 1 336 ? -17.012 -5.955 37.348 1.00 84.25 336 ASN A N 1
ATOM 2541 C CA . ASN A 1 336 ? -16.795 -5.057 38.487 1.00 84.25 336 ASN A CA 1
ATOM 2542 C C . ASN A 1 336 ? -17.814 -3.906 38.491 1.00 84.25 336 ASN A C 1
ATOM 2544 O O . ASN A 1 336 ? -17.469 -2.787 38.870 1.00 84.25 336 ASN A O 1
ATOM 2548 N N . SER A 1 337 ? -19.055 -4.169 38.065 1.00 79.56 337 SER A N 1
ATOM 2549 C CA . SER A 1 337 ? -20.164 -3.197 38.060 1.00 79.56 337 SER A CA 1
ATOM 2550 C C . SER A 1 337 ? -20.376 -2.508 39.408 1.00 79.56 337 SER A C 1
ATOM 2552 O O . SER A 1 337 ? -20.798 -1.355 39.459 1.00 79.56 337 SER A O 1
ATOM 2554 N N . ASP A 1 338 ? -20.055 -3.224 40.483 1.00 84.31 338 ASP A N 1
ATOM 2555 C CA . ASP A 1 338 ? -20.344 -2.847 41.864 1.00 84.31 338 ASP A CA 1
ATOM 2556 C C . ASP A 1 338 ? -19.181 -2.073 42.514 1.00 84.31 338 ASP A C 1
ATOM 2558 O O . ASP A 1 338 ? -19.304 -1.592 43.643 1.00 84.31 338 ASP A O 1
ATOM 2562 N N . LEU A 1 339 ? -18.034 -1.954 41.829 1.00 83.06 339 LEU A N 1
ATOM 2563 C CA . LEU A 1 339 ? -16.891 -1.199 42.340 1.00 83.06 339 LEU A CA 1
ATOM 2564 C C . LEU A 1 339 ? -17.088 0.323 42.174 1.00 83.06 339 LEU A C 1
ATOM 2566 O O . LEU A 1 339 ? -17.658 0.789 41.184 1.00 83.06 339 LEU A O 1
ATOM 2570 N N . PRO A 1 340 ? -16.545 1.138 43.097 1.00 84.00 340 PRO A N 1
ATOM 2571 C CA . PRO A 1 340 ? -16.479 2.589 42.943 1.00 84.00 340 PRO A CA 1
ATOM 2572 C C . PRO A 1 340 ? -15.749 3.042 41.664 1.00 84.00 340 PRO A C 1
ATOM 2574 O O . PRO A 1 340 ? -14.771 2.436 41.220 1.00 84.00 340 PRO A O 1
ATOM 2577 N N . THR A 1 341 ? -16.207 4.154 41.075 1.00 80.75 341 THR A N 1
ATOM 2578 C CA . THR A 1 341 ? -15.735 4.656 39.765 1.00 80.75 341 THR A CA 1
ATOM 2579 C C . THR A 1 341 ? -14.228 4.952 39.735 1.00 80.75 341 THR A C 1
ATOM 2581 O O . THR A 1 341 ? -13.568 4.741 38.716 1.00 80.75 341 THR A O 1
ATOM 2584 N N . ASP A 1 342 ? -13.664 5.409 40.850 1.00 82.06 342 ASP A N 1
ATOM 2585 C CA . ASP A 1 342 ? -12.231 5.636 41.048 1.00 82.06 342 ASP A CA 1
ATOM 2586 C C . ASP A 1 342 ? -11.420 4.330 40.973 1.00 82.06 342 ASP A C 1
ATOM 2588 O O . ASP A 1 342 ? -10.366 4.299 40.332 1.00 82.06 342 ASP A O 1
ATOM 2592 N N . GLN A 1 343 ? -11.945 3.227 41.515 1.00 81.19 343 GLN A N 1
ATOM 2593 C CA . GLN A 1 343 ? -11.302 1.913 41.441 1.00 81.19 343 GLN A CA 1
ATOM 2594 C C . GLN A 1 343 ? -11.349 1.330 40.022 1.00 81.19 343 GLN A C 1
ATOM 2596 O O . GLN A 1 343 ? -10.319 0.860 39.533 1.00 81.19 343 GLN A O 1
ATOM 2601 N N . LEU A 1 344 ? -12.480 1.440 39.304 1.00 78.88 344 LEU A N 1
ATOM 2602 C CA . LEU A 1 344 ? -12.528 1.072 37.876 1.00 78.88 344 LEU A CA 1
ATOM 2603 C C . LEU A 1 344 ? -11.550 1.912 37.043 1.00 78.88 344 LEU A C 1
ATOM 2605 O O . LEU A 1 344 ? -10.900 1.392 36.134 1.00 78.88 344 LEU A O 1
ATOM 2609 N N . THR A 1 345 ? -11.433 3.207 37.348 1.00 80.06 345 THR A N 1
ATOM 2610 C CA . THR A 1 345 ? -10.509 4.115 36.652 1.00 80.06 345 THR A CA 1
ATOM 2611 C C . THR A 1 345 ? -9.056 3.701 36.885 1.00 80.06 345 THR A C 1
ATOM 2613 O O . THR A 1 345 ? -8.277 3.650 35.932 1.00 80.06 345 THR A O 1
ATOM 2616 N N . LEU A 1 346 ? -8.694 3.325 38.117 1.00 80.88 346 LEU A N 1
ATOM 2617 C CA . LEU A 1 346 ? -7.367 2.801 38.440 1.00 80.88 346 LEU A CA 1
ATOM 2618 C C . LEU A 1 346 ? -7.075 1.473 37.719 1.00 80.88 346 LEU A C 1
ATOM 2620 O O . LEU A 1 346 ? -5.975 1.306 37.189 1.00 80.88 346 LEU A O 1
ATOM 2624 N N . LEU A 1 347 ? -8.051 0.558 37.642 1.00 78.06 347 LEU A N 1
ATOM 2625 C CA . LEU A 1 347 ? -7.898 -0.723 36.939 1.00 78.06 347 LEU A CA 1
ATOM 2626 C C . LEU A 1 347 ? -7.589 -0.514 35.446 1.00 78.06 347 LEU A C 1
ATOM 2628 O O . LEU A 1 347 ? -6.621 -1.072 34.926 1.00 78.06 347 LEU A O 1
ATOM 2632 N N . LYS A 1 348 ? -8.353 0.358 34.776 1.00 76.19 348 LYS A N 1
ATOM 2633 C CA . LYS A 1 348 ? -8.129 0.725 33.366 1.00 76.19 348 LYS A CA 1
ATOM 2634 C C . LYS A 1 348 ? -6.795 1.433 33.154 1.00 76.19 348 LYS A C 1
ATOM 2636 O O . LYS A 1 348 ? -6.053 1.096 32.235 1.00 76.19 348 LYS A O 1
ATOM 2641 N N . ALA A 1 349 ? -6.447 2.372 34.035 1.00 75.81 349 ALA A N 1
ATOM 2642 C CA . ALA A 1 349 ? -5.171 3.076 33.970 1.00 75.81 349 ALA A CA 1
ATOM 2643 C C . ALA A 1 349 ? -3.969 2.128 34.119 1.00 75.81 349 ALA A C 1
ATOM 2645 O O . ALA A 1 349 ? -2.921 2.387 33.535 1.00 75.81 349 ALA A O 1
ATOM 2646 N N . ASN A 1 350 ? -4.099 1.039 34.881 1.00 77.62 350 ASN A N 1
ATOM 2647 C CA . ASN A 1 350 ? -3.033 0.050 35.023 1.00 77.62 350 ASN A CA 1
ATOM 2648 C C . ASN A 1 350 ? -2.866 -0.811 33.764 1.00 77.62 350 ASN A C 1
ATOM 2650 O O . ASN A 1 350 ? -1.731 -1.002 33.335 1.00 77.62 350 ASN A O 1
ATOM 2654 N N . ILE A 1 351 ? -3.955 -1.218 33.104 1.00 75.94 351 ILE A N 1
ATOM 2655 C CA . ILE A 1 351 ? -3.891 -1.879 31.787 1.00 75.94 351 ILE A CA 1
ATOM 2656 C C . ILE A 1 351 ? -3.206 -0.966 30.764 1.00 75.94 351 ILE A C 1
ATOM 2658 O O . ILE A 1 351 ? -2.224 -1.361 30.135 1.00 75.94 351 ILE A O 1
ATOM 2662 N N . SER A 1 352 ? -3.638 0.289 30.654 1.00 72.56 352 SER A N 1
ATOM 2663 C CA . SER A 1 352 ? -3.080 1.248 29.691 1.00 72.56 352 SER A CA 1
ATOM 2664 C C . SER A 1 352 ? -1.602 1.607 29.921 1.00 72.56 352 SER A C 1
ATOM 2666 O O . SER A 1 352 ? -0.978 2.175 29.029 1.00 72.56 352 SER A O 1
ATOM 2668 N N . LYS A 1 353 ? -1.010 1.298 31.085 1.00 71.00 353 LYS A N 1
ATOM 2669 C CA . LYS A 1 353 ? 0.431 1.511 31.333 1.00 71.00 353 LYS A CA 1
ATOM 2670 C C . LYS A 1 353 ? 1.314 0.416 30.738 1.00 71.00 353 LYS A C 1
ATOM 2672 O O . LYS A 1 353 ? 2.435 0.718 30.338 1.00 71.00 353 LYS A O 1
ATOM 2677 N N . VAL A 1 354 ? 0.836 -0.830 30.717 1.00 72.06 354 VAL A N 1
ATOM 2678 C CA . VAL A 1 354 ? 1.634 -1.999 30.300 1.00 72.06 354 VAL A CA 1
ATOM 2679 C C . VAL A 1 354 ? 1.586 -2.201 28.780 1.00 72.06 354 VAL A C 1
ATOM 2681 O O . VAL A 1 354 ? 2.564 -2.652 28.196 1.00 72.06 354 VAL A O 1
ATOM 2684 N N . ASN A 1 355 ? 0.482 -1.813 28.136 1.00 81.31 355 ASN A N 1
ATOM 2685 C CA . ASN A 1 355 ? 0.267 -2.012 26.701 1.00 81.31 355 ASN A CA 1
ATOM 2686 C C . ASN A 1 355 ? 0.968 -0.952 25.832 1.00 81.31 355 ASN A C 1
ATOM 2688 O O . ASN A 1 355 ? 0.756 0.255 26.008 1.00 81.31 355 ASN A O 1
ATOM 2692 N N . VAL A 1 356 ? 1.727 -1.415 24.835 1.00 86.81 356 VAL A N 1
ATOM 2693 C CA . VAL A 1 356 ? 2.523 -0.613 23.891 1.00 86.81 356 VAL A CA 1
ATOM 2694 C C . VAL A 1 356 ? 1.629 0.329 23.089 1.00 86.81 356 VAL A C 1
ATOM 2696 O O . VAL A 1 356 ? 1.993 1.487 22.873 1.00 86.81 356 VAL A O 1
ATOM 2699 N N . TYR A 1 357 ? 0.420 -0.101 22.719 1.00 86.69 357 TYR A N 1
ATOM 2700 C CA . TYR A 1 357 ? -0.579 0.746 22.072 1.00 86.69 357 TYR A CA 1
ATOM 2701 C C . TYR A 1 357 ? -0.767 2.083 22.796 1.00 86.69 357 TYR A C 1
ATOM 2703 O O . TYR A 1 357 ? -0.779 3.145 22.161 1.00 86.69 357 TYR A O 1
ATOM 2711 N N . CYS A 1 358 ? -0.893 2.045 24.121 1.00 82.69 358 CYS A N 1
ATOM 2712 C CA . CYS A 1 358 ? -1.177 3.205 24.957 1.00 82.69 358 CYS A CA 1
ATOM 2713 C C . CYS A 1 358 ? 0.094 3.963 25.357 1.00 82.69 358 CYS A C 1
ATOM 2715 O O . CYS A 1 358 ? 0.156 5.180 25.165 1.00 82.69 358 CYS A O 1
ATOM 2717 N N . SER A 1 359 ? 1.095 3.265 25.900 1.00 80.88 359 SER A N 1
ATOM 2718 C CA . SER A 1 359 ? 2.295 3.881 26.484 1.00 80.88 359 SER A CA 1
ATOM 2719 C C . SER A 1 359 ? 3.392 4.197 25.460 1.00 80.88 359 SER A C 1
ATOM 2721 O O . SER A 1 359 ? 4.133 5.166 25.637 1.00 80.88 359 SER A O 1
ATOM 2723 N N . GLY A 1 360 ? 3.446 3.446 24.359 1.00 84.00 360 GLY A N 1
ATOM 2724 C CA . GLY A 1 360 ? 4.538 3.463 23.389 1.00 84.00 360 GLY A CA 1
ATOM 2725 C C . GLY A 1 360 ? 5.739 2.628 23.824 1.00 84.00 360 GLY A C 1
ATOM 2726 O O . GLY A 1 360 ? 5.824 2.141 24.949 1.00 84.00 360 GLY A O 1
ATOM 2727 N N . THR A 1 361 ? 6.692 2.442 22.913 1.00 84.19 361 THR A N 1
ATOM 2728 C CA . THR A 1 361 ? 7.929 1.716 23.224 1.00 84.19 361 THR A CA 1
ATOM 2729 C C . THR A 1 361 ? 8.853 2.550 24.116 1.00 84.19 361 THR A C 1
ATOM 2731 O O . THR A 1 361 ? 8.845 3.785 24.066 1.00 84.19 361 THR A O 1
ATOM 2734 N N . SER A 1 362 ? 9.710 1.873 24.887 1.00 82.69 362 SER A N 1
ATOM 2735 C CA . SER A 1 362 ? 10.713 2.522 25.743 1.00 82.69 362 SER A CA 1
ATOM 2736 C C . SER A 1 362 ? 11.520 3.590 24.985 1.00 82.69 362 SER A C 1
ATOM 2738 O O . SER A 1 362 ? 11.862 3.421 23.814 1.00 82.69 362 SER A O 1
ATOM 2740 N N . GLY A 1 363 ? 11.784 4.722 25.642 1.00 82.00 363 GLY A N 1
ATOM 2741 C CA . GLY A 1 363 ? 12.515 5.862 25.075 1.00 82.00 363 GLY A CA 1
ATOM 2742 C C . GLY A 1 363 ? 11.736 6.755 24.092 1.00 82.00 363 GLY A C 1
ATOM 2743 O O . GLY A 1 363 ? 12.204 7.852 23.781 1.00 82.00 363 GLY A O 1
ATOM 2744 N N . ILE A 1 364 ? 10.542 6.368 23.618 1.00 85.69 364 ILE A N 1
ATOM 2745 C CA . ILE A 1 364 ? 9.761 7.196 22.683 1.00 85.69 364 ILE A CA 1
ATOM 2746 C C . ILE A 1 364 ? 8.807 8.141 23.429 1.00 85.69 364 ILE A C 1
ATOM 2748 O O . ILE A 1 364 ? 7.918 7.731 24.167 1.00 85.69 364 ILE A O 1
ATOM 2752 N N . LYS A 1 365 ? 8.934 9.450 23.171 1.00 88.62 365 LYS A N 1
ATOM 2753 C CA . LYS A 1 365 ? 7.989 10.471 23.661 1.00 88.62 365 LYS A CA 1
ATOM 2754 C C . LYS A 1 365 ? 6.590 10.249 23.060 1.00 88.62 365 LYS A C 1
ATOM 2756 O O . LYS A 1 365 ? 6.469 10.113 21.843 1.00 88.62 365 LYS A O 1
ATOM 2761 N N . SER A 1 366 ? 5.535 10.340 23.876 1.00 85.19 366 SER A N 1
ATOM 2762 C CA . SER A 1 366 ? 4.125 10.107 23.483 1.00 85.19 366 SER A CA 1
ATOM 2763 C C . SER A 1 366 ? 3.680 10.821 22.187 1.00 85.19 366 SER A C 1
ATOM 2765 O O . SER A 1 366 ? 3.000 10.228 21.346 1.00 85.19 366 SER A O 1
ATOM 2767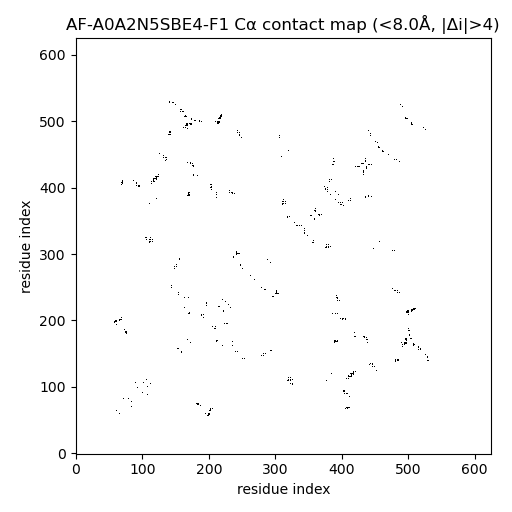 N N . ALA A 1 367 ? 4.130 12.059 21.947 1.00 87.19 367 ALA A N 1
ATOM 2768 C CA . ALA A 1 367 ? 3.851 12.773 20.696 1.00 87.19 367 ALA A CA 1
ATOM 2769 C C . ALA A 1 367 ? 4.473 12.087 19.458 1.00 87.19 367 ALA A C 1
ATOM 2771 O O . ALA A 1 367 ? 3.804 11.926 18.438 1.00 87.19 367 ALA A O 1
ATOM 2772 N N . LYS A 1 368 ? 5.727 11.618 19.558 1.00 89.38 368 LYS A N 1
ATOM 2773 C CA . LYS A 1 368 ? 6.416 10.861 18.495 1.00 89.38 368 LYS A CA 1
ATOM 2774 C C . LYS A 1 368 ? 5.763 9.491 18.289 1.00 89.38 368 LYS A C 1
ATOM 2776 O O . LYS A 1 368 ? 5.585 9.082 17.145 1.00 89.38 368 LYS A O 1
ATOM 2781 N N . TRP A 1 369 ? 5.337 8.830 19.369 1.00 90.50 369 TRP A N 1
ATOM 2782 C CA . TRP A 1 369 ? 4.565 7.585 19.290 1.00 90.50 369 TRP A CA 1
ATOM 2783 C C . TRP A 1 369 ? 3.234 7.781 18.555 1.00 90.50 369 TRP A C 1
ATOM 2785 O O . TRP A 1 369 ? 2.910 7.023 17.648 1.00 90.50 369 TRP A O 1
ATOM 2795 N N . THR A 1 370 ? 2.499 8.852 18.860 1.00 88.81 370 THR A N 1
ATOM 2796 C CA . THR A 1 370 ? 1.227 9.175 18.192 1.00 88.81 370 THR A CA 1
ATOM 2797 C C . THR A 1 370 ? 1.403 9.387 16.684 1.00 88.81 370 THR A C 1
ATOM 2799 O O . THR A 1 370 ? 0.596 8.889 15.900 1.00 88.81 370 THR A O 1
ATOM 2802 N N . VAL A 1 371 ? 2.475 10.069 16.261 1.00 89.31 371 VAL A N 1
ATOM 2803 C CA . VAL A 1 371 ? 2.819 10.207 14.833 1.00 89.31 371 VAL A CA 1
ATOM 2804 C C . VAL A 1 371 ? 3.163 8.849 14.217 1.00 89.31 371 VAL A C 1
ATOM 2806 O O . VAL A 1 371 ? 2.646 8.529 13.151 1.00 89.31 371 VAL A O 1
ATOM 2809 N N . MET A 1 372 ? 3.964 8.025 14.900 1.00 91.69 372 MET A N 1
ATOM 2810 C CA . MET A 1 372 ? 4.345 6.688 14.431 1.00 91.69 372 MET A CA 1
ATOM 2811 C C . MET A 1 372 ? 3.131 5.763 14.253 1.00 91.69 372 MET A C 1
ATOM 2813 O O . MET A 1 372 ? 3.006 5.145 13.199 1.00 91.69 372 MET A O 1
ATOM 2817 N N . LYS A 1 373 ? 2.192 5.736 15.213 1.00 91.88 373 LYS A N 1
ATOM 2818 C CA . LYS A 1 373 ? 0.917 5.009 15.082 1.00 91.88 373 LYS A CA 1
ATOM 2819 C C . LYS A 1 373 ? 0.104 5.500 13.882 1.00 91.88 373 LYS A C 1
ATOM 2821 O O . LYS A 1 373 ? -0.435 4.691 13.133 1.00 91.88 373 LYS A O 1
ATOM 2826 N N . LYS A 1 374 ? 0.036 6.820 13.660 1.00 92.06 374 LYS A N 1
ATOM 2827 C CA . LYS A 1 374 ? -0.677 7.387 12.506 1.00 92.06 374 LYS A CA 1
ATOM 2828 C C . LYS A 1 374 ? -0.022 6.998 11.178 1.00 92.06 374 LYS A C 1
ATOM 2830 O O . LYS A 1 374 ? -0.736 6.614 10.256 1.00 92.06 374 LYS A O 1
ATOM 2835 N N . GLU A 1 375 ? 1.310 7.051 11.082 1.00 93.12 375 GLU A N 1
ATOM 2836 C CA . GLU A 1 375 ? 2.056 6.565 9.911 1.00 93.12 375 GLU A CA 1
ATOM 2837 C C . GLU A 1 375 ? 1.810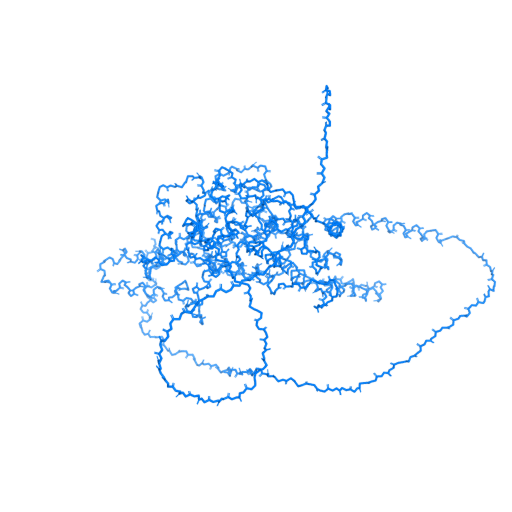 5.070 9.661 1.00 93.12 375 GLU A C 1
ATOM 2839 O O . GLU A 1 375 ? 1.571 4.690 8.517 1.00 93.12 375 GLU A O 1
ATOM 2844 N N . ALA A 1 376 ? 1.812 4.251 10.718 1.00 95.81 376 ALA A N 1
ATOM 2845 C CA . ALA A 1 376 ? 1.545 2.817 10.659 1.00 95.81 376 ALA A CA 1
ATOM 2846 C C . ALA A 1 376 ? 0.148 2.517 10.091 1.00 95.81 376 ALA A C 1
ATOM 2848 O O . ALA A 1 376 ? 0.035 1.889 9.038 1.00 95.81 376 ALA A O 1
ATOM 2849 N N . PHE A 1 377 ? -0.918 3.038 10.712 1.00 96.19 377 PHE A N 1
ATOM 2850 C CA . PHE A 1 377 ? -2.288 2.814 10.231 1.00 96.19 377 PHE A CA 1
ATOM 2851 C C . PHE A 1 377 ? -2.528 3.366 8.823 1.00 96.19 377 PHE A C 1
ATOM 2853 O O . PHE A 1 377 ? -3.229 2.735 8.036 1.00 96.19 377 PHE A O 1
ATOM 2860 N N . SER A 1 378 ? -1.909 4.502 8.481 1.00 95.12 378 SER A N 1
ATOM 2861 C CA . SER A 1 378 ? -1.948 5.031 7.113 1.00 95.12 378 SER A CA 1
ATOM 2862 C C . SER A 1 378 ? -1.273 4.068 6.121 1.00 95.12 378 SER A C 1
ATOM 2864 O O . SER A 1 378 ? -1.754 3.907 5.004 1.00 95.12 378 SER A O 1
ATOM 2866 N N . SER A 1 379 ? -0.152 3.440 6.506 1.00 96.56 379 SER A N 1
ATOM 2867 C CA . SER A 1 379 ? 0.595 2.499 5.655 1.00 96.56 379 SER A CA 1
ATOM 2868 C C . SER A 1 379 ? -0.225 1.240 5.384 1.00 96.56 379 SER A C 1
ATOM 2870 O O . SER A 1 379 ? -0.346 0.821 4.233 1.00 96.56 379 SER A O 1
ATOM 2872 N N . LEU A 1 380 ? -0.840 0.693 6.439 1.00 97.50 380 LEU A N 1
ATOM 2873 C CA . LEU A 1 380 ? -1.745 -0.451 6.370 1.00 97.50 380 LEU A CA 1
ATOM 2874 C C . LEU A 1 380 ? -2.924 -0.172 5.437 1.00 97.50 380 LEU A C 1
ATOM 2876 O O . LEU A 1 380 ? -3.094 -0.885 4.457 1.00 97.50 380 LEU A O 1
ATOM 2880 N N . VAL A 1 381 ? -3.715 0.875 5.692 1.00 96.62 381 VAL A N 1
ATOM 2881 C CA . VAL A 1 381 ? -4.951 1.102 4.924 1.00 96.62 381 VAL A CA 1
ATOM 2882 C C . VAL A 1 381 ? -4.689 1.388 3.441 1.00 96.62 381 VAL A C 1
ATOM 2884 O O . VAL A 1 381 ? -5.439 0.921 2.587 1.00 96.62 381 VAL A O 1
ATOM 2887 N N . VAL A 1 382 ? -3.597 2.091 3.117 1.00 96.19 382 VAL A N 1
ATOM 2888 C CA . VAL A 1 382 ? -3.201 2.331 1.721 1.00 96.19 382 VAL A CA 1
ATOM 2889 C C . VAL A 1 382 ? -2.793 1.027 1.030 1.00 96.19 382 VAL A C 1
ATOM 2891 O O . VAL A 1 382 ? -3.192 0.819 -0.113 1.00 96.19 382 VAL A O 1
ATOM 2894 N N . PHE A 1 383 ? -2.089 0.119 1.714 1.00 97.19 383 PHE A N 1
ATOM 2895 C CA . PHE A 1 383 ? -1.775 -1.202 1.160 1.00 97.19 383 PHE A CA 1
ATOM 2896 C C . PHE A 1 383 ? -3.028 -2.069 0.982 1.00 97.19 383 PHE A C 1
ATOM 2898 O O . PHE A 1 383 ? -3.237 -2.625 -0.091 1.00 97.19 383 PHE A O 1
ATOM 2905 N N . LEU A 1 384 ? -3.903 -2.153 1.991 1.00 96.00 384 LEU A N 1
ATOM 2906 C CA . LEU A 1 384 ? -5.116 -2.977 1.902 1.00 96.00 384 LEU A CA 1
ATOM 2907 C C . LEU A 1 384 ? -6.041 -2.525 0.753 1.00 96.00 384 LEU A C 1
ATOM 2909 O O . LEU A 1 384 ? -6.727 -3.348 0.145 1.00 96.00 384 LEU A O 1
ATOM 2913 N N . LEU A 1 385 ? -6.040 -1.227 0.427 1.00 94.00 385 LEU A N 1
ATOM 2914 C CA . LEU A 1 385 ? -6.873 -0.656 -0.632 1.00 94.00 385 LEU A CA 1
ATOM 2915 C C . LEU A 1 385 ? -6.206 -0.656 -2.025 1.00 94.00 385 LEU A C 1
ATOM 2917 O O . LEU A 1 385 ? -6.891 -0.930 -3.016 1.00 94.00 385 LEU A O 1
ATOM 2921 N N . TYR A 1 386 ? -4.893 -0.403 -2.111 1.00 93.88 386 TYR A N 1
ATOM 2922 C CA . TYR A 1 386 ? -4.167 -0.134 -3.368 1.00 93.88 386 TYR A CA 1
ATOM 2923 C C . TYR A 1 386 ? -2.841 -0.908 -3.550 1.00 93.88 386 TYR A C 1
ATOM 2925 O O . TYR A 1 386 ? -2.170 -0.738 -4.568 1.00 93.88 386 TYR A O 1
ATOM 2933 N N . GLY A 1 387 ? -2.426 -1.727 -2.582 1.00 95.06 387 GLY A N 1
ATOM 2934 C CA . GLY A 1 387 ? -1.154 -2.459 -2.601 1.00 95.06 387 GLY A CA 1
ATOM 2935 C C . GLY A 1 387 ? 0.077 -1.545 -2.594 1.00 95.06 387 GLY A C 1
ATOM 2936 O O . GLY A 1 387 ? 0.014 -0.382 -2.186 1.00 95.06 387 GLY A O 1
ATOM 2937 N N . VAL A 1 388 ? 1.207 -2.066 -3.079 1.00 95.56 388 VAL A N 1
ATOM 2938 C CA . VAL A 1 388 ? 2.481 -1.332 -3.195 1.00 95.56 388 VAL A CA 1
ATOM 2939 C C . VAL A 1 388 ? 2.371 -0.079 -4.074 1.00 95.56 388 VAL A C 1
ATOM 2941 O O . VAL A 1 388 ? 2.939 0.950 -3.704 1.00 95.56 388 VAL A O 1
ATOM 2944 N N . ALA A 1 389 ? 1.573 -0.092 -5.154 1.00 94.00 389 ALA A N 1
ATOM 2945 C CA . ALA A 1 389 ? 1.293 1.106 -5.964 1.00 94.00 389 ALA A CA 1
ATOM 2946 C C . ALA A 1 389 ? 0.820 2.287 -5.097 1.00 94.00 389 ALA A C 1
ATOM 2948 O O . ALA A 1 389 ? 1.257 3.428 -5.275 1.00 94.00 389 ALA A O 1
ATOM 2949 N N . GLY A 1 390 ? -0.025 1.999 -4.101 1.00 93.69 390 GLY A N 1
ATOM 2950 C CA . GLY A 1 390 ? -0.527 2.984 -3.152 1.00 93.69 390 GLY A CA 1
ATOM 2951 C C . GLY A 1 390 ? 0.566 3.677 -2.341 1.00 93.69 390 GLY A C 1
ATOM 2952 O O . GLY A 1 390 ? 0.477 4.879 -2.078 1.00 93.69 390 GLY A O 1
ATOM 2953 N N . TRP A 1 391 ? 1.624 2.963 -1.958 1.00 94.44 391 TRP A N 1
ATOM 2954 C CA . TRP A 1 391 ? 2.710 3.543 -1.169 1.00 94.44 391 TRP A CA 1
ATOM 2955 C C . TRP A 1 391 ? 3.545 4.565 -1.943 1.00 94.44 391 TRP A C 1
ATOM 2957 O O . TRP A 1 391 ? 4.061 5.500 -1.330 1.00 94.44 391 TRP A O 1
ATOM 2967 N N . TRP A 1 392 ? 3.647 4.447 -3.267 1.00 92.12 392 TRP A N 1
ATOM 2968 C CA . TRP A 1 392 ? 4.461 5.361 -4.069 1.00 92.12 392 TRP A CA 1
ATOM 2969 C C . TRP A 1 392 ? 3.805 6.734 -4.261 1.00 92.12 392 TRP A C 1
ATOM 2971 O O . TRP A 1 392 ? 4.455 7.759 -4.035 1.00 92.12 392 TRP A O 1
ATOM 2981 N N . THR A 1 393 ? 2.518 6.769 -4.620 1.00 87.75 393 THR A N 1
ATOM 2982 C CA . THR A 1 393 ? 1.792 8.002 -4.997 1.00 87.75 393 THR A CA 1
ATOM 2983 C C . THR A 1 393 ? 0.627 8.335 -4.067 1.00 87.75 393 THR A C 1
ATOM 2985 O O . THR A 1 393 ? 0.428 9.495 -3.702 1.00 87.75 393 THR A O 1
ATOM 2988 N N . MET A 1 394 ? -0.119 7.338 -3.597 1.00 89.19 394 MET A N 1
ATOM 2989 C CA . MET A 1 394 ? -1.336 7.544 -2.799 1.00 89.19 394 MET A CA 1
ATOM 2990 C C . MET A 1 394 ? -1.014 7.763 -1.302 1.00 89.19 394 MET A C 1
ATOM 2992 O O . MET A 1 394 ? -1.871 8.204 -0.540 1.00 89.19 394 MET A O 1
ATOM 2996 N N . PHE A 1 395 ? 0.244 7.565 -0.884 1.00 85.44 395 PHE A N 1
ATOM 2997 C CA . PHE A 1 395 ? 0.771 7.832 0.467 1.00 85.44 395 PHE A CA 1
ATOM 2998 C C . PHE A 1 395 ? 1.513 9.188 0.597 1.00 85.44 395 PHE A C 1
ATOM 3000 O O . PHE A 1 395 ? 2.238 9.458 1.557 1.00 85.44 395 PHE A O 1
ATOM 3007 N N . THR A 1 396 ? 1.367 10.087 -0.372 1.00 67.31 396 THR A N 1
ATOM 3008 C CA . THR A 1 396 ? 2.277 11.236 -0.558 1.00 67.31 396 THR A CA 1
ATOM 3009 C C . THR A 1 396 ? 2.257 12.323 0.526 1.00 67.31 396 THR A C 1
ATOM 3011 O O . THR A 1 396 ? 3.243 13.047 0.660 1.00 67.31 396 THR A O 1
ATOM 3014 N N . ASN A 1 397 ? 1.202 12.450 1.344 1.00 70.38 397 ASN A N 1
ATOM 3015 C CA . ASN A 1 397 ? 1.162 13.427 2.448 1.00 70.38 397 ASN A CA 1
ATOM 3016 C C . ASN A 1 397 ? 0.605 12.855 3.765 1.00 70.38 397 ASN A C 1
ATOM 3018 O O . ASN A 1 397 ? -0.247 13.447 4.433 1.00 70.38 397 ASN A O 1
ATOM 3022 N N . TYR A 1 398 ? 1.137 11.703 4.177 1.00 67.56 398 TYR A N 1
ATOM 3023 C CA . TYR A 1 398 ? 0.797 11.011 5.429 1.00 67.56 398 TYR A CA 1
ATOM 3024 C C . TYR A 1 398 ? 0.785 11.905 6.687 1.00 67.56 398 TYR A C 1
ATOM 3026 O O . TYR A 1 398 ? 0.007 11.678 7.614 1.00 67.56 398 TYR A O 1
ATOM 3034 N N . ARG A 1 399 ? 1.606 12.967 6.730 1.00 70.75 399 ARG A N 1
ATOM 3035 C CA . ARG A 1 399 ? 1.621 13.925 7.851 1.00 70.75 399 ARG A CA 1
ATOM 3036 C C . ARG A 1 399 ? 0.282 14.653 7.997 1.00 70.75 399 ARG A C 1
ATOM 3038 O O . ARG A 1 399 ? -0.153 14.871 9.128 1.00 70.75 399 ARG A O 1
ATOM 3045 N N . LYS A 1 400 ? -0.395 14.962 6.886 1.00 80.44 400 LYS A N 1
ATOM 3046 C CA . LYS A 1 400 ? -1.720 15.607 6.846 1.00 80.44 400 LYS A CA 1
ATOM 3047 C C . LYS A 1 400 ? -2.901 14.635 6.911 1.00 80.44 400 LYS A C 1
ATOM 3049 O O . LYS A 1 400 ? -4.004 15.079 7.199 1.00 80.44 400 LYS A O 1
ATOM 3054 N N . MET A 1 401 ? -2.689 13.344 6.659 1.00 86.81 401 MET A N 1
ATOM 3055 C CA . MET A 1 401 ? -3.744 12.325 6.703 1.00 86.81 401 MET A CA 1
ATOM 3056 C C . MET A 1 401 ? -4.244 12.139 8.141 1.00 86.81 401 MET A C 1
ATOM 3058 O O . MET A 1 401 ? -3.444 11.884 9.038 1.00 86.81 401 MET A O 1
ATOM 3062 N N . ASN A 1 402 ? -5.533 12.338 8.403 1.00 90.69 402 ASN A N 1
ATOM 3063 C CA . ASN A 1 402 ? -6.107 12.296 9.752 1.00 90.69 402 ASN A CA 1
ATOM 3064 C C . ASN A 1 402 ? -6.686 10.916 10.083 1.00 90.69 402 ASN A C 1
ATOM 3066 O O . ASN A 1 402 ? -6.828 10.065 9.210 1.00 90.69 402 ASN A O 1
ATOM 3070 N N . TYR A 1 403 ? -7.059 10.679 11.344 1.00 93.06 403 TYR A N 1
ATOM 3071 C CA . TYR A 1 403 ? -7.699 9.410 11.710 1.00 93.06 403 TYR A CA 1
ATOM 3072 C C . TYR A 1 403 ? -9.045 9.195 11.002 1.00 93.06 403 TYR A C 1
ATOM 3074 O O . TYR A 1 403 ? -9.384 8.053 10.713 1.00 93.06 403 TYR A O 1
ATOM 3082 N N . SER A 1 404 ? -9.760 10.267 10.644 1.00 94.19 404 SER A N 1
ATOM 3083 C CA . SER A 1 404 ? -10.943 10.194 9.783 1.00 94.19 404 SER A CA 1
ATOM 3084 C C . SER A 1 404 ? -10.610 9.757 8.349 1.00 94.19 404 SER A C 1
ATOM 3086 O O . SER A 1 404 ? -11.320 8.919 7.809 1.00 94.19 404 SER A O 1
ATOM 3088 N N . ASP A 1 405 ? -9.507 10.237 7.753 1.00 95.06 405 ASP A N 1
ATOM 3089 C CA . ASP A 1 405 ? -9.029 9.770 6.438 1.00 95.06 405 ASP A CA 1
ATOM 3090 C C . ASP A 1 405 ? -8.678 8.275 6.466 1.00 95.06 405 ASP A C 1
ATOM 3092 O O . ASP A 1 405 ? -9.076 7.523 5.581 1.00 95.06 405 ASP A O 1
ATOM 3096 N N . ILE A 1 406 ? -7.953 7.847 7.505 1.00 96.00 406 ILE A N 1
ATOM 3097 C CA . ILE A 1 406 ? -7.534 6.453 7.700 1.00 96.00 406 ILE A CA 1
ATOM 3098 C C . ILE A 1 406 ? -8.763 5.548 7.857 1.00 96.00 406 ILE A C 1
ATOM 3100 O O . ILE A 1 406 ? -8.891 4.556 7.145 1.00 96.00 406 ILE A O 1
ATOM 3104 N N . TYR A 1 407 ? -9.694 5.910 8.745 1.00 97.50 407 TYR A N 1
ATOM 3105 C CA . TYR A 1 407 ? -10.917 5.140 8.970 1.00 97.50 407 TYR A CA 1
ATOM 3106 C C . TYR A 1 407 ? -11.827 5.121 7.732 1.00 97.50 407 TYR A C 1
ATOM 3108 O O . TYR A 1 407 ? -12.335 4.065 7.361 1.00 97.50 407 TYR A O 1
ATOM 3116 N N . GLY A 1 408 ? -11.983 6.262 7.052 1.00 97.19 408 GLY A N 1
ATOM 3117 C CA . GLY A 1 408 ? -12.748 6.382 5.811 1.00 97.19 408 GLY A CA 1
ATOM 3118 C C . GLY A 1 408 ? -12.243 5.421 4.738 1.00 97.19 408 GLY A C 1
ATOM 3119 O O . GLY A 1 408 ? -13.003 4.568 4.278 1.00 97.19 408 GLY A O 1
ATOM 3120 N N . MET A 1 409 ? -10.943 5.446 4.433 1.00 97.31 409 MET A N 1
ATOM 3121 C CA . MET A 1 409 ? -10.345 4.486 3.498 1.00 97.31 409 MET A CA 1
ATOM 3122 C C . MET A 1 409 ? -10.465 3.032 3.976 1.00 97.31 409 MET A C 1
ATOM 3124 O O . MET A 1 409 ? -10.639 2.140 3.149 1.00 97.31 409 MET A O 1
ATOM 3128 N N . MET A 1 410 ? -10.446 2.774 5.288 1.00 97.88 410 MET A N 1
ATOM 3129 C CA . MET A 1 410 ? -10.595 1.416 5.821 1.00 97.88 410 MET A CA 1
ATOM 3130 C C . MET A 1 410 ? -12.007 0.858 5.604 1.00 97.88 410 MET A C 1
ATOM 3132 O O . MET A 1 410 ? -12.151 -0.329 5.318 1.00 97.88 410 MET A O 1
ATOM 3136 N N . THR A 1 411 ? -13.048 1.699 5.645 1.00 98.12 411 THR A N 1
ATOM 3137 C CA . THR A 1 411 ? -14.401 1.263 5.245 1.00 98.12 411 THR A CA 1
ATOM 3138 C C . THR A 1 411 ? -14.457 0.869 3.763 1.00 98.12 411 THR A C 1
ATOM 3140 O O . THR A 1 411 ? -15.106 -0.117 3.423 1.00 98.12 411 THR A O 1
ATOM 3143 N N . ILE A 1 412 ? -13.719 1.566 2.885 1.00 97.81 412 ILE A N 1
ATOM 3144 C CA . ILE A 1 412 ? -13.608 1.212 1.457 1.00 97.81 412 ILE A CA 1
ATOM 3145 C C . ILE A 1 412 ? -12.848 -0.117 1.304 1.00 97.81 412 ILE A C 1
ATOM 3147 O O . ILE A 1 412 ? -13.307 -1.003 0.589 1.00 97.81 412 ILE A O 1
ATOM 3151 N N . ALA A 1 413 ? -11.741 -0.308 2.033 1.00 96.88 413 ALA A N 1
ATOM 3152 C CA . ALA A 1 413 ? -11.000 -1.572 2.050 1.00 96.88 413 ALA A CA 1
ATOM 3153 C C . ALA A 1 413 ? -11.856 -2.750 2.564 1.00 96.88 413 ALA A C 1
ATOM 3155 O O . ALA A 1 413 ? -11.769 -3.851 2.024 1.00 96.88 413 ALA A O 1
ATOM 3156 N N . LYS A 1 414 ? -12.750 -2.521 3.539 1.00 96.25 414 LYS A N 1
ATOM 3157 C CA . LYS A 1 414 ? -13.733 -3.529 3.972 1.00 96.25 414 LYS A CA 1
ATOM 3158 C C . LYS A 1 414 ? -14.702 -3.903 2.844 1.00 96.25 414 LYS A C 1
ATOM 3160 O O . LYS A 1 414 ? -14.950 -5.085 2.632 1.00 96.25 414 LYS A O 1
ATOM 3165 N N . MET A 1 415 ? -15.224 -2.922 2.101 1.00 95.62 415 MET A N 1
ATOM 3166 C CA . MET A 1 415 ? -16.097 -3.191 0.947 1.00 95.62 415 MET A CA 1
ATOM 3167 C C . MET A 1 415 ? -15.358 -3.917 -0.184 1.00 95.62 415 MET A C 1
ATOM 3169 O O . MET A 1 415 ? -15.942 -4.790 -0.820 1.00 95.62 415 MET A O 1
ATOM 3173 N N . LYS A 1 416 ? -14.065 -3.627 -0.377 1.00 93.62 416 LYS A N 1
ATOM 3174 C CA . LYS A 1 416 ? -13.181 -4.363 -1.291 1.00 93.62 416 LYS A CA 1
ATOM 3175 C C . LYS A 1 416 ? -13.072 -5.838 -0.911 1.00 93.62 416 LYS A C 1
ATOM 3177 O O . LYS A 1 416 ? -13.314 -6.698 -1.750 1.00 93.62 416 LYS A O 1
ATOM 3182 N N . ALA A 1 417 ? -12.801 -6.128 0.359 1.00 92.62 417 ALA A N 1
ATOM 3183 C CA . ALA A 1 417 ? -12.763 -7.496 0.871 1.00 92.62 417 ALA A CA 1
ATOM 3184 C C . ALA A 1 417 ? -14.117 -8.215 0.789 1.00 92.62 417 ALA A C 1
ATOM 3186 O O . ALA A 1 417 ? -14.154 -9.399 0.467 1.00 92.62 417 ALA A O 1
ATOM 3187 N N . LYS A 1 418 ? -15.231 -7.507 1.020 1.00 91.56 418 LYS A N 1
ATOM 3188 C CA . LYS A 1 418 ? -16.579 -8.058 0.831 1.00 91.56 418 LYS A CA 1
ATOM 3189 C C . LYS A 1 418 ? -16.801 -8.490 -0.626 1.00 91.56 418 LYS A C 1
ATOM 3191 O O . LYS A 1 418 ? -17.130 -9.646 -0.852 1.00 91.56 418 LYS A O 1
ATOM 3196 N N . ALA A 1 419 ? -16.513 -7.620 -1.597 1.00 89.12 419 ALA A N 1
ATOM 3197 C CA . ALA A 1 419 ? -16.623 -7.956 -3.020 1.00 89.12 419 ALA A CA 1
ATOM 3198 C C . ALA A 1 419 ? -15.716 -9.135 -3.432 1.00 89.12 419 ALA A C 1
ATOM 3200 O O . ALA A 1 419 ? -16.110 -9.954 -4.258 1.00 89.12 419 ALA A O 1
ATOM 3201 N N . MET A 1 420 ? -14.523 -9.256 -2.836 1.00 86.88 420 MET A N 1
ATOM 3202 C CA . MET A 1 420 ? -13.638 -10.412 -3.038 1.00 86.88 420 MET A CA 1
ATOM 3203 C C . MET A 1 420 ? -14.237 -11.719 -2.509 1.00 86.88 420 MET A C 1
ATOM 3205 O O . MET A 1 420 ? -14.196 -12.723 -3.207 1.00 86.88 420 MET A O 1
ATOM 3209 N N . LEU A 1 421 ? -14.818 -11.703 -1.307 1.00 86.69 421 LEU A N 1
ATOM 3210 C CA . LEU A 1 421 ? -15.457 -12.875 -0.691 1.00 86.69 421 LEU A CA 1
ATOM 3211 C C . LEU A 1 421 ? -16.780 -13.276 -1.368 1.00 86.69 421 LEU A C 1
ATOM 3213 O O . LEU A 1 421 ? -17.203 -14.420 -1.237 1.00 86.69 421 LEU A O 1
ATOM 3217 N N . GLU A 1 422 ? -17.436 -12.343 -2.060 1.00 84.50 422 GLU A N 1
ATOM 3218 C CA . GLU A 1 422 ? -18.689 -12.561 -2.799 1.00 84.50 422 GLU A CA 1
ATOM 3219 C C . GLU A 1 422 ? -18.473 -12.982 -4.265 1.00 84.50 422 GLU A C 1
ATOM 3221 O O . GLU A 1 422 ? -19.436 -13.350 -4.936 1.00 84.50 422 GLU A O 1
ATOM 3226 N N . THR A 1 423 ? -17.237 -12.943 -4.778 1.00 75.06 423 THR A N 1
ATOM 3227 C CA . THR A 1 423 ? -16.940 -13.354 -6.159 1.00 75.06 423 THR A CA 1
ATOM 3228 C C . THR A 1 423 ? -16.756 -14.870 -6.244 1.00 75.06 423 THR A C 1
ATOM 3230 O O . THR A 1 423 ? -15.978 -15.451 -5.489 1.00 75.06 423 THR A O 1
ATOM 3233 N N . GLU A 1 424 ? -17.452 -15.522 -7.180 1.00 62.56 424 GLU A N 1
ATOM 3234 C CA . GLU A 1 424 ? -17.299 -16.963 -7.404 1.00 62.56 424 GLU A CA 1
ATOM 3235 C C . GLU A 1 424 ? -15.894 -17.299 -7.950 1.00 62.56 424 GLU A C 1
ATOM 3237 O O . GLU A 1 424 ? -15.416 -16.637 -8.878 1.00 62.56 424 GLU A O 1
ATOM 3242 N N . PRO A 1 425 ? -15.214 -18.332 -7.415 1.00 55.31 425 PRO A N 1
ATOM 3243 C CA . PRO A 1 425 ? -13.895 -18.729 -7.896 1.00 55.31 425 PRO A CA 1
ATOM 3244 C C . PRO A 1 425 ? -13.987 -19.295 -9.320 1.00 55.31 425 PRO A C 1
ATOM 3246 O O . PRO A 1 425 ? -14.635 -20.317 -9.545 1.00 55.31 425 PRO A O 1
ATOM 3249 N N . GLY A 1 426 ? -13.302 -18.653 -10.272 1.00 52.19 426 GLY A N 1
ATOM 3250 C CA . GLY A 1 426 ? -13.251 -19.089 -11.676 1.00 52.19 426 GLY A CA 1
ATOM 3251 C C . GLY A 1 426 ? -13.508 -18.009 -12.734 1.00 52.19 426 GLY A C 1
ATOM 3252 O O . GLY A 1 426 ? -13.577 -18.342 -13.911 1.00 52.19 426 GLY A O 1
ATOM 3253 N N . THR A 1 427 ? -13.647 -16.733 -12.361 1.00 54.19 427 THR A N 1
ATOM 3254 C CA . THR A 1 427 ? -13.688 -15.612 -13.324 1.00 54.19 427 THR A CA 1
ATOM 3255 C C . THR A 1 427 ? -12.366 -15.461 -14.092 1.00 54.19 427 THR A C 1
ATOM 3257 O O . THR A 1 427 ? -11.315 -15.587 -13.472 1.00 54.19 427 THR A O 1
ATOM 3260 N N . ASP A 1 428 ? -12.420 -15.089 -15.381 1.00 46.94 428 ASP A N 1
ATOM 3261 C CA . ASP A 1 428 ? -11.326 -15.076 -16.388 1.00 46.94 428 ASP A CA 1
ATOM 3262 C C . ASP A 1 428 ? -10.070 -14.190 -16.121 1.00 46.94 428 ASP A C 1
ATOM 3264 O O . ASP A 1 428 ? -9.338 -13.851 -17.053 1.00 46.94 428 ASP A O 1
ATOM 3268 N N . LEU A 1 429 ? -9.779 -13.784 -14.882 1.00 54.72 429 LEU A N 1
ATOM 3269 C CA . LEU A 1 429 ? -8.481 -13.198 -14.517 1.00 54.72 429 LEU A CA 1
ATOM 3270 C C . LEU A 1 429 ? -7.545 -14.286 -13.975 1.00 54.72 429 LEU A C 1
ATOM 3272 O O . LEU A 1 429 ? -7.966 -15.128 -13.188 1.00 54.72 429 LEU A O 1
ATOM 3276 N N . GLU A 1 430 ? -6.246 -14.193 -14.292 1.00 52.31 430 GLU A N 1
ATOM 3277 C CA . GLU A 1 430 ? -5.193 -15.079 -13.747 1.00 52.31 430 GLU A CA 1
ATOM 3278 C C . GLU A 1 430 ? -5.171 -15.131 -12.207 1.00 52.31 430 GLU A C 1
ATOM 3280 O O . GLU A 1 430 ? -4.707 -16.105 -11.620 1.00 52.31 430 GLU A O 1
ATOM 3285 N N . SER A 1 431 ? -5.712 -14.099 -11.552 1.00 57.62 431 SER A N 1
ATOM 3286 C CA . SER A 1 431 ? -6.183 -14.169 -10.171 1.00 57.62 431 SER A CA 1
ATOM 3287 C C . SER A 1 431 ? -7.353 -13.200 -9.976 1.00 57.62 431 SER A C 1
ATOM 3289 O O . SER A 1 431 ? -7.263 -12.035 -10.377 1.00 57.62 431 SER A O 1
ATOM 3291 N N . SER A 1 432 ? -8.395 -13.626 -9.262 1.00 58.88 432 SER A N 1
ATOM 3292 C CA . SER A 1 432 ? -9.474 -12.751 -8.777 1.00 58.88 432 SER A CA 1
ATOM 3293 C C . SER A 1 432 ? -8.981 -11.673 -7.801 1.00 58.88 432 SER A C 1
ATOM 3295 O O . SER A 1 432 ? -9.641 -10.654 -7.612 1.00 58.88 432 SER A O 1
ATOM 3297 N N . HIS A 1 433 ? -7.812 -11.848 -7.180 1.00 73.88 433 HIS A N 1
ATOM 3298 C CA . HIS A 1 433 ? -7.305 -10.921 -6.179 1.00 73.88 433 HIS A CA 1
ATOM 3299 C C . HIS A 1 433 ? -6.911 -9.550 -6.784 1.00 73.88 433 HIS A C 1
ATOM 3301 O O . HIS A 1 433 ? -5.921 -9.445 -7.514 1.00 73.88 433 HIS A O 1
ATOM 3307 N N . PRO A 1 434 ? -7.576 -8.442 -6.402 1.00 72.12 434 PRO A N 1
ATOM 3308 C CA . PRO A 1 434 ? -7.397 -7.113 -7.005 1.00 72.12 434 PRO A CA 1
ATOM 3309 C C . PRO A 1 434 ? -6.095 -6.402 -6.590 1.00 72.12 434 PRO A C 1
ATOM 3311 O O . PRO A 1 434 ? -5.850 -5.266 -6.981 1.00 72.12 434 PRO A O 1
ATOM 3314 N N . LEU A 1 435 ? -5.270 -7.018 -5.733 1.00 83.19 435 LEU A N 1
ATOM 3315 C CA . LEU A 1 435 ? -3.878 -6.584 -5.520 1.00 83.19 435 LEU A CA 1
ATOM 3316 C C . LEU A 1 435 ? -2.871 -7.391 -6.353 1.00 83.19 435 LEU A C 1
ATOM 3318 O O . LEU A 1 435 ? -1.720 -6.983 -6.447 1.00 83.19 435 LEU A O 1
ATOM 3322 N N . LEU A 1 436 ? -3.265 -8.521 -6.943 1.00 78.62 436 LEU A N 1
ATOM 3323 C CA . LEU A 1 436 ? -2.363 -9.363 -7.738 1.00 78.62 436 LEU A CA 1
ATOM 3324 C C . LEU A 1 436 ? -2.570 -9.161 -9.248 1.00 78.62 436 LEU A C 1
ATOM 3326 O O . LEU A 1 436 ? -1.654 -9.401 -10.024 1.00 78.62 436 LEU A O 1
ATOM 3330 N N . SER A 1 437 ? -3.718 -8.616 -9.664 1.00 69.12 437 SER A N 1
ATOM 3331 C CA . SER A 1 437 ? -4.047 -8.244 -11.050 1.00 69.12 437 SER A CA 1
ATOM 3332 C C . SER A 1 437 ? -3.383 -6.930 -11.529 1.00 69.12 437 SER A C 1
ATOM 3334 O O . SER A 1 437 ? -4.023 -6.071 -12.146 1.00 69.12 437 SER A O 1
ATOM 3336 N N . GLY A 1 438 ? -2.108 -6.700 -11.205 1.00 78.31 438 GLY A N 1
ATOM 3337 C CA . GLY A 1 438 ? -1.415 -5.443 -11.510 1.00 78.31 438 GLY A CA 1
ATOM 3338 C C . GLY A 1 438 ? 0.105 -5.519 -11.389 1.00 78.31 438 GLY A C 1
ATOM 3339 O O . GLY A 1 438 ? 0.654 -6.564 -11.064 1.00 78.31 438 GLY A O 1
ATOM 3340 N N . ALA A 1 439 ? 0.767 -4.381 -11.607 1.00 89.62 439 ALA A N 1
ATOM 3341 C CA . ALA A 1 439 ? 2.227 -4.236 -11.726 1.00 89.62 439 ALA A CA 1
ATOM 3342 C C . ALA A 1 439 ? 3.078 -4.669 -10.517 1.00 89.62 439 ALA A C 1
ATOM 3344 O O . ALA A 1 439 ? 4.297 -4.586 -10.583 1.00 89.62 439 ALA A O 1
ATOM 3345 N N . TRP A 1 440 ? 2.449 -5.031 -9.399 1.00 93.12 440 TRP A N 1
ATOM 3346 C CA . TRP A 1 440 ? 3.109 -5.321 -8.123 1.00 93.12 440 TRP A CA 1
ATOM 3347 C C . TRP A 1 440 ? 2.734 -6.711 -7.591 1.00 93.12 440 TRP A C 1
ATOM 3349 O O . TRP A 1 440 ? 2.557 -6.890 -6.384 1.00 93.12 440 TRP A O 1
ATOM 3359 N N . SER A 1 441 ? 2.488 -7.672 -8.484 1.00 88.94 441 SER A N 1
ATOM 3360 C CA . SER A 1 441 ? 1.979 -8.998 -8.131 1.00 88.94 441 SER A CA 1
ATOM 3361 C C . SER A 1 441 ? 2.941 -9.766 -7.217 1.00 88.94 441 SER A C 1
ATOM 3363 O O . SER A 1 441 ? 2.479 -10.417 -6.275 1.00 88.94 441 SER A O 1
ATOM 3365 N N . TYR A 1 442 ? 4.256 -9.632 -7.408 1.00 90.00 442 TYR A N 1
ATOM 3366 C CA . TYR A 1 442 ? 5.279 -10.307 -6.612 1.00 90.00 442 TYR A CA 1
ATOM 3367 C C . TYR A 1 442 ? 5.371 -9.727 -5.195 1.00 90.00 442 TYR A C 1
ATOM 3369 O O . TYR A 1 442 ? 5.186 -10.455 -4.213 1.00 90.00 442 TYR A O 1
ATOM 3377 N N . LEU A 1 443 ? 5.579 -8.412 -5.059 1.00 92.94 443 LEU A N 1
ATOM 3378 C CA . LEU A 1 443 ? 5.650 -7.763 -3.748 1.00 92.94 443 LEU A CA 1
ATOM 3379 C C . LEU A 1 443 ? 4.317 -7.802 -2.997 1.00 92.94 443 LEU A C 1
ATOM 3381 O O . LEU A 1 443 ? 4.322 -8.043 -1.789 1.00 92.94 443 LEU A O 1
ATOM 3385 N N . ASN A 1 444 ? 3.178 -7.597 -3.671 1.00 94.44 444 ASN A N 1
ATOM 3386 C CA . ASN A 1 444 ? 1.877 -7.707 -3.008 1.00 94.44 444 ASN A CA 1
ATOM 3387 C C . ASN A 1 444 ? 1.663 -9.135 -2.491 1.00 94.44 444 ASN A C 1
ATOM 3389 O O . ASN A 1 444 ? 1.254 -9.278 -1.341 1.00 94.44 444 ASN A O 1
ATOM 3393 N N . SER A 1 445 ? 2.006 -10.176 -3.265 1.00 91.19 445 SER A N 1
ATOM 3394 C CA . SER A 1 445 ? 1.899 -11.572 -2.807 1.00 91.19 445 SER A CA 1
ATOM 3395 C C . SER A 1 445 ? 2.747 -11.846 -1.572 1.00 91.19 445 SER A C 1
ATOM 3397 O O . SER A 1 445 ? 2.264 -12.405 -0.588 1.00 91.19 445 SER A O 1
ATOM 3399 N N . TYR A 1 446 ? 4.006 -11.412 -1.598 1.00 91.50 446 TYR A N 1
ATOM 3400 C CA . TYR A 1 446 ? 4.929 -11.588 -0.484 1.00 91.50 446 TYR A CA 1
ATOM 3401 C C . TYR A 1 446 ? 4.465 -10.849 0.783 1.00 91.50 446 TYR A C 1
ATOM 3403 O O . TYR A 1 446 ? 4.444 -11.428 1.870 1.00 91.50 446 TYR A O 1
ATOM 3411 N N . ILE A 1 447 ? 4.003 -9.601 0.662 1.00 94.19 447 ILE A N 1
ATOM 3412 C CA . ILE A 1 447 ? 3.472 -8.847 1.806 1.00 94.19 447 ILE A CA 1
ATOM 3413 C C . ILE A 1 447 ? 2.175 -9.490 2.322 1.00 94.19 447 ILE A C 1
ATOM 3415 O O . ILE A 1 447 ? 2.005 -9.615 3.531 1.00 94.19 447 ILE A O 1
ATOM 3419 N N . ILE A 1 448 ? 1.289 -9.970 1.443 1.00 93.62 448 ILE A N 1
ATOM 3420 C CA . ILE A 1 448 ? 0.079 -10.712 1.837 1.00 93.62 448 ILE A CA 1
ATOM 3421 C C . ILE A 1 448 ? 0.440 -12.004 2.588 1.00 93.62 448 ILE A C 1
ATOM 3423 O O . ILE A 1 448 ? -0.178 -12.295 3.610 1.00 93.62 448 ILE A O 1
ATOM 3427 N N . LYS A 1 449 ? 1.483 -12.731 2.172 1.00 90.94 449 LYS A N 1
ATOM 3428 C CA . LYS A 1 449 ? 2.019 -13.899 2.895 1.00 90.94 449 LYS A CA 1
ATOM 3429 C C . LYS A 1 449 ? 2.495 -13.522 4.305 1.00 90.94 449 LYS A C 1
ATOM 3431 O O . LYS A 1 449 ? 2.099 -14.176 5.266 1.00 90.94 449 LYS A O 1
ATOM 3436 N N . LEU A 1 450 ? 3.236 -12.417 4.465 1.00 91.81 450 LEU A N 1
ATOM 3437 C CA . LEU A 1 450 ? 3.632 -11.897 5.787 1.00 91.81 450 LEU A CA 1
ATOM 3438 C C . LEU A 1 450 ? 2.429 -11.502 6.664 1.00 91.81 450 LEU A C 1
ATOM 3440 O O . LEU A 1 450 ? 2.476 -11.690 7.880 1.00 91.81 450 LEU A O 1
ATOM 3444 N N . ILE A 1 451 ? 1.355 -10.974 6.064 1.00 93.56 451 ILE A N 1
ATOM 3445 C CA . ILE A 1 451 ? 0.090 -10.667 6.754 1.00 93.56 451 ILE A CA 1
ATOM 3446 C C . ILE A 1 451 ? -0.608 -11.960 7.196 1.00 93.56 451 ILE A C 1
ATOM 3448 O O . ILE A 1 451 ? -1.035 -12.065 8.344 1.00 93.56 451 ILE A O 1
ATOM 3452 N N . LEU A 1 452 ? -0.718 -12.957 6.319 1.00 91.50 452 LEU A N 1
ATOM 3453 C CA . LEU A 1 452 ? -1.406 -14.221 6.601 1.00 91.50 452 LEU A CA 1
ATOM 3454 C C . LEU A 1 452 ? -0.655 -15.067 7.640 1.00 91.50 452 LEU A C 1
ATOM 3456 O O . LEU A 1 452 ? -1.296 -15.641 8.521 1.00 91.50 452 LEU A O 1
ATOM 3460 N N . ASN A 1 453 ? 0.682 -15.038 7.626 1.00 89.88 453 ASN A N 1
ATOM 3461 C CA . ASN A 1 453 ? 1.537 -15.648 8.650 1.00 89.88 453 ASN A CA 1
ATOM 3462 C C . ASN A 1 453 ? 1.268 -15.105 10.066 1.00 89.88 453 ASN A C 1
ATOM 3464 O O . ASN A 1 453 ? 1.598 -15.779 11.038 1.00 89.88 453 ASN A O 1
ATOM 3468 N N . THR A 1 454 ? 0.633 -13.931 10.211 1.00 90.00 454 THR A N 1
ATOM 3469 C CA . THR A 1 454 ? 0.248 -13.426 11.540 1.00 90.00 454 THR A CA 1
ATOM 3470 C C . THR A 1 454 ? -0.869 -14.219 12.206 1.00 90.00 454 THR A C 1
ATOM 3472 O O . THR A 1 454 ? -1.053 -14.102 13.414 1.00 90.00 454 THR A O 1
ATOM 3475 N N . ASN A 1 455 ? -1.655 -14.974 11.429 1.00 89.50 455 ASN A N 1
ATOM 3476 C CA . ASN A 1 455 ? -2.884 -15.624 11.880 1.00 89.50 455 ASN A CA 1
ATOM 3477 C C . ASN A 1 455 ? -3.819 -14.665 12.661 1.00 89.50 455 ASN A C 1
ATOM 3479 O O . ASN A 1 455 ? -4.418 -15.041 13.666 1.00 89.50 455 ASN A O 1
ATOM 3483 N N . TYR A 1 456 ? -3.926 -13.407 12.205 1.00 92.50 456 TYR A N 1
ATOM 3484 C CA . TYR A 1 456 ? -4.605 -12.290 12.888 1.00 92.50 456 TYR A CA 1
ATOM 3485 C C . TYR A 1 456 ? -6.017 -12.603 13.413 1.00 92.50 456 TYR A C 1
ATOM 3487 O O . TYR A 1 456 ? -6.402 -12.121 14.476 1.00 92.50 456 TYR A O 1
ATOM 3495 N N . ASN A 1 457 ? -6.782 -13.410 12.671 1.00 92.25 457 ASN A N 1
ATOM 3496 C CA . ASN A 1 457 ? -8.160 -13.789 13.007 1.00 92.25 457 ASN A CA 1
ATOM 3497 C C . ASN A 1 457 ? -8.256 -14.928 14.044 1.00 92.25 457 ASN A C 1
ATOM 3499 O O . ASN A 1 457 ? -9.358 -15.286 14.456 1.00 92.25 457 ASN A O 1
ATOM 3503 N N . SER A 1 458 ? -7.129 -15.504 14.474 1.00 90.88 458 SER A N 1
ATOM 3504 C CA . SER A 1 458 ? -7.088 -16.457 15.585 1.00 90.88 458 SER A CA 1
ATOM 3505 C C . SER A 1 458 ? -7.520 -15.786 16.898 1.00 90.88 458 SER A C 1
ATOM 3507 O O . SER A 1 458 ? -7.136 -14.643 17.155 1.00 90.88 458 SER A O 1
ATOM 3509 N N . PRO A 1 459 ? -8.237 -16.489 17.798 1.00 84.44 459 PRO A N 1
ATOM 3510 C CA . PRO A 1 459 ? -8.453 -16.030 19.173 1.00 84.44 459 PRO A CA 1
ATOM 3511 C C . PRO A 1 459 ? -7.146 -15.800 19.952 1.00 84.44 459 PRO A C 1
ATOM 3513 O O . PRO A 1 459 ? -7.121 -15.011 20.898 1.00 84.44 459 PRO A O 1
ATOM 3516 N N . SER A 1 460 ? -6.073 -16.485 19.548 1.00 85.19 460 SER A N 1
ATOM 3517 C CA . SER A 1 460 ? -4.723 -16.389 20.104 1.00 85.19 460 SER A CA 1
ATOM 3518 C C . SER A 1 460 ? -3.683 -16.485 18.973 1.00 85.19 460 SER A C 1
ATOM 3520 O O . SER A 1 460 ? -3.197 -17.582 18.678 1.00 85.19 460 SER A O 1
ATOM 3522 N N . PRO A 1 461 ? -3.370 -15.377 18.276 1.00 88.94 461 PRO A N 1
ATOM 3523 C CA . PRO A 1 461 ? -2.292 -15.341 17.294 1.00 88.94 461 PRO A CA 1
ATOM 3524 C C . PRO A 1 461 ? -0.934 -15.473 17.994 1.00 88.94 461 PRO A C 1
ATOM 3526 O O . PRO A 1 461 ? -0.704 -14.843 19.030 1.00 88.94 461 PRO A O 1
ATOM 3529 N N . ASP A 1 462 ? -0.032 -16.278 17.432 1.00 90.06 462 ASP A N 1
ATOM 3530 C CA . ASP A 1 462 ? 1.309 -16.490 17.983 1.00 90.06 462 ASP A CA 1
ATOM 3531 C C . ASP A 1 462 ? 2.253 -15.355 17.562 1.00 90.06 462 ASP A C 1
ATOM 3533 O O . ASP A 1 462 ? 3.032 -15.467 16.616 1.00 90.06 462 ASP A O 1
ATOM 3537 N N . TRP A 1 463 ? 2.171 -14.236 18.284 1.00 90.19 463 TRP A N 1
ATOM 3538 C CA . TRP A 1 463 ? 3.010 -13.060 18.048 1.00 90.19 463 TRP A CA 1
ATOM 3539 C C . TRP A 1 463 ? 4.515 -13.316 18.250 1.00 90.19 463 TRP A C 1
ATOM 3541 O O . TRP A 1 463 ? 5.322 -12.559 17.708 1.00 90.19 463 TRP A O 1
ATOM 3551 N N . GLU A 1 464 ? 4.912 -14.366 18.980 1.00 90.06 464 GLU A N 1
ATOM 3552 C CA . GLU A 1 464 ? 6.322 -14.752 19.108 1.00 90.06 464 GLU A CA 1
ATOM 3553 C C . GLU A 1 464 ? 6.815 -15.407 17.812 1.00 90.06 464 GLU A C 1
ATOM 3555 O O . GLU A 1 464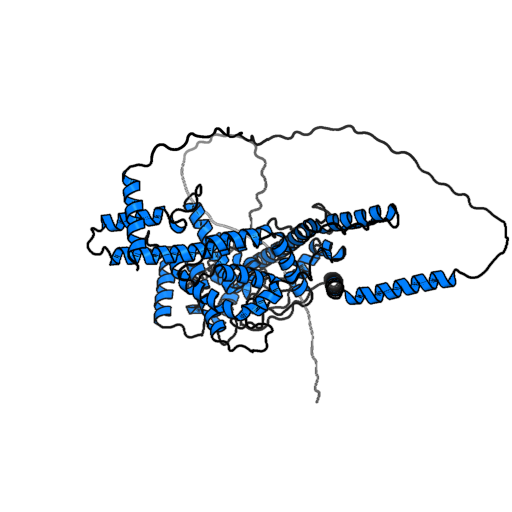 ? 7.870 -15.035 17.291 1.00 90.06 464 GLU A O 1
ATOM 3560 N N . ASN A 1 465 ? 6.031 -16.328 17.246 1.00 88.81 465 ASN A N 1
ATOM 3561 C CA . ASN A 1 465 ? 6.317 -16.897 15.935 1.00 88.81 465 ASN A CA 1
ATOM 3562 C C . ASN A 1 465 ? 6.248 -15.837 14.825 1.00 88.81 465 ASN A C 1
ATOM 3564 O O . ASN A 1 465 ? 7.128 -15.821 13.971 1.00 88.81 465 ASN A O 1
ATOM 3568 N N . CYS A 1 466 ? 5.295 -14.895 14.877 1.00 89.75 466 CYS A N 1
ATOM 3569 C CA . CYS A 1 466 ? 5.261 -13.747 13.959 1.00 89.75 466 CYS A CA 1
ATOM 3570 C C . CYS A 1 466 ? 6.588 -12.979 13.964 1.00 89.75 466 CYS A C 1
ATOM 3572 O O . CYS A 1 466 ? 7.125 -12.684 12.903 1.00 89.75 466 CYS A O 1
ATOM 3574 N N . LEU A 1 467 ? 7.129 -12.666 15.148 1.00 89.50 467 LEU A N 1
ATOM 3575 C CA . LEU A 1 467 ? 8.382 -11.923 15.281 1.00 89.50 467 LEU A CA 1
ATOM 3576 C C . LEU A 1 467 ? 9.579 -12.694 14.705 1.00 89.50 467 LEU A C 1
ATOM 3578 O O . LEU A 1 467 ? 10.425 -12.085 14.050 1.00 89.50 467 LEU A O 1
ATOM 3582 N N . LYS A 1 468 ? 9.638 -14.017 14.913 1.00 87.56 468 LYS A N 1
ATOM 3583 C CA . LYS A 1 468 ? 10.660 -14.890 14.309 1.00 87.56 468 LYS A CA 1
ATOM 3584 C C . LYS A 1 468 ? 10.534 -14.892 12.787 1.00 87.56 468 LYS A C 1
ATOM 3586 O O . LYS A 1 468 ? 11.462 -14.459 12.117 1.00 87.56 468 LYS A O 1
ATOM 3591 N N . SER A 1 469 ? 9.356 -15.225 12.252 1.00 85.38 469 SER A N 1
ATOM 3592 C CA . SER A 1 469 ? 9.089 -15.213 10.808 1.00 85.38 469 SER A CA 1
ATOM 3593 C C . SER A 1 469 ? 9.395 -13.857 10.170 1.00 85.38 469 SER A C 1
ATOM 3595 O O . SER A 1 469 ? 10.040 -13.804 9.136 1.00 85.38 469 SER A O 1
ATOM 3597 N N . TRP A 1 470 ? 9.021 -12.734 10.789 1.00 89.00 470 TRP A N 1
ATOM 3598 C CA . TRP A 1 470 ? 9.381 -11.412 10.266 1.00 89.00 470 TRP A CA 1
ATOM 3599 C C . TRP A 1 470 ? 10.887 -11.128 10.320 1.00 89.00 470 TRP A C 1
ATOM 3601 O O . TRP A 1 470 ? 11.373 -10.375 9.488 1.00 89.00 470 TRP A O 1
ATOM 3611 N N . THR A 1 471 ? 11.628 -11.693 11.273 1.00 86.00 471 THR A N 1
ATOM 3612 C CA . THR A 1 471 ? 13.090 -11.525 11.354 1.00 86.00 471 THR A CA 1
ATOM 3613 C C . THR A 1 471 ? 13.806 -12.371 10.299 1.00 86.00 471 THR A C 1
ATOM 3615 O O . THR A 1 471 ? 14.755 -11.894 9.679 1.00 86.00 471 THR A O 1
ATOM 3618 N N . ASP A 1 472 ? 13.328 -13.595 10.078 1.00 83.56 472 ASP A N 1
ATOM 3619 C CA . ASP A 1 472 ? 13.950 -14.575 9.186 1.00 83.56 472 ASP A CA 1
ATOM 3620 C C . ASP A 1 472 ? 13.534 -14.369 7.712 1.00 83.56 472 ASP A C 1
ATOM 3622 O O . ASP A 1 472 ? 14.376 -14.434 6.815 1.00 83.56 472 ASP A O 1
ATOM 3626 N N . ASP A 1 473 ? 12.256 -14.057 7.452 1.00 79.50 473 ASP A N 1
ATOM 3627 C CA . ASP A 1 473 ? 11.699 -13.912 6.099 1.00 79.50 473 ASP A CA 1
ATOM 3628 C C . ASP A 1 473 ? 11.912 -12.503 5.503 1.00 79.50 473 ASP A C 1
ATOM 3630 O O . ASP A 1 473 ? 12.072 -12.376 4.283 1.00 79.50 473 ASP A O 1
ATOM 3634 N N . LEU A 1 474 ? 11.889 -11.423 6.309 1.00 88.56 474 LEU A N 1
ATOM 3635 C CA . LEU A 1 474 ? 11.927 -10.024 5.823 1.00 88.56 474 LEU A CA 1
ATOM 3636 C C . LEU A 1 474 ? 13.348 -9.511 5.565 1.00 88.56 474 LEU A C 1
ATOM 3638 O O . LEU A 1 474 ? 13.818 -8.546 6.169 1.00 88.56 474 LEU A O 1
ATOM 3642 N N . SER A 1 475 ? 14.023 -10.122 4.593 1.00 87.75 475 SER A N 1
ATOM 3643 C CA . SER A 1 475 ? 15.316 -9.628 4.116 1.00 87.75 475 SER A CA 1
ATOM 3644 C C . SER A 1 475 ? 15.173 -8.534 3.048 1.00 87.75 475 SER A C 1
ATOM 3646 O O . SER A 1 475 ? 14.394 -8.644 2.097 1.00 87.75 475 SER A O 1
ATOM 3648 N N . THR A 1 476 ? 15.999 -7.490 3.155 1.00 89.25 476 THR A N 1
ATOM 3649 C CA . THR A 1 476 ? 16.087 -6.409 2.158 1.00 89.25 476 THR A CA 1
ATOM 3650 C C . THR A 1 476 ? 16.403 -6.948 0.758 1.00 89.25 476 THR A C 1
ATOM 3652 O O . THR A 1 476 ? 15.842 -6.474 -0.225 1.00 89.25 476 THR A O 1
ATOM 3655 N N . THR A 1 477 ? 17.261 -7.969 0.656 1.00 88.31 477 THR A N 1
ATOM 3656 C CA . THR A 1 477 ? 17.633 -8.615 -0.615 1.00 88.31 477 THR A CA 1
ATOM 3657 C C . THR A 1 477 ? 16.452 -9.323 -1.284 1.00 88.31 477 THR A C 1
ATOM 3659 O O . THR A 1 477 ? 16.289 -9.202 -2.494 1.00 88.31 477 THR A O 1
ATOM 3662 N N . HIS A 1 478 ? 15.596 -10.021 -0.530 1.00 87.69 478 HIS A N 1
ATOM 3663 C CA . HIS A 1 478 ? 14.417 -10.666 -1.115 1.00 87.69 478 HIS A CA 1
ATOM 3664 C C . HIS A 1 478 ? 13.403 -9.622 -1.610 1.00 87.69 478 HIS A C 1
ATOM 3666 O O . HIS A 1 478 ? 12.983 -9.680 -2.762 1.00 87.69 478 HIS A O 1
ATOM 3672 N N . VAL A 1 479 ? 13.115 -8.587 -0.807 1.00 91.62 479 VAL A N 1
ATOM 3673 C CA . VAL A 1 479 ? 12.266 -7.454 -1.230 1.00 91.62 479 VAL A CA 1
ATOM 3674 C C . VAL A 1 479 ? 12.830 -6.749 -2.473 1.00 91.62 479 VAL A C 1
ATOM 3676 O O . VAL A 1 479 ? 12.066 -6.377 -3.360 1.00 91.62 479 VAL A O 1
ATOM 3679 N N . SER A 1 480 ? 14.157 -6.618 -2.576 1.00 91.56 480 SER A N 1
ATOM 3680 C CA . SER A 1 480 ? 14.831 -6.037 -3.748 1.00 91.56 480 SER A CA 1
ATOM 3681 C C . SER A 1 480 ? 14.578 -6.840 -5.026 1.00 91.56 480 SER A C 1
ATOM 3683 O O . SER A 1 480 ? 14.215 -6.266 -6.050 1.00 91.56 480 SER A O 1
ATOM 3685 N N . ARG A 1 481 ? 14.723 -8.171 -4.970 1.00 89.31 481 ARG A N 1
ATOM 3686 C CA . ARG A 1 481 ? 14.474 -9.053 -6.123 1.00 89.31 481 ARG A CA 1
ATOM 3687 C C . ARG A 1 481 ? 13.020 -8.987 -6.591 1.00 89.31 481 ARG A C 1
ATOM 3689 O O . ARG A 1 481 ? 12.780 -8.856 -7.786 1.00 89.31 481 ARG A O 1
ATOM 3696 N N . LEU A 1 482 ? 12.063 -9.011 -5.661 1.00 90.31 482 LEU A N 1
ATOM 3697 C CA . LEU A 1 482 ? 10.639 -8.900 -5.995 1.00 90.31 482 LEU A CA 1
ATOM 3698 C C . LEU A 1 482 ? 10.295 -7.524 -6.598 1.00 90.31 482 LEU A C 1
ATOM 3700 O O . LEU A 1 482 ? 9.545 -7.467 -7.567 1.00 90.31 482 LEU A O 1
ATOM 3704 N N . LEU A 1 483 ? 10.887 -6.430 -6.091 1.00 93.50 483 LEU A N 1
ATOM 3705 C CA . LEU A 1 483 ? 10.724 -5.088 -6.669 1.00 93.50 483 LEU A CA 1
ATOM 3706 C C . LEU A 1 483 ? 11.213 -5.032 -8.116 1.00 93.50 483 LEU A C 1
ATOM 3708 O O . LEU A 1 483 ? 10.518 -4.504 -8.981 1.00 93.50 483 LEU A O 1
ATOM 3712 N N . VAL A 1 484 ? 12.411 -5.561 -8.372 1.00 91.31 484 VAL A N 1
ATOM 3713 C CA . VAL A 1 484 ? 12.994 -5.624 -9.717 1.00 91.31 484 VAL A CA 1
ATOM 3714 C C . VAL A 1 484 ? 12.092 -6.443 -10.646 1.00 91.31 484 VAL A C 1
ATOM 3716 O O . VAL A 1 484 ? 11.794 -5.993 -11.753 1.00 91.31 484 VAL A O 1
ATOM 3719 N N . ALA A 1 485 ? 11.613 -7.603 -10.188 1.00 88.94 485 ALA A N 1
ATOM 3720 C CA . ALA A 1 485 ? 10.730 -8.469 -10.961 1.00 88.94 485 ALA A CA 1
ATOM 3721 C C . ALA A 1 485 ? 9.413 -7.775 -11.347 1.00 88.94 485 ALA A C 1
ATOM 3723 O O . ALA A 1 485 ? 9.041 -7.792 -12.521 1.00 88.94 485 ALA A O 1
ATOM 3724 N N . ASP A 1 486 ? 8.746 -7.127 -10.389 1.00 92.25 486 ASP A N 1
ATOM 3725 C CA . ASP A 1 486 ? 7.516 -6.353 -10.601 1.00 92.25 486 ASP A CA 1
ATOM 3726 C C . ASP A 1 486 ? 7.723 -5.224 -11.630 1.00 92.25 486 ASP A C 1
ATOM 3728 O O . ASP A 1 486 ? 7.032 -5.160 -12.651 1.00 92.25 486 ASP A O 1
ATOM 3732 N N . VAL A 1 487 ? 8.730 -4.366 -11.413 1.00 93.56 487 VAL A N 1
ATOM 3733 C CA . VAL A 1 487 ? 8.978 -3.191 -12.265 1.00 93.56 487 VAL A CA 1
ATOM 3734 C C . VAL A 1 487 ? 9.357 -3.587 -13.693 1.00 93.56 487 VAL A C 1
ATOM 3736 O O . VAL A 1 487 ? 8.816 -3.016 -14.639 1.00 93.56 487 VAL A O 1
ATOM 3739 N N . LEU A 1 488 ? 10.251 -4.564 -13.880 1.00 90.00 488 LEU A N 1
ATOM 3740 C CA . LEU A 1 488 ? 10.668 -4.986 -15.221 1.00 90.00 488 LEU A CA 1
ATOM 3741 C C . LEU A 1 488 ? 9.569 -5.763 -15.961 1.00 90.00 488 LEU A C 1
ATOM 3743 O O . LEU A 1 488 ? 9.441 -5.613 -17.175 1.00 90.00 488 LEU A O 1
ATOM 3747 N N . THR A 1 489 ? 8.740 -6.537 -15.251 1.00 88.31 489 THR A N 1
ATOM 3748 C CA . THR A 1 489 ? 7.584 -7.221 -15.860 1.00 88.31 489 THR A CA 1
ATOM 3749 C C . THR A 1 489 ? 6.558 -6.208 -16.372 1.00 88.31 489 THR A C 1
ATOM 3751 O O . THR A 1 489 ? 6.102 -6.325 -17.510 1.00 88.31 489 THR A O 1
ATOM 3754 N N . GLU A 1 490 ? 6.232 -5.179 -15.582 1.00 91.75 490 GLU A N 1
ATOM 3755 C CA . GLU A 1 490 ? 5.318 -4.118 -16.024 1.00 91.75 490 GLU A CA 1
ATOM 3756 C C . GLU A 1 490 ? 5.919 -3.269 -17.154 1.00 91.75 490 GLU A C 1
ATOM 3758 O O . GLU A 1 490 ? 5.199 -2.886 -18.069 1.00 91.75 490 GLU A O 1
ATOM 3763 N N . LEU A 1 491 ? 7.225 -2.984 -17.132 1.00 90.81 491 LEU A N 1
ATOM 3764 C CA . LEU A 1 491 ? 7.889 -2.247 -18.215 1.00 90.81 491 LEU A CA 1
ATOM 3765 C C . LEU A 1 491 ? 7.920 -3.023 -19.538 1.00 90.81 491 LEU A C 1
ATOM 3767 O O . LEU A 1 491 ? 7.800 -2.407 -20.596 1.00 90.81 491 LEU A O 1
ATOM 3771 N N . ARG A 1 492 ? 8.057 -4.355 -19.488 1.00 87.25 492 ARG A N 1
ATOM 3772 C CA . ARG A 1 492 ? 7.994 -5.228 -20.670 1.00 87.25 492 ARG A CA 1
ATOM 3773 C C . ARG A 1 492 ? 6.610 -5.208 -21.319 1.00 87.25 492 ARG A C 1
ATOM 3775 O O . ARG A 1 492 ? 6.515 -5.111 -22.539 1.00 87.25 492 ARG A O 1
ATOM 3782 N N . THR A 1 493 ? 5.553 -5.292 -20.510 1.00 86.00 493 THR A N 1
ATOM 3783 C CA . THR A 1 493 ? 4.167 -5.327 -20.998 1.00 86.00 493 THR A CA 1
ATOM 3784 C C . THR A 1 493 ? 3.286 -4.379 -20.176 1.00 86.00 493 THR A C 1
ATOM 3786 O O . THR A 1 493 ? 2.548 -4.833 -19.294 1.00 86.00 493 THR A O 1
ATOM 3789 N N . PRO A 1 494 ? 3.339 -3.058 -20.449 1.00 89.06 494 PRO A N 1
ATOM 3790 C CA . PRO A 1 494 ? 2.597 -2.064 -19.682 1.00 89.06 494 PRO A CA 1
ATOM 3791 C C . PRO A 1 494 ? 1.090 -2.283 -19.755 1.00 89.06 494 PRO A C 1
ATOM 3793 O O . PRO A 1 494 ? 0.504 -2.346 -20.837 1.00 89.06 494 PRO A O 1
ATOM 3796 N N . GLY A 1 495 ? 0.444 -2.371 -18.595 1.00 89.19 495 GLY A N 1
ATOM 3797 C CA . GLY A 1 495 ? -1.000 -2.534 -18.530 1.00 89.19 495 GLY A CA 1
ATOM 3798 C C . GLY A 1 495 ? -1.761 -1.217 -18.438 1.00 89.19 495 GLY A C 1
ATOM 3799 O O . GLY A 1 495 ? -1.224 -0.134 -18.197 1.00 89.19 495 GLY A O 1
ATOM 3800 N N . ILE A 1 496 ? -3.073 -1.333 -18.605 1.00 90.69 496 ILE A N 1
ATOM 3801 C CA . ILE A 1 496 ? -3.994 -0.200 -18.602 1.00 90.69 496 ILE A CA 1
ATOM 3802 C C . ILE A 1 496 ? -4.300 0.200 -17.148 1.00 90.69 496 ILE A C 1
ATOM 3804 O O . ILE A 1 496 ? -4.505 -0.654 -16.284 1.00 90.69 496 ILE A O 1
ATOM 3808 N N . SER A 1 497 ? -4.328 1.505 -16.869 1.00 92.56 497 SER A N 1
ATOM 3809 C CA . SER A 1 497 ? -4.816 2.068 -15.602 1.00 92.56 497 SER A CA 1
ATOM 3810 C C . SER A 1 497 ? -6.213 2.674 -15.761 1.00 92.56 497 SER A C 1
ATOM 3812 O O . SER A 1 497 ? -6.777 2.686 -16.855 1.00 92.56 497 SER A O 1
ATOM 3814 N N . MET A 1 498 ? -6.801 3.160 -14.672 1.00 91.81 498 MET A N 1
ATOM 3815 C CA . MET A 1 498 ? -8.192 3.618 -14.646 1.00 91.81 498 MET A CA 1
ATOM 3816 C C . MET A 1 498 ? -8.346 5.146 -14.613 1.00 91.81 498 MET A C 1
ATOM 3818 O O . MET A 1 498 ? -7.539 5.860 -14.012 1.00 91.81 498 MET A O 1
ATOM 3822 N N . THR A 1 499 ? -9.415 5.645 -15.239 1.00 94.00 499 THR A N 1
ATOM 3823 C CA . THR A 1 499 ? -9.820 7.061 -15.194 1.00 94.00 499 THR A CA 1
ATOM 3824 C C . THR A 1 499 ? -10.635 7.399 -13.931 1.00 94.00 499 THR A C 1
ATOM 3826 O O . THR A 1 499 ? -11.179 6.491 -13.292 1.00 94.00 499 THR A O 1
ATOM 3829 N N . PRO A 1 500 ? -10.859 8.694 -13.607 1.00 93.25 500 PRO A N 1
ATOM 3830 C CA . PRO A 1 500 ? -11.783 9.100 -12.538 1.00 93.25 500 PRO A CA 1
ATOM 3831 C C . PRO A 1 500 ? -13.230 8.625 -12.747 1.00 93.25 500 PRO A C 1
ATOM 3833 O O . PRO A 1 500 ? -14.017 8.617 -11.801 1.00 93.25 500 PRO A O 1
ATOM 3836 N N . SER A 1 501 ? -13.580 8.251 -13.981 1.00 94.12 501 SER A N 1
ATOM 3837 C CA . SER A 1 501 ? -14.899 7.761 -14.388 1.00 94.12 501 SER A CA 1
ATOM 3838 C C . SER A 1 501 ? -15.015 6.233 -14.356 1.00 94.12 501 SER A C 1
ATOM 3840 O O . SER A 1 501 ? -16.038 5.709 -14.777 1.00 94.12 501 SER A O 1
ATOM 3842 N N . GLY A 1 502 ? -13.988 5.500 -13.907 1.00 92.25 502 GLY A N 1
ATOM 3843 C CA . GLY A 1 502 ? -14.028 4.034 -13.830 1.00 92.25 502 GLY A CA 1
ATOM 3844 C C . GLY A 1 502 ? -13.905 3.315 -15.177 1.00 92.25 502 GLY A C 1
ATOM 3845 O O . GLY A 1 502 ? -14.302 2.156 -15.302 1.00 92.25 502 GLY A O 1
ATOM 3846 N N . THR A 1 503 ? -13.405 4.009 -16.200 1.00 93.69 503 THR A N 1
ATOM 3847 C CA . THR A 1 503 ? -13.151 3.474 -17.548 1.00 93.69 503 THR A CA 1
ATOM 3848 C C . THR A 1 503 ? -11.655 3.186 -17.739 1.00 93.69 503 THR A C 1
ATOM 3850 O O . THR A 1 503 ? -10.843 3.713 -16.969 1.00 93.69 503 THR A O 1
ATOM 3853 N N . PRO A 1 504 ? -11.250 2.384 -18.744 1.00 93.44 504 PRO A N 1
ATOM 3854 C CA . PRO A 1 504 ? -9.842 2.284 -19.124 1.00 93.44 504 PRO A CA 1
ATOM 3855 C C . PRO A 1 504 ? -9.286 3.663 -19.497 1.00 93.44 504 PRO A C 1
ATOM 3857 O O . PRO A 1 504 ? -9.898 4.402 -20.274 1.00 93.44 504 PRO A O 1
ATOM 3860 N N . ALA A 1 505 ? -8.123 4.011 -18.952 1.00 92.50 505 ALA A N 1
ATOM 3861 C CA . ALA A 1 505 ? -7.354 5.161 -19.403 1.00 92.50 505 ALA A CA 1
ATOM 3862 C C . ALA A 1 505 ? -6.771 4.885 -20.802 1.00 92.50 505 ALA A C 1
ATOM 3864 O O . ALA A 1 505 ? -6.433 3.739 -21.108 1.00 92.50 505 ALA A O 1
ATOM 3865 N N . PRO A 1 506 ? -6.608 5.909 -21.660 1.00 88.94 506 PRO A N 1
ATOM 3866 C CA . PRO A 1 506 ? -5.949 5.724 -22.951 1.00 88.94 506 PRO A CA 1
ATOM 3867 C C . PRO A 1 506 ? -4.493 5.248 -22.760 1.00 88.94 506 PRO A C 1
ATOM 3869 O O . PRO A 1 506 ? -3.901 5.516 -21.709 1.00 88.94 506 PRO A O 1
ATOM 3872 N N . PRO A 1 507 ? -3.865 4.579 -23.741 1.00 84.69 507 PRO A N 1
ATOM 3873 C CA . PRO A 1 507 ? -2.439 4.248 -23.680 1.00 84.69 507 PRO A CA 1
ATOM 3874 C C . PRO A 1 507 ? -1.571 5.491 -23.442 1.00 84.69 507 PRO A C 1
ATOM 3876 O O . PRO A 1 507 ? -1.955 6.600 -23.815 1.00 84.69 507 PRO A O 1
ATOM 3879 N N . VAL A 1 508 ? -0.419 5.332 -22.790 1.00 86.88 508 VAL A N 1
ATOM 3880 C CA . VAL A 1 508 ? 0.582 6.409 -22.727 1.00 86.88 508 VAL A CA 1
ATOM 3881 C C . VAL A 1 508 ? 1.287 6.468 -24.077 1.00 86.88 508 VAL A C 1
ATOM 3883 O O . VAL A 1 508 ? 1.644 5.425 -24.618 1.00 86.88 508 VAL A O 1
ATOM 3886 N N . GLN A 1 509 ? 1.483 7.667 -24.618 1.00 80.12 509 GLN A N 1
ATOM 3887 C CA . GLN A 1 509 ? 2.291 7.878 -25.816 1.00 80.12 509 GLN A CA 1
ATOM 3888 C C . GLN A 1 509 ? 3.585 8.601 -25.413 1.00 80.12 509 GLN A C 1
ATOM 3890 O O . GLN A 1 509 ? 3.501 9.677 -24.815 1.00 80.12 509 GLN A O 1
ATOM 3895 N N . PRO A 1 510 ? 4.771 8.012 -25.654 1.00 71.56 510 PRO A N 1
ATOM 3896 C CA . PRO A 1 510 ? 6.035 8.722 -25.507 1.00 71.56 510 PRO A CA 1
ATOM 3897 C C . PRO A 1 510 ? 6.149 9.812 -26.583 1.00 71.56 510 PRO A C 1
ATOM 3899 O O . PRO A 1 510 ? 5.881 9.578 -27.758 1.00 71.56 510 PRO A O 1
ATOM 3902 N N . ASP A 1 511 ? 6.547 11.019 -26.177 1.00 63.44 511 ASP A N 1
ATOM 3903 C CA . ASP A 1 511 ? 6.571 12.195 -27.060 1.00 63.44 511 ASP A CA 1
ATOM 3904 C C . ASP A 1 511 ? 7.873 12.311 -27.901 1.00 63.44 511 ASP A C 1
ATOM 3906 O O . ASP A 1 511 ? 8.043 13.286 -28.635 1.00 63.44 511 ASP A O 1
ATOM 3910 N N . THR A 1 512 ? 8.831 11.370 -27.790 1.00 64.12 512 THR A N 1
ATOM 3911 C CA . THR A 1 512 ? 10.159 11.472 -28.436 1.00 64.12 512 THR A CA 1
ATOM 3912 C C . THR A 1 512 ? 10.686 10.157 -29.026 1.00 64.12 512 THR A C 1
ATOM 3914 O O . THR A 1 512 ? 10.709 9.112 -28.379 1.00 64.12 512 THR A O 1
ATOM 3917 N N . SER A 1 513 ? 11.245 10.241 -30.238 1.00 64.56 513 SER A N 1
ATOM 3918 C CA . SER A 1 513 ? 11.858 9.107 -30.952 1.00 64.56 513 SER A CA 1
ATOM 3919 C C . SER A 1 513 ? 13.167 8.595 -30.332 1.00 64.56 513 SER A C 1
ATOM 3921 O O . SER A 1 513 ? 13.670 7.543 -30.729 1.00 64.56 513 SER A O 1
ATOM 3923 N N . THR A 1 514 ? 13.743 9.331 -29.378 1.00 62.94 514 THR A N 1
ATOM 3924 C CA . THR A 1 514 ? 14.875 8.880 -28.555 1.00 62.94 514 THR A CA 1
ATOM 3925 C C . THR A 1 514 ? 14.404 7.937 -27.452 1.00 62.94 514 THR A C 1
ATOM 3927 O O . THR A 1 514 ? 14.988 6.869 -27.286 1.00 62.94 514 THR A O 1
ATOM 3930 N N . LEU A 1 515 ? 13.312 8.287 -26.760 1.00 71.75 515 LEU A N 1
ATOM 3931 C CA . LEU A 1 515 ? 12.733 7.459 -25.703 1.00 71.75 515 LEU A CA 1
ATOM 3932 C C . LEU A 1 515 ? 12.251 6.115 -26.264 1.00 71.75 515 LEU A C 1
ATOM 3934 O O . LEU A 1 515 ? 12.530 5.085 -25.661 1.00 71.75 515 LEU A O 1
ATOM 3938 N N . ASP A 1 516 ? 11.639 6.108 -27.454 1.00 74.06 516 ASP A N 1
ATOM 3939 C CA . ASP A 1 516 ? 11.236 4.876 -28.151 1.00 74.06 516 ASP A CA 1
ATOM 3940 C C . ASP A 1 516 ? 12.402 3.899 -28.378 1.00 74.06 516 ASP A C 1
ATOM 3942 O O . ASP A 1 516 ? 12.239 2.688 -28.215 1.00 74.06 516 ASP A O 1
ATOM 3946 N N . LYS A 1 517 ? 13.593 4.404 -28.730 1.00 77.38 517 LYS A N 1
ATOM 3947 C CA . LYS A 1 517 ? 14.791 3.569 -28.935 1.00 77.38 517 LYS A CA 1
ATOM 3948 C C . LYS A 1 517 ? 15.279 2.975 -27.622 1.00 77.38 517 LYS A C 1
ATOM 3950 O O . LYS A 1 517 ? 15.382 1.756 -27.522 1.00 77.38 517 LYS A O 1
ATOM 3955 N N . THR A 1 518 ? 15.486 3.817 -26.608 1.00 76.31 518 THR A N 1
ATOM 3956 C CA . THR A 1 518 ? 15.906 3.390 -25.265 1.00 76.31 518 THR A CA 1
ATOM 3957 C C . THR A 1 518 ? 14.926 2.366 -24.684 1.00 76.31 518 THR A C 1
ATOM 3959 O O . THR A 1 518 ? 15.340 1.332 -24.168 1.00 76.31 518 THR A O 1
ATOM 3962 N N . MET A 1 519 ? 13.617 2.598 -24.833 1.00 81.06 519 MET A N 1
ATOM 3963 C CA . MET A 1 519 ? 12.582 1.647 -24.426 1.00 81.06 519 MET A CA 1
ATOM 3964 C C . MET A 1 519 ? 12.673 0.326 -25.193 1.00 81.06 519 MET A C 1
ATOM 3966 O O . MET A 1 519 ? 12.619 -0.729 -24.570 1.00 81.06 519 MET A O 1
ATOM 3970 N N . THR A 1 520 ? 12.837 0.362 -26.518 1.00 84.62 520 THR A N 1
ATOM 3971 C CA . THR A 1 520 ? 12.950 -0.849 -27.351 1.00 84.62 520 THR A CA 1
ATOM 3972 C C . THR A 1 520 ? 14.168 -1.690 -26.959 1.00 84.62 520 THR A C 1
ATOM 3974 O O . THR A 1 520 ? 14.064 -2.910 -26.836 1.00 84.62 520 THR A O 1
ATOM 3977 N N . GLU A 1 521 ? 15.313 -1.050 -26.717 1.00 85.88 521 GLU A N 1
ATOM 3978 C CA . GLU A 1 521 ? 16.550 -1.716 -26.294 1.00 85.88 521 GLU A CA 1
ATOM 3979 C C . GLU A 1 521 ? 16.422 -2.327 -24.891 1.00 85.88 521 GLU A C 1
ATOM 3981 O O . GLU A 1 521 ? 16.765 -3.494 -24.696 1.00 85.88 521 GLU A O 1
ATOM 3986 N N . VAL A 1 522 ? 15.862 -1.588 -23.925 1.00 86.25 522 VAL A N 1
ATOM 3987 C CA . VAL A 1 522 ? 15.631 -2.090 -22.560 1.00 86.25 522 VAL A CA 1
ATOM 3988 C C . VAL A 1 522 ? 14.605 -3.224 -22.542 1.00 86.25 522 VAL A C 1
ATOM 3990 O O . VAL A 1 522 ? 14.859 -4.245 -21.907 1.00 86.25 522 VAL A O 1
ATOM 3993 N N . ILE A 1 523 ? 13.486 -3.098 -23.265 1.00 87.81 523 ILE A N 1
ATOM 3994 C CA . ILE A 1 523 ? 12.483 -4.168 -23.379 1.00 87.81 523 ILE A CA 1
ATOM 3995 C C . ILE A 1 523 ? 13.134 -5.421 -23.962 1.00 87.81 523 ILE A C 1
ATOM 3997 O O . ILE A 1 523 ? 13.028 -6.480 -23.348 1.00 87.81 523 ILE A O 1
ATOM 4001 N N . LYS A 1 524 ? 13.892 -5.303 -25.060 1.00 88.69 524 LYS A N 1
ATOM 4002 C CA . LYS A 1 524 ? 14.620 -6.437 -25.641 1.00 88.69 524 LYS A CA 1
ATOM 4003 C C . LYS A 1 524 ? 15.570 -7.094 -24.632 1.00 88.69 524 LYS A C 1
ATOM 4005 O O . LYS A 1 524 ? 15.551 -8.314 -24.505 1.00 88.69 524 LYS A O 1
ATOM 4010 N N . MET A 1 525 ? 16.347 -6.318 -23.870 1.00 88.69 525 MET A N 1
ATOM 4011 C CA . MET A 1 525 ? 17.220 -6.874 -22.825 1.00 88.69 525 MET A CA 1
ATOM 4012 C C . MET A 1 525 ? 16.436 -7.626 -21.735 1.00 88.69 525 MET A C 1
ATOM 4014 O O . MET A 1 525 ? 16.916 -8.648 -21.242 1.00 88.69 525 MET A O 1
ATOM 4018 N N . ILE A 1 526 ? 15.231 -7.171 -21.374 1.00 86.62 526 ILE A N 1
ATOM 4019 C CA . ILE A 1 526 ? 14.340 -7.887 -20.445 1.00 86.62 526 ILE A CA 1
ATOM 4020 C C . ILE A 1 526 ? 13.843 -9.202 -21.075 1.00 86.62 526 ILE A C 1
ATOM 4022 O O . ILE A 1 526 ? 13.815 -10.230 -20.399 1.00 86.62 526 ILE A O 1
ATOM 4026 N N . GLU A 1 527 ? 13.487 -9.211 -22.363 1.00 85.50 527 GLU A N 1
ATOM 4027 C CA . GLU A 1 527 ? 13.045 -10.426 -23.066 1.00 85.50 527 GLU A CA 1
ATOM 4028 C C . GLU A 1 527 ? 14.164 -11.466 -23.215 1.00 85.50 527 GLU A C 1
ATOM 4030 O O . GLU A 1 527 ? 13.948 -12.638 -22.901 1.00 85.50 527 GLU A O 1
ATOM 4035 N N . ASP A 1 528 ? 15.365 -11.032 -23.610 1.00 83.38 528 ASP A N 1
ATOM 4036 C CA . ASP A 1 528 ? 16.564 -11.874 -23.737 1.00 83.38 528 ASP A CA 1
ATOM 4037 C C . ASP A 1 528 ? 16.998 -12.462 -22.375 1.00 83.38 528 ASP A C 1
ATOM 4039 O O . ASP A 1 528 ? 17.530 -13.572 -22.313 1.00 83.38 528 ASP A O 1
ATOM 4043 N N . THR A 1 529 ? 16.734 -11.746 -21.273 1.00 80.56 529 THR A N 1
ATOM 4044 C CA . THR A 1 529 ? 16.949 -12.225 -19.892 1.00 80.56 529 THR A CA 1
ATOM 4045 C C . THR A 1 529 ? 15.902 -13.272 -19.484 1.00 80.56 529 THR A C 1
ATOM 4047 O O . THR A 1 529 ? 16.224 -14.250 -18.810 1.00 80.56 529 THR A O 1
ATOM 4050 N N . LEU A 1 530 ? 14.642 -13.090 -19.893 1.00 72.38 530 LEU A N 1
ATOM 4051 C CA . LEU A 1 530 ? 13.525 -13.974 -19.537 1.00 72.38 530 LEU A CA 1
ATOM 4052 C C . LEU A 1 530 ? 13.468 -15.277 -20.354 1.00 72.38 530 LEU A C 1
ATOM 4054 O O . LEU A 1 530 ? 12.858 -16.242 -19.889 1.00 72.38 530 LEU A O 1
ATOM 4058 N N . ASN A 1 531 ? 14.097 -15.326 -21.533 1.00 68.00 531 ASN A N 1
ATOM 4059 C CA . ASN A 1 531 ? 14.153 -16.497 -22.420 1.00 68.00 531 ASN A CA 1
ATOM 4060 C C . ASN A 1 531 ? 15.584 -17.081 -22.538 1.00 68.00 531 ASN A C 1
ATOM 4062 O O . ASN A 1 531 ? 16.217 -16.969 -23.592 1.00 68.00 531 ASN A O 1
ATOM 4066 N N . PRO A 1 532 ? 16.100 -17.785 -21.509 1.00 53.44 532 PRO A N 1
ATOM 4067 C CA . PRO A 1 532 ? 17.462 -18.332 -21.528 1.00 53.44 532 PRO A CA 1
ATOM 4068 C C . PRO A 1 532 ? 17.705 -19.392 -22.619 1.00 53.44 532 PRO A C 1
ATOM 4070 O O . PRO A 1 532 ? 18.852 -19.628 -22.997 1.00 53.44 532 PRO A O 1
ATOM 4073 N N . ASP A 1 533 ? 16.662 -20.021 -23.172 1.00 48.34 533 ASP A N 1
ATOM 4074 C CA . ASP A 1 533 ? 16.821 -21.008 -24.251 1.00 48.34 533 ASP A CA 1
ATOM 4075 C C . ASP A 1 533 ? 17.226 -20.382 -25.606 1.00 48.34 533 ASP A C 1
ATOM 4077 O O . ASP A 1 533 ? 17.821 -21.077 -26.427 1.00 48.34 533 ASP A O 1
ATOM 4081 N N . ILE A 1 534 ? 17.036 -19.069 -25.817 1.00 45.06 534 ILE A N 1
ATOM 4082 C CA . ILE A 1 534 ? 17.548 -18.350 -27.008 1.00 45.06 534 ILE A CA 1
ATOM 4083 C C . ILE A 1 534 ? 19.087 -18.220 -26.960 1.00 45.06 534 ILE A C 1
ATOM 4085 O O . ILE A 1 534 ? 19.760 -18.158 -27.995 1.00 45.06 534 ILE A O 1
ATOM 4089 N N . GLN A 1 535 ? 19.677 -18.244 -25.758 1.00 40.41 535 GLN A N 1
ATOM 4090 C CA . GLN A 1 535 ? 21.133 -18.218 -25.580 1.00 40.41 535 GLN A CA 1
ATOM 4091 C C . GLN A 1 535 ? 21.787 -19.592 -25.799 1.00 40.41 535 GLN A C 1
ATOM 4093 O O . GLN A 1 535 ? 22.969 -19.653 -26.134 1.00 40.41 535 GLN A O 1
ATOM 4098 N N . LYS A 1 536 ? 21.039 -20.701 -25.672 1.00 40.62 536 LYS A N 1
ATOM 4099 C CA . LYS A 1 536 ? 21.562 -22.035 -26.021 1.00 40.62 536 LYS A CA 1
ATOM 4100 C C . LYS A 1 536 ? 21.764 -22.181 -27.523 1.00 40.62 536 LYS A C 1
ATOM 4102 O O . LYS A 1 536 ? 22.848 -22.579 -27.931 1.00 40.62 536 LYS A O 1
ATOM 4107 N N . THR A 1 537 ? 20.775 -21.799 -28.333 1.00 37.25 537 THR A N 1
ATOM 4108 C CA . THR A 1 537 ? 20.883 -21.917 -29.796 1.00 37.25 537 THR A CA 1
ATOM 4109 C C . THR A 1 537 ? 22.007 -21.035 -30.336 1.00 37.25 537 THR A C 1
ATOM 4111 O O . THR A 1 537 ? 22.879 -21.523 -31.040 1.00 37.25 537 THR A O 1
ATOM 4114 N N . THR A 1 538 ? 22.094 -19.771 -29.905 1.00 38.25 538 THR A N 1
ATOM 4115 C CA . THR A 1 538 ? 23.179 -18.869 -30.345 1.00 38.25 538 THR A CA 1
ATOM 4116 C C . THR A 1 538 ? 24.565 -19.233 -29.793 1.00 38.25 538 THR A C 1
ATOM 4118 O O . THR A 1 538 ? 25.574 -18.895 -30.415 1.00 38.25 538 THR A O 1
ATOM 4121 N N . GLY A 1 539 ? 24.644 -19.929 -28.654 1.00 40.06 539 GLY A N 1
ATOM 4122 C CA . GLY A 1 539 ? 25.892 -20.493 -28.132 1.00 40.06 539 GLY A CA 1
ATOM 4123 C C . GLY A 1 539 ? 26.370 -21.718 -28.919 1.00 40.06 539 GLY A C 1
ATOM 4124 O O . GLY A 1 539 ? 27.559 -21.827 -29.218 1.00 40.06 539 GLY A O 1
ATOM 4125 N N . GLU A 1 540 ? 25.450 -22.609 -29.294 1.00 41.47 540 GLU A N 1
ATOM 4126 C CA . GLU A 1 540 ? 25.729 -23.771 -30.147 1.00 41.47 540 GLU A CA 1
ATOM 4127 C C . GLU A 1 540 ? 26.090 -23.345 -31.579 1.00 41.47 540 GLU A C 1
ATOM 4129 O O . GLU A 1 540 ? 27.073 -23.849 -32.122 1.00 41.47 540 GLU A O 1
ATOM 4134 N N . ASP A 1 541 ? 25.397 -22.351 -32.144 1.00 42.78 541 ASP A N 1
ATOM 4135 C CA . ASP A 1 541 ? 25.700 -21.788 -33.466 1.00 42.78 541 ASP A CA 1
ATOM 4136 C C . ASP A 1 541 ? 27.104 -21.159 -33.509 1.00 42.78 541 ASP A C 1
ATOM 4138 O O . ASP A 1 541 ? 27.893 -21.469 -34.402 1.00 42.78 541 ASP A O 1
ATOM 4142 N N . LYS A 1 542 ? 27.484 -20.346 -32.508 1.00 46.06 542 LYS A N 1
ATOM 4143 C CA . LYS A 1 542 ? 28.844 -19.775 -32.425 1.00 46.06 542 LYS A CA 1
ATOM 4144 C C . LYS A 1 542 ? 29.924 -20.834 -32.209 1.00 46.06 542 LYS A C 1
ATOM 4146 O O . LYS A 1 542 ? 30.999 -20.737 -32.797 1.00 46.06 542 LYS A O 1
ATOM 4151 N N . ALA A 1 543 ? 29.655 -21.856 -31.396 1.00 49.28 543 ALA A N 1
ATOM 4152 C CA . ALA A 1 543 ? 30.585 -22.968 -31.210 1.00 49.28 543 ALA A CA 1
ATOM 4153 C C . ALA A 1 543 ? 30.754 -23.795 -32.499 1.00 49.28 543 ALA A C 1
ATOM 4155 O O . ALA A 1 543 ? 31.862 -24.248 -32.797 1.00 49.28 543 ALA A O 1
ATOM 4156 N N . ALA A 1 544 ? 29.688 -23.959 -33.288 1.00 49.28 544 ALA A N 1
ATOM 4157 C CA . ALA A 1 544 ? 29.735 -24.594 -34.601 1.00 49.28 544 ALA A CA 1
ATOM 4158 C C . ALA A 1 544 ? 30.491 -23.737 -35.634 1.00 49.28 544 ALA A C 1
ATOM 4160 O O . ALA A 1 544 ? 31.268 -24.281 -36.419 1.00 49.28 544 ALA A O 1
ATOM 4161 N N . GLU A 1 545 ? 30.328 -22.413 -35.605 1.00 50.03 545 GLU A N 1
ATOM 4162 C CA . GLU A 1 545 ? 31.016 -21.473 -36.498 1.00 50.03 545 GLU A CA 1
ATOM 4163 C C . GLU A 1 545 ? 32.528 -21.397 -36.194 1.00 50.03 545 GLU A C 1
ATOM 4165 O O . GLU A 1 545 ? 33.349 -21.527 -37.105 1.00 50.03 545 GLU A O 1
ATOM 4170 N N . GLU A 1 546 ? 32.931 -21.333 -34.916 1.00 54.78 546 GLU A N 1
ATOM 4171 C CA . GLU A 1 546 ? 34.344 -21.455 -34.511 1.00 54.78 546 GLU A CA 1
ATOM 4172 C C . GLU A 1 546 ? 34.940 -22.835 -34.848 1.00 54.78 546 GLU A C 1
ATOM 4174 O O . GLU A 1 546 ? 36.112 -22.936 -35.232 1.00 54.78 546 GLU A O 1
ATOM 4179 N N . ALA A 1 547 ? 34.155 -23.911 -34.724 1.00 55.19 547 ALA A N 1
ATOM 4180 C CA . ALA A 1 547 ? 34.583 -25.254 -35.113 1.00 55.19 547 ALA A CA 1
ATOM 4181 C C . ALA A 1 547 ? 34.765 -25.380 -36.635 1.00 55.19 547 ALA A C 1
ATOM 4183 O O . ALA A 1 547 ? 35.734 -25.999 -37.079 1.00 55.19 547 ALA A O 1
ATOM 4184 N N . GLN A 1 548 ? 33.900 -24.754 -37.441 1.00 51.69 548 GLN A N 1
ATOM 4185 C CA . GLN A 1 548 ? 34.058 -24.690 -38.896 1.00 51.69 548 GLN A CA 1
ATOM 4186 C C . GLN A 1 548 ? 35.282 -23.860 -39.300 1.00 51.69 548 GLN A C 1
ATOM 4188 O O . GLN A 1 548 ? 36.066 -24.317 -40.131 1.00 51.69 548 GLN A O 1
ATOM 4193 N N . GLN A 1 549 ? 35.525 -22.704 -38.677 1.00 52.25 549 GLN A N 1
ATOM 4194 C CA . GLN A 1 549 ? 36.725 -21.903 -38.957 1.00 52.25 549 GLN A CA 1
ATOM 4195 C C . GLN A 1 549 ? 38.021 -22.660 -38.606 1.00 52.25 549 GLN A C 1
ATOM 4197 O O . GLN A 1 549 ? 38.967 -22.662 -39.398 1.00 52.25 549 GLN A O 1
ATOM 4202 N N . LYS A 1 550 ? 38.052 -23.400 -37.485 1.00 54.25 550 LYS A N 1
ATOM 4203 C CA . LYS A 1 550 ? 39.182 -24.287 -37.138 1.00 54.25 550 LYS A CA 1
ATOM 4204 C C . LYS A 1 550 ? 39.328 -25.491 -38.073 1.00 54.25 550 LYS A C 1
ATOM 4206 O O . LYS A 1 550 ? 40.453 -25.917 -38.317 1.00 54.25 550 LYS A O 1
ATOM 4211 N N . ALA A 1 551 ? 38.234 -26.026 -38.615 1.00 51.91 551 ALA A N 1
ATOM 4212 C CA . ALA A 1 551 ? 38.284 -27.107 -39.601 1.00 51.91 551 ALA A CA 1
ATOM 4213 C C . ALA A 1 551 ? 38.807 -26.633 -40.972 1.00 51.91 551 ALA A C 1
ATOM 4215 O O . ALA A 1 551 ? 39.516 -27.378 -41.646 1.00 51.91 551 ALA A O 1
ATOM 4216 N N . ILE A 1 552 ? 38.502 -25.393 -41.371 1.00 50.81 552 ILE A N 1
ATOM 4217 C CA . ILE A 1 552 ? 38.924 -24.812 -42.657 1.00 50.81 552 ILE A CA 1
ATOM 4218 C C . ILE A 1 552 ? 40.397 -24.368 -42.628 1.00 50.81 552 ILE A C 1
ATOM 4220 O O . ILE A 1 552 ? 41.103 -24.541 -43.619 1.00 50.81 552 ILE A O 1
ATOM 4224 N N . GLY A 1 553 ? 40.911 -23.888 -41.488 1.00 42.59 553 GLY A N 1
ATOM 4225 C CA . GLY A 1 553 ? 42.335 -23.546 -41.322 1.00 42.59 553 GLY A CA 1
ATOM 4226 C C . GLY A 1 553 ? 43.304 -24.743 -41.307 1.00 42.59 553 GLY A C 1
ATOM 4227 O O . GLY A 1 553 ? 44.510 -24.557 -41.164 1.00 42.59 553 GLY A O 1
ATOM 4228 N N . GLY A 1 554 ? 42.797 -25.975 -41.422 1.00 42.59 554 GLY A N 1
ATOM 4229 C CA . GLY A 1 554 ? 43.536 -27.215 -41.179 1.00 42.59 554 GLY A CA 1
ATOM 4230 C C . GLY A 1 554 ? 44.086 -27.953 -42.405 1.00 42.59 554 GLY A C 1
ATOM 4231 O O . GLY A 1 554 ? 44.371 -29.145 -42.275 1.00 42.59 554 GLY A O 1
ATOM 4232 N N . GLN A 1 555 ? 44.222 -27.340 -43.594 1.00 38.62 555 GLN A N 1
ATOM 4233 C CA . GLN A 1 555 ? 44.732 -28.080 -44.765 1.00 38.62 555 GLN A CA 1
ATOM 4234 C C . GLN A 1 555 ? 45.492 -27.256 -45.830 1.00 38.62 555 GLN A C 1
ATOM 4236 O O . GLN A 1 555 ? 44.888 -26.562 -46.640 1.00 38.62 555 GLN A O 1
ATOM 4241 N N . LYS A 1 556 ? 46.812 -27.518 -45.918 1.00 34.62 556 LYS A N 1
ATOM 4242 C CA . LYS A 1 556 ? 47.808 -27.040 -46.915 1.00 34.62 556 LYS A CA 1
ATOM 4243 C C . LYS A 1 556 ? 48.142 -25.530 -46.862 1.00 34.62 556 LYS A C 1
ATOM 4245 O O . LYS A 1 556 ? 47.265 -24.706 -46.681 1.00 34.62 556 LYS A O 1
ATOM 4250 N N . GLY A 1 557 ? 49.395 -25.117 -47.073 1.00 31.39 557 GLY A N 1
ATOM 4251 C CA . GLY A 1 557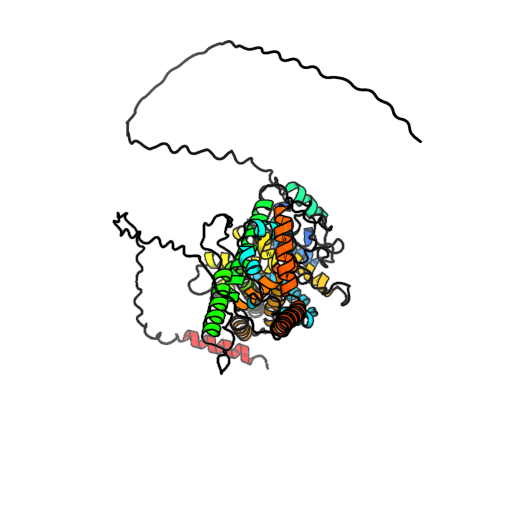 ? 50.596 -25.915 -47.341 1.00 31.39 557 GLY A CA 1
ATOM 4252 C C . GLY A 1 557 ? 51.867 -25.065 -47.484 1.00 31.39 557 GLY A C 1
ATOM 4253 O O . GLY A 1 557 ? 51.806 -23.845 -47.517 1.00 31.39 557 GLY A O 1
ATOM 4254 N N . HIS A 1 558 ? 53.002 -25.760 -47.551 1.00 33.91 558 HIS A N 1
ATOM 4255 C CA . HIS A 1 558 ? 54.369 -25.250 -47.730 1.00 33.91 558 HIS A CA 1
ATOM 4256 C C . HIS A 1 558 ? 54.509 -24.252 -48.902 1.00 33.91 558 HIS A C 1
ATOM 4258 O O . HIS A 1 558 ? 53.956 -24.503 -49.974 1.00 33.91 558 HIS A O 1
ATOM 4264 N N . GLY A 1 559 ? 55.308 -23.196 -48.723 1.00 29.19 559 GLY A N 1
ATOM 4265 C CA . GLY A 1 559 ? 55.690 -22.256 -49.782 1.00 29.19 559 GLY A CA 1
ATOM 4266 C C . GLY A 1 559 ? 56.569 -21.126 -49.243 1.00 29.19 559 GLY A C 1
ATOM 4267 O O . GLY A 1 559 ? 56.082 -20.295 -48.482 1.00 29.19 559 GLY A O 1
ATOM 4268 N N . ASP A 1 560 ? 57.848 -21.125 -49.618 1.00 34.22 560 ASP A N 1
ATOM 4269 C CA . ASP A 1 560 ? 58.823 -20.094 -49.244 1.00 34.22 560 ASP A CA 1
ATOM 4270 C C . ASP A 1 560 ? 58.592 -18.776 -50.012 1.00 34.22 560 ASP A C 1
ATOM 4272 O O . ASP A 1 560 ? 58.100 -18.785 -51.144 1.00 34.22 560 ASP A O 1
ATOM 4276 N N . GLY A 1 561 ? 58.996 -17.649 -49.419 1.00 29.69 561 GLY A N 1
ATOM 4277 C CA . GLY A 1 561 ? 58.977 -16.323 -50.045 1.00 29.69 561 GLY A CA 1
ATOM 4278 C C . GLY A 1 561 ? 59.528 -15.250 -49.101 1.00 29.69 561 GLY A C 1
ATOM 4279 O O . GLY A 1 561 ? 58.970 -15.036 -48.028 1.00 29.69 561 GLY A O 1
ATOM 4280 N N . GLU A 1 562 ? 60.644 -14.633 -49.487 1.00 31.80 562 GLU A N 1
ATOM 4281 C CA . GLU A 1 562 ? 61.342 -13.564 -48.752 1.00 31.80 562 GLU A CA 1
ATOM 4282 C C . GLU A 1 562 ? 60.751 -12.164 -49.048 1.00 31.80 562 GLU A C 1
ATOM 4284 O O . GLU A 1 562 ? 59.857 -12.039 -49.883 1.00 31.80 562 GLU A O 1
ATOM 4289 N N . GLU A 1 563 ? 61.336 -11.137 -48.409 1.00 32.75 563 GLU A N 1
ATOM 4290 C CA . GLU A 1 563 ? 61.181 -9.686 -48.671 1.00 32.75 563 GLU A CA 1
ATOM 4291 C C . GLU A 1 563 ? 59.838 -9.028 -48.256 1.00 32.75 563 GLU A C 1
ATOM 4293 O O . GLU A 1 563 ? 58.767 -9.615 -48.370 1.00 32.75 563 GLU A O 1
ATOM 4298 N N . ASP A 1 564 ? 59.788 -7.775 -47.778 1.00 29.20 564 ASP A N 1
ATOM 4299 C CA . ASP A 1 564 ? 60.799 -6.853 -47.212 1.00 29.20 564 ASP A CA 1
ATOM 4300 C C . ASP A 1 564 ? 60.055 -5.672 -46.528 1.00 29.20 564 ASP A C 1
ATOM 4302 O O . ASP A 1 564 ? 58.892 -5.423 -46.842 1.00 29.20 564 ASP A O 1
ATOM 4306 N N . GLY A 1 565 ? 60.738 -4.925 -45.651 1.00 27.58 565 GLY A N 1
ATOM 4307 C CA . GLY A 1 565 ? 60.477 -3.504 -45.376 1.00 27.58 565 GLY A CA 1
ATOM 4308 C C . GLY A 1 565 ? 59.253 -3.116 -44.527 1.00 27.58 565 GLY A C 1
ATOM 4309 O O . GLY A 1 565 ? 58.108 -3.398 -44.869 1.00 27.58 565 GLY A O 1
ATOM 4310 N N . GLY A 1 566 ? 59.480 -2.334 -43.463 1.00 27.89 566 GLY A N 1
ATOM 4311 C CA . GLY A 1 566 ? 58.384 -1.643 -42.766 1.00 27.89 566 GLY A CA 1
ATOM 4312 C C . GLY A 1 566 ? 58.637 -1.267 -41.309 1.00 27.89 566 GLY A C 1
ATOM 4313 O O . GLY A 1 566 ? 57.800 -1.560 -40.459 1.00 27.89 566 GLY A O 1
ATOM 4314 N N . GLU A 1 567 ? 59.768 -0.629 -41.004 1.00 31.62 567 GLU A N 1
ATOM 4315 C CA . GLU A 1 567 ? 59.884 0.130 -39.754 1.00 31.62 567 GLU A CA 1
ATOM 4316 C C . GLU A 1 567 ? 58.886 1.299 -39.786 1.00 31.62 567 GLU A C 1
ATOM 4318 O O . GLU A 1 567 ? 58.844 2.029 -40.772 1.00 31.62 567 GLU A O 1
ATOM 4323 N N . ASP A 1 568 ? 58.133 1.516 -38.706 1.00 32.47 568 ASP A N 1
ATOM 4324 C CA . ASP A 1 568 ? 58.073 2.865 -38.138 1.00 32.47 568 ASP A CA 1
ATOM 4325 C C . ASP A 1 568 ? 57.659 2.830 -36.662 1.00 32.47 568 ASP A C 1
ATOM 4327 O O . ASP A 1 568 ? 56.558 2.433 -36.272 1.00 32.47 568 ASP A O 1
ATOM 4331 N N . SER A 1 569 ? 58.602 3.238 -35.824 1.00 33.50 569 SER A N 1
ATOM 4332 C CA . SER A 1 569 ? 58.407 3.514 -34.408 1.00 33.50 569 SER A CA 1
ATOM 4333 C C . SER A 1 569 ? 57.760 4.882 -34.217 1.00 33.50 569 SER A C 1
ATOM 4335 O O . SER A 1 569 ? 58.171 5.833 -34.870 1.00 33.50 569 SER A O 1
ATOM 4337 N N . ASN A 1 570 ? 56.899 5.032 -33.211 1.00 31.05 570 ASN A N 1
ATOM 4338 C CA . ASN A 1 570 ? 56.879 6.274 -32.436 1.00 31.05 570 ASN A CA 1
ATOM 4339 C C . ASN A 1 570 ? 56.505 5.987 -30.979 1.00 31.05 570 ASN A C 1
ATOM 4341 O O . ASN A 1 570 ? 55.349 5.738 -30.640 1.00 31.05 570 ASN A O 1
ATOM 4345 N N . GLN A 1 571 ? 57.530 6.013 -30.128 1.00 30.81 571 GLN A N 1
ATOM 4346 C CA . GLN A 1 571 ? 57.378 6.307 -28.709 1.00 30.81 571 GLN A CA 1
ATOM 4347 C C . GLN A 1 571 ? 57.261 7.828 -28.570 1.00 30.81 571 GLN A C 1
ATOM 4349 O O . GLN A 1 571 ? 58.074 8.542 -29.149 1.00 30.81 571 GLN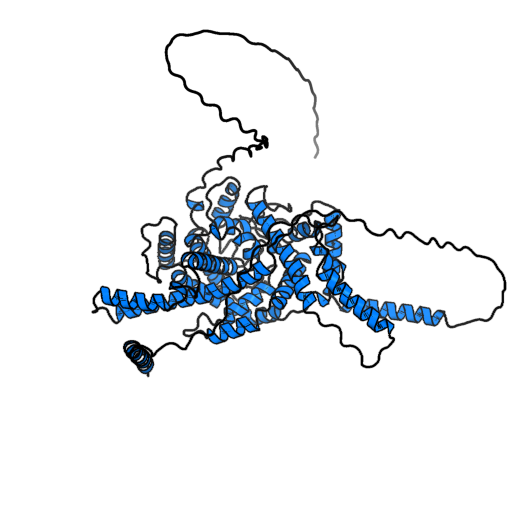 A O 1
ATOM 4354 N N . GLU A 1 572 ? 56.354 8.312 -27.728 1.00 32.31 572 GLU A N 1
ATOM 4355 C CA . GLU A 1 572 ? 56.582 9.571 -27.014 1.00 32.31 572 GLU A CA 1
ATOM 4356 C C . GLU A 1 572 ? 56.475 9.283 -25.514 1.00 32.31 572 GLU A C 1
ATOM 4358 O O . GLU A 1 572 ? 55.456 8.799 -25.018 1.00 32.31 572 GLU A O 1
ATOM 4363 N N . GLU A 1 573 ? 57.584 9.508 -24.811 1.00 32.53 573 GLU A N 1
ATOM 4364 C CA . GLU A 1 573 ? 57.675 9.460 -23.353 1.00 32.53 573 GLU A CA 1
ATOM 4365 C C . GLU A 1 573 ? 57.364 10.834 -22.745 1.00 32.53 573 GLU A C 1
ATOM 4367 O O . GLU A 1 573 ? 57.614 11.866 -23.362 1.00 32.53 573 GLU A O 1
ATOM 4372 N N . GLY A 1 574 ? 57.006 10.828 -21.458 1.00 27.86 574 GLY A N 1
ATOM 4373 C CA . GLY A 1 574 ? 57.509 11.840 -20.524 1.00 27.86 574 GLY A CA 1
ATOM 4374 C C . GLY A 1 574 ? 56.626 13.068 -20.312 1.00 27.86 574 GLY A C 1
ATOM 4375 O O . GLY A 1 574 ? 56.515 13.946 -21.162 1.00 27.86 574 GLY A O 1
ATOM 4376 N N . GLY A 1 575 ? 56.071 13.179 -19.103 1.00 27.11 575 GLY A N 1
ATOM 4377 C CA . GLY A 1 575 ? 55.257 14.327 -18.706 1.00 27.11 575 GLY A CA 1
ATOM 4378 C C . GLY A 1 575 ? 54.926 14.385 -17.216 1.00 27.11 575 GLY A C 1
ATOM 4379 O O . GLY A 1 575 ? 53.834 14.827 -16.871 1.00 27.11 575 GLY A O 1
ATOM 4380 N N . ASP A 1 576 ? 55.829 13.933 -16.339 1.00 31.97 576 ASP A N 1
ATOM 4381 C CA . ASP A 1 576 ? 55.662 14.096 -14.891 1.00 31.97 576 ASP A CA 1
ATOM 4382 C C . ASP A 1 576 ? 55.699 15.584 -14.508 1.00 31.97 576 ASP A C 1
ATOM 4384 O O . ASP A 1 576 ? 56.662 16.289 -14.824 1.00 31.97 576 ASP A O 1
ATOM 4388 N N . GLN A 1 577 ? 54.689 16.052 -13.770 1.00 32.97 577 GLN A N 1
ATOM 4389 C CA . GLN A 1 577 ? 54.790 17.249 -12.931 1.00 32.97 577 GLN A CA 1
ATOM 4390 C C . GLN A 1 577 ? 54.122 16.982 -11.581 1.00 32.97 577 GLN A C 1
ATOM 4392 O O . GLN A 1 577 ? 52.918 16.738 -11.505 1.00 32.97 577 GLN A O 1
ATOM 4397 N N . GLU A 1 578 ? 54.940 17.006 -10.528 1.00 32.69 578 GLU A N 1
ATOM 4398 C CA . GLU A 1 578 ? 54.515 16.883 -9.134 1.00 32.69 578 GLU A CA 1
ATOM 4399 C C . GLU A 1 578 ? 53.834 18.160 -8.610 1.00 32.69 578 GLU A C 1
ATOM 4401 O O . GLU A 1 578 ? 53.874 19.235 -9.214 1.00 32.69 578 GLU A O 1
ATOM 4406 N N . GLU A 1 579 ? 53.192 18.002 -7.457 1.00 33.19 579 GLU A N 1
ATOM 4407 C CA . GLU A 1 579 ? 52.335 18.970 -6.780 1.00 33.19 579 GLU A CA 1
ATOM 4408 C C . GLU A 1 579 ? 53.062 20.234 -6.286 1.00 33.19 579 GLU A C 1
ATOM 4410 O O . GLU A 1 579 ? 54.180 20.181 -5.773 1.00 33.19 579 GLU A O 1
ATOM 4415 N N . VAL A 1 580 ? 52.329 21.352 -6.255 1.00 29.48 580 VAL A N 1
ATOM 4416 C CA . VAL A 1 580 ? 52.386 22.300 -5.130 1.00 29.48 580 VAL A CA 1
ATOM 4417 C C . VAL A 1 580 ? 50.944 22.654 -4.772 1.00 29.48 580 VAL A C 1
ATOM 4419 O O . VAL A 1 580 ? 50.191 23.107 -5.632 1.00 29.48 580 VAL A O 1
ATOM 4422 N N . GLY A 1 581 ? 50.544 22.397 -3.527 1.00 27.92 581 GLY A N 1
ATOM 4423 C CA . GLY A 1 581 ? 49.185 22.662 -3.049 1.00 27.92 581 GLY A CA 1
ATOM 4424 C C . GLY A 1 581 ? 48.985 24.087 -2.528 1.00 27.92 581 GLY A C 1
ATOM 4425 O O . GLY A 1 581 ? 49.946 24.781 -2.201 1.00 27.92 581 GLY A O 1
ATOM 4426 N N . GLU A 1 582 ? 47.719 24.473 -2.371 1.00 31.22 582 GLU A N 1
ATOM 4427 C CA . GLU A 1 582 ? 47.299 25.557 -1.479 1.00 31.22 582 GLU A CA 1
ATOM 4428 C C . GLU A 1 582 ? 46.162 25.050 -0.578 1.00 31.22 582 GLU A C 1
ATOM 4430 O O . GLU A 1 582 ? 45.308 24.267 -1.000 1.00 31.22 582 GLU A O 1
ATOM 4435 N N . GLU A 1 583 ? 46.210 25.451 0.691 1.00 30.33 583 GLU A N 1
ATOM 4436 C CA . GLU A 1 583 ? 45.303 25.032 1.761 1.00 30.33 583 GLU A CA 1
ATOM 4437 C C . GLU A 1 583 ? 44.043 25.921 1.768 1.00 30.33 583 GLU A C 1
ATOM 4439 O O . GLU A 1 583 ? 44.166 27.144 1.740 1.00 30.33 583 GLU A O 1
ATOM 4444 N N . GLU A 1 584 ? 42.842 25.347 1.905 1.00 31.66 584 GLU A N 1
ATOM 4445 C CA . GLU A 1 584 ? 41.668 26.086 2.406 1.00 31.66 584 GLU A CA 1
ATOM 4446 C C . GLU A 1 584 ? 41.001 25.328 3.567 1.00 31.66 584 GLU A C 1
ATOM 4448 O O . GLU A 1 584 ? 41.013 24.099 3.635 1.00 31.66 584 GLU A O 1
ATOM 4453 N N . GLU A 1 585 ? 40.492 26.095 4.534 1.00 28.47 585 GLU A N 1
ATOM 4454 C CA . GLU A 1 585 ? 40.221 25.650 5.904 1.00 28.47 585 GLU A CA 1
ATOM 4455 C C . GLU A 1 585 ? 38.874 24.919 6.076 1.00 28.47 585 GLU A C 1
ATOM 4457 O O . GLU A 1 585 ? 37.807 25.518 5.927 1.00 28.47 585 GLU A O 1
ATOM 4462 N N . ASP A 1 586 ? 38.908 23.669 6.548 1.00 28.39 586 ASP A N 1
ATOM 4463 C CA . ASP A 1 586 ? 37.733 23.005 7.128 1.00 28.39 586 ASP A CA 1
ATOM 4464 C C . ASP A 1 586 ? 37.494 23.479 8.577 1.00 28.39 586 ASP A C 1
ATOM 4466 O O . ASP A 1 586 ? 38.259 23.163 9.493 1.00 28.39 586 ASP A O 1
ATOM 4470 N N . GLN A 1 587 ? 36.382 24.185 8.819 1.00 29.48 587 GLN A N 1
ATOM 4471 C CA . GLN A 1 587 ? 35.875 24.489 10.166 1.00 29.48 587 GLN A CA 1
ATOM 4472 C C . GLN A 1 587 ? 34.400 24.092 10.322 1.00 29.48 587 GLN A C 1
ATOM 4474 O O . GLN A 1 587 ? 33.503 24.817 9.903 1.00 29.48 587 GLN A O 1
ATOM 4479 N N . GLU A 1 588 ? 34.158 22.944 10.961 1.00 30.59 588 GLU A N 1
ATOM 4480 C CA . GLU A 1 588 ? 33.403 22.804 12.228 1.00 30.59 588 GLU A CA 1
ATOM 4481 C C . GLU A 1 588 ? 33.075 21.317 12.465 1.00 30.59 588 GLU A C 1
ATOM 4483 O O . GLU A 1 588 ? 32.109 20.761 11.942 1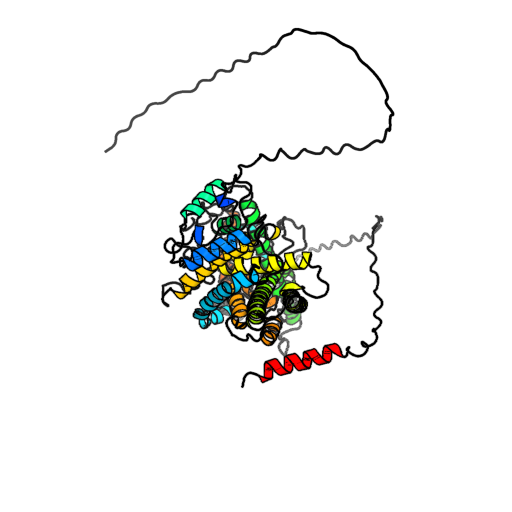.00 30.59 588 GLU A O 1
ATOM 4488 N N . GLY A 1 589 ? 33.899 20.650 13.280 1.00 25.50 589 GLY A N 1
ATOM 4489 C CA . GLY A 1 589 ? 33.642 19.278 13.714 1.00 25.50 589 GLY A CA 1
ATOM 4490 C C . GLY A 1 589 ? 32.540 19.215 14.774 1.00 25.50 589 GLY A C 1
ATOM 4491 O O . GLY A 1 589 ? 32.553 19.981 15.736 1.00 25.50 589 GLY A O 1
ATOM 4492 N N . VAL A 1 590 ? 31.612 18.263 14.636 1.00 29.11 590 VAL A N 1
ATOM 4493 C CA . VAL A 1 590 ? 30.659 17.925 15.704 1.00 29.11 590 VAL A CA 1
ATOM 4494 C C . VAL A 1 590 ? 31.278 16.862 16.607 1.00 29.11 590 VAL A C 1
ATOM 4496 O O . VAL A 1 590 ? 31.555 15.741 16.183 1.00 29.11 590 VAL A O 1
ATOM 4499 N N . GLU A 1 591 ? 31.489 17.250 17.859 1.00 25.25 591 GLU A N 1
ATOM 4500 C CA . GLU A 1 591 ? 32.054 16.448 18.940 1.00 25.25 591 GLU A CA 1
ATOM 4501 C C . GLU A 1 591 ? 31.141 15.256 19.296 1.00 25.25 591 GLU A C 1
ATOM 4503 O O . GLU A 1 591 ? 29.959 15.427 19.604 1.00 25.25 591 GLU A O 1
ATOM 4508 N N . TRP A 1 592 ? 31.684 14.035 19.256 1.00 26.67 592 TRP A N 1
ATOM 4509 C CA . TRP A 1 592 ? 30.998 12.836 19.745 1.00 26.67 592 TRP A CA 1
ATOM 4510 C C . TRP A 1 592 ? 31.353 12.610 21.219 1.00 26.67 592 TRP A C 1
ATOM 4512 O O . TRP A 1 592 ? 32.451 12.147 21.520 1.00 26.67 592 TRP A O 1
ATOM 4522 N N . GLU A 1 593 ? 30.427 12.889 22.142 1.00 27.16 593 GLU A N 1
ATOM 4523 C CA . GLU A 1 593 ? 30.580 12.466 23.542 1.00 27.16 593 GLU A CA 1
ATOM 4524 C C . GLU A 1 593 ? 30.551 10.928 23.646 1.00 27.16 593 GLU A C 1
ATOM 4526 O O . GLU A 1 593 ? 29.515 10.287 23.434 1.00 27.16 593 GLU A O 1
ATOM 4531 N N . GLU A 1 594 ? 31.680 10.329 24.033 1.00 26.67 594 GLU A N 1
ATOM 4532 C CA . GLU A 1 594 ? 31.728 8.944 24.505 1.00 26.67 594 GLU A CA 1
ATOM 4533 C C . GLU A 1 594 ? 30.936 8.801 25.815 1.00 26.67 594 GLU A C 1
ATOM 4535 O O . GLU A 1 594 ? 31.309 9.341 26.859 1.00 26.67 594 GLU A O 1
ATOM 4540 N N . VAL A 1 595 ? 29.855 8.017 25.797 1.00 28.61 595 VAL A N 1
ATOM 4541 C CA . VAL A 1 595 ? 29.100 7.695 27.016 1.00 28.61 595 VAL A CA 1
ATOM 4542 C C . VAL A 1 595 ? 29.694 6.453 27.689 1.00 28.61 595 VAL A C 1
ATOM 4544 O O . VAL A 1 595 ? 29.497 5.328 27.231 1.00 28.61 595 VAL A O 1
ATOM 4547 N N . ASP A 1 596 ? 30.388 6.674 28.809 1.00 26.53 596 ASP A N 1
ATOM 4548 C CA . ASP A 1 596 ? 31.040 5.671 29.670 1.00 26.53 596 ASP A CA 1
ATOM 4549 C C . ASP A 1 596 ? 30.105 4.496 30.050 1.00 26.53 596 ASP A C 1
ATOM 4551 O O . ASP A 1 596 ? 29.199 4.620 30.887 1.00 26.53 596 ASP A O 1
ATOM 4555 N N . ILE A 1 597 ? 30.335 3.322 29.446 1.00 30.19 597 ILE A N 1
ATOM 4556 C CA . ILE A 1 597 ? 29.572 2.096 29.717 1.00 30.19 597 ILE A CA 1
ATOM 4557 C C . ILE A 1 597 ? 30.091 1.435 31.001 1.00 30.19 597 ILE A C 1
ATOM 4559 O O . ILE A 1 597 ? 30.895 0.500 30.971 1.00 30.19 597 ILE A O 1
ATOM 4563 N N . ARG A 1 598 ? 29.552 1.849 32.154 1.00 29.30 598 ARG A N 1
ATOM 4564 C CA . ARG A 1 598 ? 29.694 1.091 33.412 1.00 29.30 598 ARG A CA 1
ATOM 4565 C C . ARG A 1 598 ? 28.447 0.253 33.701 1.00 29.30 598 ARG A C 1
ATOM 4567 O O . ARG A 1 598 ? 27.344 0.804 33.739 1.00 29.30 598 ARG A O 1
ATOM 4574 N N . PRO A 1 599 ? 28.581 -1.057 33.985 1.00 28.55 599 PRO A N 1
ATOM 4575 C CA . PRO A 1 599 ? 27.436 -1.899 34.313 1.00 28.55 599 PRO A CA 1
ATOM 4576 C C . PRO A 1 599 ? 26.809 -1.466 35.646 1.00 28.55 599 PRO A C 1
ATOM 4578 O O . PRO A 1 599 ? 27.434 -1.549 36.708 1.00 28.55 599 PRO A O 1
ATOM 4581 N N . GLN A 1 600 ? 25.553 -1.013 35.609 1.00 30.88 600 GLN A N 1
ATOM 4582 C CA . GLN A 1 600 ? 24.812 -0.708 36.832 1.00 30.88 600 GLN A CA 1
ATOM 4583 C C . GLN A 1 600 ? 24.424 -1.987 37.589 1.00 30.88 600 GLN A C 1
ATOM 4585 O O . GLN A 1 600 ? 24.108 -3.025 37.010 1.00 30.88 600 GLN A O 1
ATOM 4590 N N . LYS A 1 601 ? 24.462 -1.896 38.923 1.00 33.06 601 LYS A N 1
ATOM 4591 C CA . LYS A 1 601 ? 24.190 -3.009 39.847 1.00 33.06 601 LYS A CA 1
ATOM 4592 C C . LYS A 1 601 ? 22.753 -3.540 39.695 1.00 33.06 601 LYS A C 1
ATOM 4594 O O . LYS A 1 601 ? 21.849 -2.749 39.425 1.00 33.06 601 LYS A O 1
ATOM 4599 N N . PRO A 1 602 ? 22.514 -4.843 39.949 1.00 31.55 602 PRO A N 1
ATOM 4600 C CA . PRO A 1 602 ? 21.186 -5.437 39.824 1.00 31.55 602 PRO A CA 1
ATOM 4601 C C . PRO A 1 602 ? 20.159 -4.762 40.754 1.00 31.55 602 PRO A C 1
ATOM 4603 O O . PRO A 1 602 ? 20.509 -4.368 41.876 1.00 31.55 602 PRO A O 1
ATOM 4606 N N . PRO A 1 603 ? 18.889 -4.636 40.323 1.00 34.34 603 PRO A N 1
ATOM 4607 C CA . PRO A 1 603 ? 17.861 -3.941 41.085 1.00 34.34 603 PRO A CA 1
ATOM 4608 C C . PRO A 1 603 ? 17.580 -4.623 42.429 1.00 34.34 603 PRO A C 1
ATOM 4610 O O . PRO A 1 603 ? 17.541 -5.849 42.555 1.00 34.34 603 PRO A O 1
ATOM 4613 N N . LYS A 1 604 ? 17.364 -3.802 43.463 1.00 40.09 604 LYS A N 1
ATOM 4614 C CA . LYS A 1 604 ? 17.004 -4.275 44.806 1.00 40.09 604 LYS A CA 1
ATOM 4615 C C . LYS A 1 604 ? 15.617 -4.931 44.798 1.00 40.09 604 LYS A C 1
ATOM 4617 O O . LYS A 1 604 ? 14.738 -4.527 44.047 1.00 40.09 604 LYS A O 1
ATOM 4622 N N . LYS A 1 605 ? 15.458 -5.921 45.687 1.00 40.84 605 LYS A N 1
ATOM 4623 C CA . LYS A 1 605 ? 14.269 -6.766 45.918 1.00 40.84 605 LYS A CA 1
ATOM 4624 C C . LYS A 1 605 ? 12.929 -6.118 45.536 1.00 40.84 605 LYS A C 1
ATOM 4626 O O . LYS A 1 605 ? 12.556 -5.085 46.087 1.00 40.84 605 LYS A O 1
ATOM 4631 N N . VAL A 1 606 ? 12.187 -6.832 44.689 1.00 39.34 606 VAL A N 1
ATOM 4632 C CA . VAL A 1 606 ? 10.791 -6.571 44.308 1.00 39.34 606 VAL A CA 1
ATOM 4633 C C . VAL A 1 606 ? 9.924 -6.248 45.545 1.00 39.34 606 VAL A C 1
ATOM 4635 O O . VAL A 1 606 ? 9.963 -7.017 46.514 1.00 39.34 606 VAL A O 1
ATOM 4638 N N . PRO A 1 607 ? 9.136 -5.150 45.543 1.00 36.62 607 PRO A N 1
ATOM 4639 C CA . PRO A 1 607 ? 8.223 -4.815 46.636 1.00 36.62 607 PRO A CA 1
ATOM 4640 C C . PRO A 1 607 ? 7.207 -5.928 46.918 1.00 36.62 607 PRO A C 1
ATOM 4642 O O . PRO A 1 607 ? 6.729 -6.593 45.997 1.00 36.62 607 PRO A O 1
ATOM 4645 N N . ARG A 1 608 ? 6.831 -6.109 48.194 1.00 33.88 608 ARG A N 1
ATOM 4646 C CA . ARG A 1 608 ? 5.877 -7.154 48.624 1.00 33.88 608 ARG A CA 1
ATOM 4647 C C . ARG A 1 608 ? 4.537 -7.093 47.882 1.00 33.88 608 ARG A C 1
ATOM 4649 O O . ARG A 1 608 ? 3.925 -8.138 47.684 1.00 33.88 608 ARG A O 1
ATOM 4656 N N . ASP A 1 609 ? 4.126 -5.909 47.440 1.00 44.22 609 ASP A N 1
ATOM 4657 C CA . ASP A 1 609 ? 2.850 -5.689 46.758 1.00 44.22 609 ASP A CA 1
ATOM 4658 C C . ASP A 1 609 ? 2.807 -6.301 45.351 1.00 44.22 609 ASP A C 1
ATOM 4660 O O . ASP A 1 609 ? 1.761 -6.787 44.937 1.00 44.22 609 ASP A O 1
ATOM 4664 N N . VAL A 1 610 ? 3.945 -6.394 44.650 1.00 40.25 610 VAL A N 1
ATOM 4665 C CA . VAL A 1 610 ? 4.027 -7.028 43.317 1.00 40.25 610 VAL A CA 1
ATOM 4666 C C . VAL A 1 610 ? 3.771 -8.537 43.403 1.00 40.25 610 VAL A C 1
ATOM 4668 O O . VAL A 1 610 ? 3.177 -9.121 42.501 1.00 40.25 610 VAL A O 1
ATOM 4671 N N . ARG A 1 611 ? 4.140 -9.178 44.522 1.00 33.88 611 ARG A N 1
ATOM 4672 C CA . ARG A 1 611 ? 3.902 -10.617 44.729 1.00 33.88 611 ARG A CA 1
ATOM 4673 C C . ARG A 1 611 ? 2.412 -10.971 44.784 1.00 33.88 611 ARG A C 1
ATOM 4675 O O . ARG A 1 611 ? 2.043 -12.037 44.317 1.00 33.88 611 ARG A O 1
ATOM 4682 N N . ARG A 1 612 ? 1.562 -10.059 45.275 1.00 40.00 612 ARG A N 1
ATOM 4683 C CA . ARG A 1 612 ? 0.098 -10.234 45.273 1.00 40.00 612 ARG A CA 1
ATOM 4684 C C . ARG A 1 612 ? -0.532 -10.162 43.879 1.00 40.00 612 ARG A C 1
ATOM 4686 O O . ARG A 1 612 ? -1.634 -10.673 43.721 1.00 40.00 612 ARG A O 1
ATOM 4693 N N . TYR A 1 613 ? 0.124 -9.536 42.900 1.00 45.31 613 TYR A N 1
ATOM 4694 C CA . TYR A 1 613 ? -0.404 -9.441 41.534 1.00 45.31 613 TYR A CA 1
ATOM 4695 C C . TYR A 1 613 ? -0.124 -10.703 40.709 1.00 45.31 613 TYR A C 1
ATOM 4697 O O . TYR A 1 613 ? -1.026 -11.167 40.021 1.00 45.31 613 TYR A O 1
ATOM 4705 N N . LEU A 1 614 ? 1.045 -11.331 40.878 1.00 36.97 614 LEU A N 1
ATOM 4706 C CA . LEU A 1 614 ? 1.335 -12.641 40.273 1.00 36.97 614 LEU A CA 1
ATOM 4707 C C . LEU A 1 614 ? 0.376 -13.736 40.790 1.00 36.97 614 LEU A C 1
ATOM 4709 O O . LEU A 1 614 ? -0.106 -14.556 40.015 1.00 36.97 614 LEU A O 1
ATOM 4713 N N . ASP A 1 615 ? 0.016 -13.694 42.080 1.00 37.31 615 ASP A N 1
ATOM 4714 C CA . ASP A 1 615 ? -1.005 -14.580 42.670 1.00 37.31 615 ASP A CA 1
ATOM 4715 C C . ASP A 1 615 ? -2.438 -14.296 42.157 1.00 37.31 615 ASP A C 1
ATOM 4717 O O . ASP A 1 615 ? -3.335 -15.123 42.339 1.00 37.31 615 ASP A O 1
ATOM 4721 N N . LEU A 1 616 ? -2.682 -13.130 41.543 1.00 38.09 616 LEU A N 1
ATOM 4722 C CA . LEU A 1 616 ? -3.960 -12.769 40.916 1.00 38.09 616 LEU A CA 1
ATOM 4723 C C . LEU A 1 616 ? -4.008 -13.192 39.443 1.00 38.09 616 LEU A C 1
ATOM 4725 O O . LEU A 1 616 ? -5.030 -13.731 39.027 1.00 38.09 616 LEU A O 1
ATOM 4729 N N . GLU A 1 617 ? -2.918 -13.036 38.687 1.00 38.28 617 GLU A N 1
ATOM 4730 C CA . GLU A 1 617 ? -2.785 -13.598 37.330 1.00 38.28 617 GLU A CA 1
ATOM 4731 C C . GLU A 1 617 ? -2.936 -15.128 37.362 1.00 38.28 617 GLU A C 1
ATOM 4733 O O . GLU A 1 617 ? -3.828 -15.675 36.714 1.00 38.28 617 GLU A O 1
ATOM 4738 N N . ALA A 1 618 ? -2.207 -15.813 38.251 1.00 35.50 618 ALA A N 1
ATOM 4739 C CA . ALA A 1 618 ? -2.285 -17.270 38.410 1.00 35.50 618 ALA A CA 1
ATOM 4740 C C . ALA A 1 618 ? -3.667 -17.801 38.861 1.00 35.50 618 ALA A C 1
ATOM 4742 O O . ALA A 1 618 ? -3.937 -19.000 38.748 1.00 35.50 618 ALA A O 1
ATOM 4743 N N . ARG A 1 619 ? -4.552 -16.934 39.378 1.00 37.69 619 ARG A N 1
ATOM 4744 C CA . ARG A 1 619 ? -5.949 -17.269 39.720 1.00 37.69 619 ARG A CA 1
ATOM 4745 C C . ARG A 1 619 ? -6.937 -17.011 38.586 1.00 37.69 619 ARG A C 1
ATOM 4747 O O . ARG A 1 619 ? -8.016 -17.595 38.610 1.00 37.69 619 ARG A O 1
ATOM 4754 N N . VAL A 1 620 ? -6.593 -16.162 37.619 1.00 42.88 620 VAL A N 1
ATOM 4755 C CA . VAL A 1 620 ? -7.401 -15.961 36.410 1.00 42.88 620 VAL A CA 1
ATOM 4756 C C . VAL A 1 620 ? -7.223 -17.160 35.478 1.00 42.88 620 VAL A C 1
ATOM 4758 O O . VAL A 1 620 ? -8.225 -17.748 35.073 1.00 42.88 620 VAL A O 1
ATOM 4761 N N . ASP A 1 621 ? -5.983 -17.600 35.251 1.00 35.34 621 ASP A N 1
ATOM 4762 C CA . ASP A 1 621 ? -5.684 -18.699 34.319 1.00 35.34 621 ASP A CA 1
ATOM 4763 C C . ASP A 1 621 ? -6.168 -20.077 34.817 1.00 35.34 621 ASP A C 1
ATOM 4765 O O . ASP A 1 621 ? -6.607 -20.902 34.024 1.00 35.34 621 ASP A O 1
ATOM 4769 N N . ASN A 1 622 ? -6.193 -20.317 36.135 1.00 33.28 622 ASN A N 1
ATOM 4770 C CA . ASN A 1 622 ? -6.683 -21.577 36.726 1.00 33.28 622 ASN A CA 1
ATOM 4771 C C . ASN A 1 622 ? -8.211 -21.629 36.956 1.00 33.28 622 ASN A C 1
ATOM 4773 O O . ASN A 1 622 ? -8.690 -22.494 37.687 1.00 33.28 622 ASN A O 1
ATOM 4777 N N . SER A 1 623 ? -8.986 -20.700 36.383 1.00 33.22 623 SER A N 1
ATOM 4778 C CA . SER A 1 623 ? -10.455 -20.657 36.536 1.00 33.22 623 SER A CA 1
ATOM 4779 C C . SER A 1 623 ? -11.244 -21.087 35.289 1.00 33.22 623 SER A C 1
ATOM 4781 O O . SER A 1 623 ? -12.473 -21.066 35.310 1.00 33.22 623 SER A O 1
ATOM 4783 N N . GLY A 1 624 ? -10.547 -21.513 34.229 1.00 35.97 624 GLY A N 1
ATOM 4784 C CA . GLY A 1 624 ? -11.119 -22.154 33.044 1.00 35.97 624 GLY A CA 1
ATOM 4785 C C . GLY A 1 624 ? -10.642 -23.600 32.909 1.00 35.97 624 GLY A C 1
ATOM 4786 O O . GLY A 1 624 ? -9.677 -23.859 32.197 1.00 35.97 624 GLY A O 1
ATOM 4787 N N . SER A 1 625 ? -11.309 -24.521 33.611 1.00 33.94 625 SER A N 1
ATOM 4788 C CA . SER A 1 625 ? -11.243 -25.977 33.384 1.00 33.94 625 SER A CA 1
ATOM 4789 C C . SER A 1 625 ? -12.557 -26.454 32.780 1.00 33.94 625 SER A C 1
ATOM 4791 O O . SER A 1 625 ? -13.601 -26.002 33.302 1.00 33.94 625 SER A O 1
#

Organism: NCBI:txid200324